Protein AF-A0A8S1TRR3-F1 (afdb_monomer)

Sequence (440 aa):
MAKKKQQIEVVEFTEAEKKALEKLDHSHLLIEIQVLQDRIEELQKKIYELNENIRKSNEQNLALTLKMESDIIKKESEYNALLQQYEDLKKQTTEEIESMIQRKDEKIRYLEKEKTELEIRHKDELQKINEELKKWSQFKEEKENLIKEIHDLKEEMIKKDYAHLDEQSKANKNFLKQTQNLTNVNNAKIEDVQRNANKLAEEKVAAKYDGILKENEKIKSELLEYQRTLQVYQKDKETFQQENVNYKLNLSIKEEQAQEYQMMNHQQTIKIKQLKERIEYLKSYIANEVTKQTKEIEIMKHQSNTKVQELEMQLRNLRHLLDQRTKELKTVKALAQMILDQRSDIEQFFLQAIDQVKNEIKKKNKNQKNSRLPDISQKSQSLEQNKVDINDLDLEEKEKLLRILFSKMNQGVPPINWKSQLSHSKSQVDASSFRDNQYQ

Mean predicted aligned error: 22.62 Å

Secondary structure (DSSP, 8-state):
--------------HHHHHHHHHS-HHHHHHHHHHHHHHHHHHHHHHHHHHHHHHHHHHHHHHHHHHHHHHHHHHHHHHHHHHHHHHHHHHHHHHHHHHHHHHHHHHHHHHHHHHHHHHHHHHHHHHHHHHHHHHHHHHHHHHHHHHHHHHHHHHHHHHHHHHHHHHHHHHHHHHHHHHHHHHHHHHHHHHHHHHH-------TTHHHHHHHHHHHHHHHHHHHHHHHHHHHHHHHHHHHHHHHHHHHHHHHHHHHHHHHHHHHHHHHHHHHHHHHHHHHHHHHHHHHHHHHHHHHHHHHHHHHHHHHHHHHHHHHHHHHHHHHHHHHHHHHHHHHHHHHHHHHHHHHHHHHHHHHHHHHHHHHHHHHTTS------------------GGGS-HHHHHHHHHHHHHHHHT-PPPP-GGGTGGGSSSSSSSSSS------

Structure (mmCIF, N/CA/C/O backbone):
data_AF-A0A8S1TRR3-F1
#
_entry.id   AF-A0A8S1TRR3-F1
#
loop_
_atom_site.group_PDB
_atom_site.id
_atom_site.type_symbol
_atom_site.label_atom_id
_atom_site.label_alt_id
_atom_site.label_comp_id
_atom_site.label_asym_id
_atom_site.label_entity_id
_atom_site.label_seq_id
_atom_site.pdbx_PDB_ins_code
_atom_site.Cartn_x
_atom_site.Cartn_y
_atom_site.Cartn_z
_atom_site.occupancy
_atom_site.B_iso_or_equiv
_atom_site.auth_seq_id
_atom_site.auth_comp_id
_atom_site.auth_asym_id
_atom_site.auth_atom_id
_atom_site.pdbx_PDB_model_num
ATOM 1 N N . MET A 1 1 ? 87.103 19.754 -49.262 1.00 36.28 1 MET A N 1
ATOM 2 C CA . MET A 1 1 ? 88.353 18.977 -49.401 1.00 36.28 1 MET A CA 1
ATOM 3 C C . MET A 1 1 ? 89.029 19.339 -50.718 1.00 36.28 1 MET A C 1
ATOM 5 O O . MET A 1 1 ? 88.340 19.606 -51.691 1.00 36.28 1 MET A O 1
ATOM 9 N N . ALA A 1 2 ? 90.357 19.426 -50.658 1.00 38.81 2 ALA A N 1
ATOM 10 C CA . ALA A 1 2 ? 91.372 19.727 -51.671 1.00 38.81 2 ALA A CA 1
ATOM 11 C C . ALA A 1 2 ? 90.993 19.668 -53.170 1.00 38.81 2 ALA A C 1
ATOM 13 O O . ALA A 1 2 ? 90.638 18.618 -53.700 1.00 38.81 2 ALA A O 1
ATOM 14 N N . LYS A 1 3 ? 91.242 20.777 -53.885 1.00 39.59 3 LYS A N 1
ATOM 15 C CA . LYS A 1 3 ? 91.459 20.779 -55.341 1.00 39.59 3 LYS A CA 1
ATOM 16 C C . LYS A 1 3 ? 92.816 20.126 -55.634 1.00 39.59 3 LYS A C 1
ATOM 18 O O . LYS A 1 3 ? 93.854 20.761 -55.467 1.00 39.59 3 LYS A O 1
ATOM 23 N N . LYS A 1 4 ? 92.815 18.864 -56.064 1.00 43.31 4 LYS A N 1
ATOM 24 C CA . LYS A 1 4 ? 93.994 18.192 -56.627 1.00 43.31 4 LYS A CA 1
ATOM 25 C C . LYS A 1 4 ? 94.125 18.649 -58.088 1.00 43.31 4 LYS A C 1
ATOM 27 O O . LYS A 1 4 ? 93.306 18.277 -58.920 1.00 43.31 4 LYS A O 1
ATOM 32 N N . LYS A 1 5 ? 95.111 19.501 -58.394 1.00 47.56 5 LYS A N 1
ATOM 33 C CA . LYS A 1 5 ? 95.550 19.757 -59.777 1.00 47.56 5 LYS A CA 1
ATOM 34 C C . LYS A 1 5 ? 96.176 18.461 -60.292 1.00 47.56 5 LYS A C 1
ATOM 36 O O . LYS A 1 5 ? 97.261 18.096 -59.850 1.00 47.56 5 LYS A O 1
ATOM 41 N N . GLN A 1 6 ? 95.478 17.757 -61.172 1.00 47.62 6 GLN A N 1
ATOM 42 C CA . GLN A 1 6 ? 96.054 16.665 -61.949 1.00 47.62 6 GLN A CA 1
ATOM 43 C C . GLN A 1 6 ? 96.845 17.301 -63.101 1.00 47.62 6 GLN A C 1
ATOM 45 O O . GLN A 1 6 ? 96.282 18.034 -63.912 1.00 47.62 6 GLN A O 1
ATOM 50 N N . GLN A 1 7 ? 98.166 17.105 -63.097 1.00 45.91 7 GLN A N 1
ATOM 51 C CA . GLN A 1 7 ? 99.032 17.366 -64.246 1.00 45.91 7 GLN A CA 1
ATOM 52 C C . GLN A 1 7 ? 98.560 16.481 -65.402 1.00 45.91 7 GLN A C 1
ATOM 54 O O . GLN A 1 7 ? 98.444 15.270 -65.236 1.00 45.91 7 GLN A O 1
ATOM 59 N N . ILE A 1 8 ? 98.262 17.092 -66.547 1.00 45.31 8 ILE A N 1
ATOM 60 C CA . ILE A 1 8 ? 98.038 16.372 -67.799 1.00 45.31 8 ILE A CA 1
ATOM 61 C C . ILE A 1 8 ? 99.419 16.211 -68.433 1.00 45.31 8 ILE A C 1
ATOM 63 O O . ILE A 1 8 ? 99.992 17.166 -68.954 1.00 45.31 8 ILE A O 1
ATOM 67 N N . GLU A 1 9 ? 99.976 15.015 -68.290 1.00 48.34 9 GLU A N 1
ATOM 68 C CA . GLU A 1 9 ? 101.155 14.545 -69.009 1.00 48.34 9 GLU A CA 1
ATOM 69 C C . GLU A 1 9 ? 100.734 14.335 -70.474 1.00 48.34 9 GLU A C 1
ATOM 71 O O . GLU A 1 9 ? 99.808 13.572 -70.755 1.00 48.34 9 GLU A O 1
ATOM 76 N N . VAL A 1 10 ? 101.330 15.079 -71.410 1.00 49.09 10 VAL A N 1
ATOM 77 C CA . VAL A 1 10 ? 101.031 14.942 -72.843 1.00 49.09 10 VAL A CA 1
ATOM 78 C C . VAL A 1 10 ? 101.758 13.700 -73.347 1.00 49.09 10 VAL A C 1
ATOM 80 O O . VAL A 1 10 ? 102.950 13.738 -73.633 1.00 49.09 10 VAL A O 1
ATOM 83 N N . VAL A 1 11 ? 101.035 12.585 -73.403 1.00 56.03 11 VAL A N 1
ATOM 84 C CA . VAL A 1 11 ? 101.491 11.341 -74.028 1.00 56.03 11 VAL A CA 1
ATOM 85 C C . VAL A 1 11 ? 101.510 11.556 -75.546 1.00 56.03 11 VAL A C 1
ATOM 87 O O . VAL A 1 11 ? 100.465 11.779 -76.158 1.00 56.03 11 VAL A O 1
ATOM 90 N N . GLU A 1 12 ? 102.694 11.535 -76.163 1.00 58.88 12 GLU A N 1
ATOM 91 C CA . GLU A 1 12 ? 102.831 11.561 -77.623 1.00 58.88 12 GLU A CA 1
ATOM 92 C C . GLU A 1 12 ? 102.468 10.189 -78.208 1.00 58.88 12 GLU A C 1
ATOM 94 O O . GLU A 1 12 ? 103.155 9.196 -77.977 1.00 58.88 12 GLU A O 1
ATOM 99 N N . PHE A 1 13 ? 101.374 10.141 -78.974 1.00 52.38 13 PHE A N 1
ATOM 100 C CA . PHE A 1 13 ? 100.889 8.928 -79.635 1.00 52.38 13 PHE A CA 1
ATOM 101 C C . PHE A 1 13 ? 101.879 8.408 -80.684 1.00 52.38 13 PHE A C 1
ATOM 103 O O . PHE A 1 13 ? 102.294 9.143 -81.591 1.00 52.38 13 PHE A O 1
ATOM 110 N N . THR A 1 14 ? 102.190 7.116 -80.608 1.00 65.69 14 THR A N 1
ATOM 111 C CA . THR A 1 14 ? 102.963 6.388 -81.620 1.00 65.69 14 THR A CA 1
ATOM 112 C C . THR A 1 14 ? 102.211 6.322 -82.955 1.00 65.69 14 THR A C 1
ATOM 114 O O . THR A 1 14 ? 100.989 6.450 -83.035 1.00 65.69 14 THR A O 1
ATOM 117 N N . GLU A 1 15 ? 102.934 6.126 -84.056 1.00 56.91 15 GLU A N 1
ATOM 118 C CA . GLU A 1 15 ? 102.383 6.181 -85.421 1.00 56.91 15 GLU A CA 1
ATOM 119 C C . GLU A 1 15 ? 101.301 5.110 -85.686 1.00 56.91 15 GLU A C 1
ATOM 121 O O . GLU A 1 15 ? 100.374 5.325 -86.469 1.00 56.91 15 GLU A O 1
ATOM 126 N N . ALA A 1 16 ? 101.350 3.988 -84.956 1.00 58.59 16 ALA A N 1
ATOM 127 C CA . ALA A 1 16 ? 100.303 2.966 -84.946 1.00 58.59 16 ALA A CA 1
ATOM 128 C C . ALA A 1 16 ? 99.030 3.423 -84.206 1.00 58.59 16 ALA A C 1
ATOM 130 O O . ALA A 1 16 ? 97.922 3.113 -84.645 1.00 58.59 16 ALA A O 1
ATOM 131 N N . GLU A 1 17 ? 99.172 4.201 -83.132 1.00 57.81 17 GLU A N 1
ATOM 132 C CA . GLU A 1 17 ? 98.055 4.769 -82.369 1.00 57.81 17 GLU A CA 1
ATOM 133 C C . GLU A 1 17 ? 97.373 5.904 -83.141 1.00 57.81 17 GLU A C 1
ATOM 135 O O . GLU A 1 17 ? 96.147 5.964 -83.165 1.00 57.81 17 GLU A O 1
ATOM 140 N N . LYS A 1 18 ? 98.131 6.729 -83.879 1.00 57.41 18 LYS A N 1
ATOM 141 C CA . LYS A 1 18 ? 97.569 7.740 -84.800 1.00 57.41 18 LYS A CA 1
ATOM 142 C C . LYS A 1 18 ? 96.747 7.108 -85.929 1.00 57.41 18 LYS A C 1
ATOM 144 O O . LYS A 1 18 ? 95.662 7.586 -86.247 1.00 57.41 18 LYS A O 1
ATOM 149 N N . LYS A 1 19 ? 97.213 5.984 -86.481 1.00 57.06 19 LYS A N 1
ATOM 150 C CA . LYS A 1 19 ? 96.515 5.238 -87.543 1.00 57.06 19 LYS A CA 1
ATOM 151 C C . LYS A 1 19 ? 95.306 4.441 -87.032 1.00 57.06 19 LYS A C 1
ATOM 153 O O . LYS A 1 19 ? 94.381 4.168 -87.794 1.00 57.06 19 LYS A O 1
ATOM 158 N N . ALA A 1 20 ? 95.304 4.058 -85.754 1.00 58.78 20 ALA A N 1
ATOM 159 C CA . ALA A 1 20 ? 94.132 3.507 -85.075 1.00 58.78 20 ALA A CA 1
ATOM 160 C C . ALA A 1 20 ? 93.099 4.602 -84.747 1.00 58.78 20 ALA A C 1
ATOM 162 O O . ALA A 1 20 ? 91.905 4.352 -84.883 1.00 58.78 20 ALA A O 1
ATOM 163 N N . LEU A 1 21 ? 93.550 5.819 -84.414 1.00 55.22 21 LEU A N 1
ATOM 164 C CA . LEU A 1 21 ? 92.701 7.002 -84.229 1.00 55.22 21 LEU A CA 1
ATOM 165 C C . LEU A 1 21 ? 91.982 7.418 -85.523 1.00 55.22 21 LEU A C 1
ATOM 167 O O . LEU A 1 21 ? 90.796 7.718 -85.478 1.00 55.22 21 LEU A O 1
ATOM 171 N N . GLU A 1 22 ? 92.657 7.385 -86.677 1.00 55.25 22 GLU A N 1
ATOM 172 C CA . GLU A 1 22 ? 92.035 7.669 -87.987 1.00 55.25 22 GLU A CA 1
ATOM 173 C C . GLU A 1 22 ? 91.001 6.614 -88.419 1.00 55.25 22 GLU A C 1
ATOM 175 O O . GLU A 1 22 ? 90.102 6.914 -89.201 1.00 55.25 22 GLU A O 1
ATOM 180 N N . LYS A 1 23 ? 91.112 5.375 -87.919 1.00 57.69 23 LYS A N 1
ATOM 181 C CA . LYS A 1 23 ? 90.130 4.297 -88.150 1.00 57.69 23 LYS A CA 1
ATOM 182 C C . LYS A 1 23 ? 88.985 4.293 -87.143 1.00 57.69 23 LYS A C 1
ATOM 184 O O . LYS A 1 23 ? 88.012 3.563 -87.330 1.00 57.69 23 LYS A O 1
ATOM 189 N N . LEU A 1 24 ? 89.122 5.052 -86.063 1.00 56.34 24 LEU A N 1
ATOM 190 C CA . LEU A 1 24 ? 88.087 5.224 -85.068 1.00 56.34 24 LEU A CA 1
ATOM 191 C C . LEU A 1 24 ? 87.096 6.243 -85.629 1.00 56.34 24 LEU A C 1
ATOM 193 O O . LEU A 1 24 ? 87.457 7.400 -85.853 1.00 56.34 24 LEU A O 1
ATOM 197 N N . ASP A 1 25 ? 85.860 5.817 -85.879 1.00 64.56 25 ASP A N 1
ATOM 198 C CA . ASP A 1 25 ? 84.800 6.701 -86.357 1.00 64.56 25 ASP A CA 1
ATOM 199 C C . ASP A 1 25 ? 84.399 7.667 -85.230 1.00 64.56 25 ASP A C 1
ATOM 201 O O . ASP A 1 25 ? 83.471 7.434 -84.452 1.00 64.56 25 ASP A O 1
ATOM 205 N N . HIS A 1 26 ? 85.174 8.745 -85.098 1.00 67.19 26 HIS A N 1
ATOM 206 C CA . HIS A 1 26 ? 84.998 9.779 -84.082 1.00 67.19 26 HIS A CA 1
ATOM 207 C C . HIS A 1 26 ? 83.600 10.401 -84.154 1.00 67.19 26 HIS A C 1
ATOM 209 O O . HIS A 1 26 ? 83.078 10.833 -83.130 1.00 67.19 26 HIS A O 1
ATOM 215 N N . SER A 1 27 ? 82.970 10.401 -85.336 1.00 71.38 27 SER A N 1
ATOM 216 C CA . SER A 1 27 ? 81.589 10.849 -85.510 1.00 71.38 27 SER A CA 1
ATOM 217 C C . SER A 1 27 ? 80.603 9.904 -84.828 1.00 71.38 27 SER A C 1
ATOM 219 O O . SER A 1 27 ? 79.663 10.369 -84.187 1.00 71.38 27 SER A O 1
ATOM 221 N N . HIS A 1 28 ? 80.809 8.589 -84.933 1.00 74.31 28 HIS A N 1
ATOM 222 C CA . HIS A 1 28 ? 79.933 7.599 -84.308 1.00 74.31 28 HIS A CA 1
ATOM 223 C C . HIS A 1 28 ? 80.015 7.654 -82.777 1.00 74.31 28 HIS A C 1
ATOM 225 O O . HIS A 1 28 ? 78.984 7.699 -82.107 1.00 74.31 28 HIS A O 1
ATOM 231 N N . LEU A 1 29 ? 81.230 7.767 -82.229 1.00 77.94 29 LEU A N 1
ATOM 232 C CA . LEU A 1 29 ? 81.446 7.940 -80.789 1.00 77.94 29 LEU A CA 1
ATOM 233 C C . LEU A 1 29 ? 80.882 9.268 -80.263 1.00 77.94 29 LEU A C 1
ATOM 235 O O . LEU A 1 29 ? 80.337 9.293 -79.163 1.00 77.94 29 LEU A O 1
ATOM 239 N N . LEU A 1 30 ? 80.961 10.365 -81.031 1.00 77.38 30 LEU A N 1
ATOM 240 C CA . LEU A 1 30 ? 80.333 11.636 -80.643 1.00 77.38 30 LEU A CA 1
ATOM 241 C C . LEU A 1 30 ? 78.807 11.513 -80.550 1.00 77.38 30 LEU A C 1
ATOM 243 O O . LEU A 1 30 ? 78.209 12.040 -79.616 1.00 77.38 30 LEU A O 1
ATOM 247 N N . ILE A 1 31 ? 78.187 10.814 -81.505 1.00 81.25 31 ILE A N 1
ATOM 248 C CA . ILE A 1 31 ? 76.740 10.567 -81.509 1.00 81.25 31 ILE A CA 1
ATOM 249 C C . ILE A 1 31 ? 76.350 9.698 -80.310 1.00 81.25 31 ILE A C 1
ATOM 251 O O . ILE A 1 31 ? 75.374 10.002 -79.632 1.00 81.25 31 ILE A O 1
ATOM 255 N N . GLU A 1 32 ? 77.117 8.651 -80.005 1.00 83.19 32 GLU A N 1
ATOM 256 C CA . GLU A 1 32 ? 76.853 7.781 -78.856 1.00 83.19 32 GLU A CA 1
ATOM 257 C C . GLU A 1 32 ? 77.010 8.528 -77.520 1.00 83.19 32 GLU A C 1
ATOM 259 O O . GLU A 1 32 ? 76.160 8.406 -76.638 1.00 83.19 32 GLU A O 1
ATOM 264 N N . ILE A 1 33 ? 78.035 9.379 -77.393 1.00 83.81 33 ILE A N 1
ATOM 265 C CA . ILE A 1 33 ? 78.209 10.270 -76.237 1.00 83.81 33 ILE A CA 1
ATOM 266 C C . ILE A 1 33 ? 77.028 11.239 -76.117 1.00 83.81 33 ILE A C 1
ATOM 268 O O . ILE A 1 33 ? 76.523 11.412 -75.010 1.00 83.81 33 ILE A O 1
ATOM 272 N N . GLN A 1 34 ? 76.556 11.827 -77.220 1.00 85.56 34 GLN A N 1
ATOM 273 C CA . GLN A 1 34 ? 75.399 12.725 -77.205 1.00 85.56 34 GLN A CA 1
ATOM 274 C C . GLN A 1 34 ? 74.124 11.990 -76.768 1.00 85.56 34 GLN A C 1
ATOM 276 O O . GLN A 1 34 ? 73.411 12.472 -75.897 1.00 85.56 34 GLN A O 1
ATOM 281 N N . VAL A 1 35 ? 73.872 10.785 -77.287 1.00 86.56 35 VAL A N 1
ATOM 282 C CA . VAL A 1 35 ? 72.719 9.958 -76.884 1.00 86.56 35 VAL A CA 1
ATOM 283 C C . VAL A 1 35 ? 72.787 9.594 -75.398 1.00 86.56 35 VAL A C 1
ATOM 285 O O . VAL A 1 35 ? 71.772 9.619 -74.700 1.00 86.56 35 VAL A O 1
ATOM 288 N N . LEU A 1 36 ? 73.977 9.272 -74.882 1.00 86.75 36 LEU A N 1
ATOM 289 C CA . LEU A 1 36 ? 74.175 9.008 -73.457 1.00 86.75 36 LEU A CA 1
ATOM 290 C C . LEU A 1 36 ? 73.998 10.273 -72.606 1.00 86.75 36 LEU A C 1
ATOM 292 O O . LEU A 1 36 ? 73.438 10.182 -71.515 1.00 86.75 36 LEU A O 1
ATOM 296 N N . GLN A 1 37 ? 74.428 11.441 -73.089 1.00 88.44 37 GLN A N 1
ATOM 297 C CA . GLN A 1 37 ? 74.215 12.729 -72.423 1.00 88.44 37 GLN A CA 1
ATOM 298 C C . GLN A 1 37 ? 72.728 13.088 -72.362 1.00 88.44 37 GLN A C 1
ATOM 300 O O . GLN A 1 37 ? 72.222 13.341 -71.269 1.00 88.44 37 GLN A O 1
ATOM 305 N N . ASP A 1 38 ? 72.009 12.985 -73.480 1.00 89.06 38 ASP A N 1
ATOM 306 C CA . ASP A 1 38 ? 70.561 13.206 -73.548 1.00 89.06 38 ASP A CA 1
ATOM 307 C C . ASP A 1 38 ? 69.821 12.249 -72.598 1.00 89.06 38 ASP A C 1
ATOM 309 O O . ASP A 1 38 ? 68.898 12.637 -71.875 1.00 89.06 38 ASP A O 1
ATOM 313 N N . ARG A 1 39 ? 70.268 10.986 -72.519 1.00 90.94 39 ARG A N 1
ATOM 314 C CA . ARG A 1 39 ? 69.707 9.999 -71.590 1.00 90.94 39 ARG A CA 1
ATOM 315 C C . ARG A 1 39 ? 70.004 10.327 -70.127 1.00 90.94 39 ARG A C 1
ATOM 317 O O . ARG A 1 39 ? 69.149 10.098 -69.269 1.00 90.94 39 ARG A O 1
ATOM 324 N N . ILE A 1 40 ? 71.196 10.832 -69.816 1.00 90.56 40 ILE A N 1
ATOM 325 C CA . ILE A 1 40 ? 71.551 11.282 -68.465 1.00 90.56 40 ILE A CA 1
ATOM 326 C C . ILE A 1 40 ? 70.679 12.474 -68.066 1.00 90.56 40 ILE A C 1
ATOM 328 O O . ILE A 1 40 ? 70.149 12.469 -66.955 1.00 90.56 40 ILE A O 1
ATOM 332 N N . GLU A 1 41 ? 70.471 13.447 -68.952 1.00 91.81 41 GLU A N 1
ATOM 333 C CA . GLU A 1 41 ? 69.586 14.590 -68.700 1.00 91.81 41 GLU A CA 1
ATOM 334 C C . GLU A 1 41 ? 68.134 14.147 -68.480 1.00 91.81 41 GLU A C 1
ATOM 336 O O . GLU A 1 41 ? 67.483 14.582 -67.526 1.00 91.81 41 GLU A O 1
ATOM 341 N N . GLU A 1 42 ? 67.634 13.213 -69.293 1.00 91.75 42 GLU A N 1
ATOM 342 C CA . GLU A 1 42 ? 66.294 12.643 -69.130 1.00 91.75 42 GLU A CA 1
ATOM 343 C C . GLU A 1 42 ? 66.141 11.932 -67.773 1.00 91.75 42 GLU A C 1
ATOM 345 O O . GLU A 1 42 ? 65.149 12.123 -67.061 1.00 91.75 42 GLU A O 1
ATOM 350 N N . LEU A 1 43 ? 67.141 11.140 -67.370 1.00 90.69 43 LEU A N 1
ATOM 351 C CA . LEU A 1 43 ? 67.152 10.464 -66.073 1.00 90.69 43 LEU A CA 1
ATOM 352 C C . LEU A 1 43 ? 67.259 11.453 -64.908 1.00 90.69 43 LEU A C 1
ATOM 354 O O . LEU A 1 43 ? 66.567 11.274 -63.907 1.00 90.69 43 LEU A O 1
ATOM 358 N N . GLN A 1 44 ? 68.066 12.508 -65.027 1.00 92.44 44 GLN A N 1
ATOM 359 C CA . GLN A 1 44 ? 68.165 13.567 -64.018 1.00 92.44 44 GLN A CA 1
ATOM 360 C C . GLN A 1 44 ? 66.835 14.303 -63.848 1.00 92.44 44 GLN A C 1
ATOM 362 O O . GLN A 1 44 ? 66.386 14.507 -62.718 1.00 92.44 44 GLN A O 1
ATOM 367 N N . LYS A 1 45 ? 66.161 14.630 -64.955 1.00 92.38 45 LYS A N 1
ATOM 368 C CA . LYS A 1 45 ? 64.827 15.235 -64.932 1.00 92.38 45 LYS A CA 1
ATOM 369 C C . LYS A 1 45 ? 63.808 14.309 -64.270 1.00 92.38 45 LYS A C 1
ATOM 371 O O . LYS A 1 45 ? 63.064 14.742 -63.394 1.00 92.38 45 LYS A O 1
ATOM 376 N N . LYS A 1 46 ? 63.829 13.017 -64.605 1.00 93.31 46 LYS A N 1
ATOM 377 C CA . LYS A 1 46 ? 62.942 12.017 -63.995 1.00 93.31 46 LYS A CA 1
ATOM 378 C C . LYS A 1 46 ? 63.202 11.835 -62.498 1.00 93.31 46 LYS A C 1
ATOM 380 O O . LYS A 1 46 ? 62.255 11.703 -61.729 1.00 93.31 46 LYS A O 1
ATOM 385 N N . ILE A 1 47 ? 64.464 11.852 -62.067 1.00 92.00 47 ILE A N 1
ATOM 386 C CA . ILE A 1 47 ? 64.837 11.817 -60.644 1.00 92.00 47 ILE A CA 1
ATOM 387 C C . ILE A 1 47 ? 64.313 13.064 -59.925 1.00 92.00 47 ILE A C 1
ATOM 389 O O . ILE A 1 47 ? 63.757 12.944 -58.835 1.00 92.00 47 ILE A O 1
ATOM 393 N N . TYR A 1 48 ? 64.446 14.247 -60.530 1.00 93.94 48 TYR A N 1
ATOM 394 C CA . TYR A 1 48 ? 63.909 15.486 -59.968 1.00 93.94 48 TYR A CA 1
ATOM 395 C C . TYR A 1 48 ? 62.381 15.428 -59.816 1.00 93.94 48 TYR A C 1
ATOM 397 O O . TYR A 1 48 ? 61.862 15.691 -58.732 1.00 93.94 48 TYR A O 1
ATOM 405 N N . GLU A 1 49 ? 61.664 15.008 -60.860 1.00 93.12 49 GLU A N 1
ATOM 406 C CA . GLU A 1 49 ? 60.205 14.853 -60.835 1.00 93.12 49 GLU A CA 1
ATOM 407 C C . GLU A 1 49 ? 59.747 13.828 -59.785 1.00 93.12 49 GLU A C 1
ATOM 409 O O . GLU A 1 49 ? 58.796 14.079 -59.043 1.00 93.12 49 GLU A O 1
ATOM 414 N N . LEU A 1 50 ? 60.439 12.688 -59.669 1.00 93.44 50 LEU A N 1
ATOM 415 C CA . LEU A 1 50 ? 60.157 11.684 -58.641 1.00 93.44 50 LEU A CA 1
ATOM 416 C C . LEU A 1 50 ? 60.395 12.229 -57.229 1.00 93.44 50 LEU A C 1
ATOM 418 O O . LEU A 1 50 ? 59.553 12.024 -56.357 1.00 93.44 50 LEU A O 1
ATOM 422 N N . ASN A 1 51 ? 61.494 12.951 -57.002 1.00 93.56 51 ASN A N 1
ATOM 423 C CA . ASN A 1 51 ? 61.792 13.552 -55.703 1.00 93.56 51 ASN A CA 1
ATOM 424 C C . ASN A 1 51 ? 60.761 14.620 -55.313 1.00 93.56 51 ASN A C 1
ATOM 426 O O . ASN A 1 51 ? 60.321 14.645 -54.165 1.00 93.56 51 ASN A O 1
ATOM 430 N N . GLU A 1 52 ? 60.317 15.454 -56.254 1.00 93.69 52 GLU A N 1
ATOM 431 C CA . GLU A 1 52 ? 59.244 16.426 -56.007 1.00 93.69 52 GLU A CA 1
ATOM 432 C C . GLU A 1 52 ? 57.900 15.745 -55.715 1.00 93.69 52 GLU A C 1
ATOM 434 O O . GLU A 1 52 ? 57.173 16.168 -54.814 1.00 93.69 52 GLU A O 1
ATOM 439 N N . ASN A 1 53 ? 57.579 14.649 -56.408 1.00 94.12 53 ASN A N 1
ATOM 440 C CA . ASN A 1 53 ? 56.381 13.862 -56.116 1.00 94.12 53 ASN A CA 1
ATOM 441 C C . ASN A 1 53 ? 56.444 13.216 -54.724 1.00 94.12 53 ASN A C 1
ATOM 443 O O . ASN A 1 53 ? 55.458 13.264 -53.987 1.00 94.12 53 ASN A O 1
ATOM 447 N N . ILE A 1 54 ? 57.599 12.668 -54.330 1.00 92.88 54 ILE A N 1
ATOM 448 C CA . ILE A 1 54 ? 57.821 12.134 -52.978 1.00 92.88 54 ILE A CA 1
ATOM 449 C C . ILE A 1 54 ? 57.665 13.246 -51.938 1.00 92.88 54 ILE A C 1
ATOM 451 O O . ILE A 1 54 ? 56.988 13.046 -50.931 1.00 92.88 54 ILE A O 1
ATOM 455 N N . ARG A 1 55 ? 58.231 14.434 -52.186 1.00 94.31 55 ARG A N 1
ATOM 456 C CA . ARG A 1 55 ? 58.122 15.581 -51.276 1.00 94.31 55 ARG A CA 1
ATOM 457 C C . ARG A 1 55 ? 56.666 15.986 -51.059 1.00 94.31 55 ARG A C 1
ATOM 459 O O . ARG A 1 55 ? 56.220 16.048 -49.917 1.00 94.31 55 ARG A O 1
ATOM 466 N N . LYS A 1 56 ? 55.904 16.164 -52.143 1.00 93.44 56 LYS A N 1
ATOM 467 C CA . LYS A 1 56 ? 54.471 16.493 -52.084 1.00 93.44 56 LYS A CA 1
ATOM 468 C C . LYS A 1 56 ? 53.658 15.404 -51.387 1.00 93.44 56 LYS A C 1
ATOM 470 O O . LYS A 1 56 ? 52.806 15.721 -50.563 1.00 93.44 56 LYS A O 1
ATOM 475 N N . SER A 1 57 ? 53.932 14.131 -51.678 1.00 93.75 57 SER A N 1
ATOM 476 C CA . SER A 1 57 ? 53.260 13.013 -51.010 1.00 93.75 57 SER A CA 1
ATOM 477 C C . SER A 1 57 ? 53.558 12.987 -49.509 1.00 93.75 57 SER A C 1
ATOM 479 O O . SER A 1 57 ? 52.654 12.733 -48.719 1.00 93.75 57 SER A O 1
ATOM 481 N N . ASN A 1 58 ? 54.797 13.265 -49.100 1.00 92.75 58 ASN A N 1
ATOM 482 C CA . ASN A 1 58 ? 55.182 13.317 -47.690 1.00 92.75 58 ASN A CA 1
ATOM 483 C C . ASN A 1 58 ? 54.541 14.506 -46.965 1.00 92.75 58 ASN A C 1
ATOM 485 O O . ASN A 1 58 ? 54.056 14.335 -45.851 1.00 92.75 58 ASN A O 1
ATOM 489 N N . GLU A 1 59 ? 54.486 15.682 -47.597 1.00 93.81 59 GLU A N 1
ATOM 490 C CA . GLU A 1 59 ? 53.787 16.858 -47.060 1.00 93.81 59 GLU A CA 1
ATOM 491 C C . GLU A 1 59 ? 52.287 16.572 -46.858 1.00 93.81 59 GLU A C 1
ATOM 493 O O . GLU A 1 59 ? 51.734 16.866 -45.797 1.00 93.81 59 GLU A O 1
ATOM 498 N N . GLN A 1 60 ? 51.635 15.930 -47.835 1.00 93.81 60 GLN A N 1
ATOM 499 C CA . GLN A 1 60 ? 50.229 15.519 -47.732 1.00 93.81 60 GLN A CA 1
ATOM 500 C C . GLN A 1 60 ? 50.002 14.481 -46.627 1.00 93.81 60 GLN A C 1
ATOM 502 O O . GLN A 1 60 ? 49.059 14.616 -45.846 1.00 93.81 60 GLN A O 1
ATOM 507 N N . ASN A 1 61 ? 50.873 13.473 -46.529 1.00 92.56 61 ASN A N 1
ATOM 508 C CA . ASN A 1 61 ? 50.799 12.458 -45.480 1.00 92.56 61 ASN A CA 1
ATOM 509 C C . ASN A 1 61 ? 50.987 13.074 -44.090 1.00 92.56 61 ASN A C 1
ATOM 511 O O . ASN A 1 61 ? 50.224 12.759 -43.183 1.00 92.56 61 ASN A O 1
ATOM 515 N N . LEU A 1 62 ? 51.942 13.994 -43.926 1.00 94.25 62 LEU A N 1
ATOM 516 C CA . LEU A 1 62 ? 52.159 14.699 -42.663 1.00 94.25 62 LEU A CA 1
ATOM 517 C C . LEU A 1 62 ? 50.927 15.521 -42.261 1.00 94.25 62 LEU A C 1
ATOM 519 O O . LEU A 1 62 ? 50.488 15.450 -41.115 1.00 94.25 62 LEU A O 1
ATOM 523 N N . ALA A 1 63 ? 50.336 16.260 -43.204 1.00 93.12 63 ALA A N 1
ATOM 524 C CA . ALA A 1 63 ? 49.120 17.028 -42.952 1.00 93.12 63 ALA A CA 1
ATOM 525 C C . ALA A 1 63 ? 47.938 16.130 -42.544 1.00 93.12 63 ALA A C 1
ATOM 527 O O . ALA A 1 63 ? 47.172 16.485 -41.645 1.00 93.12 63 ALA A O 1
ATOM 528 N N . LEU A 1 64 ? 47.800 14.958 -43.174 1.00 94.75 64 LEU A N 1
ATOM 529 C CA . LEU A 1 64 ? 46.779 13.978 -42.813 1.00 94.75 64 LEU A CA 1
ATOM 530 C C . LEU A 1 64 ? 47.006 13.427 -41.399 1.00 94.75 64 LEU A C 1
ATOM 532 O O . LEU A 1 64 ? 46.062 13.405 -40.611 1.00 94.75 64 LEU A O 1
ATOM 536 N N . THR A 1 65 ? 48.241 13.045 -41.063 1.00 93.06 65 THR A N 1
ATOM 537 C CA . THR A 1 65 ? 48.604 12.542 -39.730 1.00 93.06 65 THR A CA 1
ATOM 538 C C . THR A 1 65 ? 48.294 13.569 -38.645 1.00 93.06 65 THR A C 1
ATOM 540 O O . THR A 1 65 ? 47.599 13.240 -37.690 1.00 93.06 65 THR A O 1
ATOM 543 N N . LEU A 1 66 ? 48.694 14.832 -38.827 1.00 94.25 66 LEU A N 1
ATOM 544 C CA . LEU A 1 66 ? 48.417 15.902 -37.859 1.00 94.25 66 LEU A CA 1
ATOM 545 C C . LEU A 1 66 ? 46.914 16.127 -37.648 1.00 94.25 66 LEU A C 1
ATOM 547 O O . LEU A 1 66 ? 46.459 16.373 -36.530 1.00 94.25 66 LEU A O 1
ATOM 551 N N . LYS A 1 67 ? 46.117 16.028 -38.719 1.00 94.56 67 LYS A N 1
ATOM 552 C CA . LYS A 1 67 ? 44.659 16.130 -38.612 1.00 94.56 67 LYS A CA 1
ATOM 553 C C . LYS A 1 67 ? 44.072 14.947 -37.837 1.00 94.56 67 LYS A C 1
ATOM 555 O O . LYS A 1 67 ? 43.235 15.160 -36.967 1.00 94.56 67 LYS A O 1
ATOM 560 N N . MET A 1 68 ? 44.527 13.726 -38.124 1.00 94.12 68 MET A N 1
ATOM 561 C CA . MET A 1 68 ? 44.094 12.523 -37.406 1.00 94.12 68 MET A CA 1
ATOM 562 C C . MET A 1 68 ? 44.461 12.585 -35.920 1.00 94.12 68 MET A C 1
ATOM 564 O O . MET A 1 68 ? 43.621 12.268 -35.086 1.00 94.12 68 MET A O 1
ATOM 568 N N . GLU A 1 69 ? 45.667 13.040 -35.583 1.00 93.88 69 GLU A N 1
ATOM 569 C CA . GLU A 1 69 ? 46.099 13.249 -34.196 1.00 93.88 69 GLU A CA 1
ATOM 570 C C . GLU A 1 69 ? 45.226 14.290 -33.485 1.00 93.88 69 GLU A C 1
ATOM 572 O O . GLU A 1 69 ? 44.761 14.050 -32.373 1.00 93.88 69 GLU A O 1
ATOM 577 N N . SER A 1 70 ? 44.920 15.415 -34.142 1.00 95.00 70 SER A N 1
ATOM 578 C CA . SER A 1 70 ? 44.007 16.421 -33.587 1.00 95.00 70 SER A CA 1
ATOM 579 C C . SER A 1 70 ? 42.604 15.860 -33.334 1.00 95.00 70 SER A C 1
ATOM 581 O O . SER A 1 70 ? 42.007 16.143 -32.294 1.00 95.00 70 SER A O 1
ATOM 583 N N . ASP A 1 71 ? 42.079 15.050 -34.255 1.00 94.62 71 ASP A N 1
ATOM 584 C CA . ASP A 1 71 ? 40.767 14.419 -34.108 1.00 94.62 71 ASP A CA 1
ATOM 585 C C . ASP A 1 71 ? 40.766 13.345 -33.004 1.00 94.62 71 ASP A C 1
ATOM 587 O O . ASP A 1 71 ? 39.777 13.222 -32.279 1.00 94.62 71 ASP A O 1
ATOM 591 N N . ILE A 1 72 ? 41.870 12.607 -32.822 1.00 94.06 72 ILE A N 1
ATOM 592 C CA . ILE A 1 72 ? 42.054 11.664 -31.706 1.00 94.06 72 ILE A CA 1
ATOM 593 C C . ILE A 1 72 ? 42.028 12.413 -30.373 1.00 94.06 72 ILE A C 1
ATOM 595 O O . ILE A 1 72 ? 41.233 12.059 -29.509 1.00 94.06 72 ILE A O 1
ATOM 599 N N . ILE A 1 73 ? 42.807 13.489 -30.234 1.00 95.50 73 ILE A N 1
ATOM 600 C CA . ILE A 1 73 ? 42.868 14.286 -28.998 1.00 95.50 73 ILE A CA 1
ATOM 601 C C . ILE A 1 73 ? 41.488 14.855 -28.640 1.00 95.50 73 ILE A C 1
ATOM 603 O O . ILE A 1 73 ? 41.080 14.831 -27.478 1.00 95.50 73 ILE A O 1
ATOM 607 N N . LYS A 1 74 ? 40.732 15.345 -29.632 1.00 95.38 74 LYS A N 1
ATOM 608 C CA . LYS A 1 74 ? 39.360 15.830 -29.407 1.00 95.38 74 LYS A CA 1
ATOM 609 C C . LYS A 1 74 ? 38.446 14.718 -28.907 1.00 95.38 74 LYS A C 1
ATOM 611 O O . LYS A 1 74 ? 37.755 14.913 -27.911 1.00 95.38 74 LYS A O 1
ATOM 616 N N . LYS A 1 75 ? 38.475 13.547 -29.550 1.00 94.62 75 LYS A N 1
ATOM 617 C CA . LYS A 1 75 ? 37.671 12.394 -29.125 1.00 94.62 75 LYS A CA 1
ATOM 618 C C . LYS A 1 75 ? 38.059 11.888 -27.741 1.00 94.62 75 LYS A C 1
ATOM 620 O O . LYS A 1 75 ? 37.177 11.519 -26.976 1.00 94.62 75 LYS A O 1
ATOM 625 N N . GLU A 1 76 ? 39.344 11.887 -27.401 1.00 95.12 76 GLU A N 1
ATOM 626 C CA . GLU A 1 76 ? 39.815 11.543 -26.056 1.00 95.12 76 GLU A CA 1
ATOM 627 C C . GLU A 1 76 ? 39.313 12.548 -25.014 1.00 95.12 76 GLU A C 1
ATOM 629 O O . GLU A 1 76 ? 38.840 12.148 -23.951 1.00 95.12 76 GLU A O 1
ATOM 634 N N . SER A 1 77 ? 39.335 13.847 -25.325 1.00 95.25 77 SER A N 1
ATOM 635 C CA . SER A 1 77 ? 38.767 14.880 -24.452 1.00 95.25 77 SER A CA 1
ATOM 636 C C . SER A 1 77 ? 37.258 14.710 -24.260 1.00 95.25 77 SER A C 1
ATOM 638 O O . SER A 1 77 ? 36.770 14.836 -23.139 1.00 95.25 77 SER A O 1
ATOM 640 N N . GLU A 1 78 ? 36.512 14.427 -25.330 1.00 95.88 78 GLU A N 1
ATOM 641 C CA . GLU A 1 78 ? 35.067 14.175 -25.270 1.00 95.88 78 GLU A CA 1
ATOM 642 C C . GLU A 1 78 ? 34.754 12.907 -24.468 1.00 95.88 78 GLU A C 1
ATOM 644 O O . GLU A 1 78 ? 33.857 12.913 -23.625 1.00 95.88 78 GLU A O 1
ATOM 649 N N . TYR A 1 79 ? 35.528 11.839 -24.677 1.00 94.62 79 TYR A N 1
ATOM 650 C CA . TYR A 1 79 ? 35.409 10.592 -23.929 1.00 94.62 79 TYR A CA 1
ATOM 651 C C . TYR A 1 79 ? 35.647 10.808 -22.433 1.00 94.62 79 TYR A C 1
ATOM 653 O O . TYR A 1 79 ? 34.841 10.366 -21.618 1.00 94.62 79 TYR A O 1
ATOM 661 N N . ASN A 1 80 ? 36.705 11.533 -22.064 1.00 95.38 80 ASN A N 1
ATOM 662 C CA . ASN A 1 80 ? 37.012 11.827 -20.665 1.00 95.38 80 ASN A CA 1
ATOM 663 C C . ASN A 1 80 ? 35.931 12.698 -20.010 1.00 95.38 80 ASN A C 1
ATOM 665 O O . ASN A 1 80 ? 35.553 12.443 -18.867 1.00 95.38 80 ASN A O 1
ATOM 669 N N . ALA A 1 81 ? 35.384 13.680 -20.734 1.00 95.81 81 ALA A N 1
ATOM 670 C CA . ALA A 1 81 ? 34.272 14.492 -20.242 1.00 95.81 81 ALA A CA 1
ATOM 671 C C . ALA A 1 81 ? 33.005 13.650 -20.014 1.00 95.81 81 ALA A C 1
ATOM 673 O O . ALA A 1 81 ? 32.346 13.789 -18.984 1.00 95.81 81 ALA A O 1
ATOM 674 N N . LEU A 1 82 ? 32.683 12.745 -20.944 1.00 95.44 82 LEU A N 1
ATOM 675 C CA . LEU A 1 82 ? 31.536 11.848 -20.811 1.00 95.44 82 LEU A CA 1
ATOM 676 C C . LEU A 1 82 ? 31.731 10.838 -19.670 1.00 95.44 82 LEU A C 1
ATOM 678 O O . LEU A 1 82 ? 30.788 10.548 -18.936 1.00 95.44 82 LEU A O 1
ATOM 682 N N . LEU A 1 83 ? 32.955 10.337 -19.488 1.00 96.00 83 LEU A N 1
ATOM 683 C CA . LEU A 1 83 ? 33.309 9.436 -18.393 1.00 96.00 83 LEU A CA 1
ATOM 684 C C . LEU A 1 83 ? 33.142 10.121 -17.031 1.00 96.00 83 LEU A C 1
ATOM 686 O O . LEU A 1 83 ? 32.582 9.528 -16.113 1.00 96.00 83 LEU A O 1
ATOM 690 N N . GLN A 1 84 ? 33.565 11.382 -16.915 1.00 95.56 84 GLN A N 1
ATOM 691 C CA . GLN A 1 84 ? 33.377 12.164 -15.696 1.00 95.56 84 GLN A CA 1
ATOM 692 C C . GLN A 1 84 ? 31.889 12.403 -15.398 1.00 95.56 84 GLN A C 1
ATOM 694 O O . GLN A 1 84 ? 31.450 12.168 -14.277 1.00 95.56 84 GLN A O 1
ATOM 699 N N . GLN A 1 85 ? 31.093 12.777 -16.407 1.00 96.00 85 GLN A N 1
ATOM 700 C CA . GLN A 1 85 ? 29.641 12.929 -16.247 1.00 96.00 85 GLN A CA 1
ATOM 701 C C . GLN A 1 85 ? 28.962 11.627 -15.803 1.00 96.00 85 GLN A C 1
ATOM 703 O O . GLN A 1 85 ? 28.048 11.657 -14.979 1.00 96.00 85 GLN A O 1
ATOM 708 N N . TYR A 1 86 ? 29.403 10.484 -16.336 1.00 94.50 86 TYR A N 1
ATOM 709 C CA . TYR A 1 86 ? 28.892 9.177 -15.934 1.00 94.50 86 TYR A CA 1
ATOM 710 C C . TYR A 1 86 ? 29.192 8.874 -14.459 1.00 94.50 86 TYR A C 1
ATOM 712 O O . TYR A 1 86 ? 28.292 8.440 -13.739 1.00 94.50 86 TYR A O 1
ATOM 720 N N . GLU A 1 87 ? 30.418 9.126 -13.992 1.00 95.81 87 GLU A N 1
ATOM 721 C CA . GLU A 1 87 ? 30.791 8.912 -12.587 1.00 95.81 87 GLU A CA 1
ATOM 722 C C . GLU A 1 87 ? 30.057 9.872 -11.638 1.00 95.81 87 GLU A C 1
ATOM 724 O O . GLU A 1 87 ? 29.563 9.437 -10.596 1.00 95.81 87 GLU A O 1
ATOM 729 N N . ASP A 1 88 ? 29.898 11.144 -12.011 1.00 95.88 88 ASP A N 1
ATOM 730 C CA . ASP A 1 88 ? 29.146 12.120 -11.213 1.00 95.88 88 ASP A CA 1
ATOM 731 C C . ASP A 1 88 ? 27.666 11.723 -11.089 1.00 95.88 88 ASP A C 1
ATOM 733 O O . ASP A 1 88 ? 27.107 11.725 -9.989 1.00 95.88 88 ASP A O 1
ATOM 737 N N . LEU A 1 89 ? 27.035 11.314 -12.195 1.00 96.00 89 LEU A N 1
ATOM 738 C CA . LEU A 1 89 ? 25.643 10.858 -12.193 1.00 96.00 89 LEU A CA 1
ATOM 739 C C . LEU A 1 89 ? 25.477 9.567 -11.381 1.00 96.00 89 LEU A C 1
ATOM 741 O O . LEU A 1 89 ? 24.531 9.419 -10.605 1.00 96.00 89 LEU A O 1
ATOM 745 N N . LYS A 1 90 ? 26.419 8.631 -11.516 1.00 96.12 90 LYS A N 1
ATOM 746 C CA . LYS A 1 90 ? 26.448 7.405 -10.718 1.00 96.12 90 LYS A CA 1
ATOM 747 C C . LYS A 1 90 ? 26.552 7.726 -9.227 1.00 96.12 90 LYS A C 1
ATOM 749 O O . LYS A 1 90 ? 25.786 7.172 -8.447 1.00 96.12 90 LYS A O 1
ATOM 754 N N . LYS A 1 91 ? 27.417 8.664 -8.835 1.00 96.25 91 LYS A N 1
ATOM 755 C CA . LYS A 1 91 ? 27.557 9.099 -7.442 1.00 96.25 91 LYS A CA 1
ATOM 756 C C . LYS A 1 91 ? 26.273 9.741 -6.903 1.00 96.25 91 LYS A C 1
ATOM 758 O O . LYS A 1 91 ? 25.806 9.351 -5.834 1.00 96.25 91 LYS A O 1
ATOM 763 N N . GLN A 1 92 ? 25.657 10.649 -7.663 1.00 95.50 92 GLN A N 1
ATOM 764 C CA . GLN A 1 92 ? 24.385 11.276 -7.280 1.00 95.50 92 GLN A CA 1
ATOM 765 C C . GLN A 1 92 ? 23.279 10.237 -7.082 1.00 95.50 92 GLN A C 1
ATOM 767 O O . GLN A 1 92 ? 22.617 10.229 -6.048 1.00 95.50 92 GLN A O 1
ATOM 772 N N . THR A 1 93 ? 23.121 9.303 -8.024 1.00 93.06 93 THR A N 1
ATOM 773 C CA . THR A 1 93 ? 22.105 8.245 -7.897 1.00 93.06 93 THR A CA 1
ATOM 774 C C . THR A 1 93 ? 22.360 7.333 -6.694 1.00 93.06 93 THR A C 1
ATOM 776 O O . THR A 1 93 ? 21.407 6.950 -6.017 1.00 93.06 93 THR A O 1
ATOM 779 N N . THR A 1 94 ? 23.620 7.016 -6.368 1.00 93.94 94 THR A N 1
ATOM 780 C CA . THR A 1 94 ? 23.939 6.241 -5.157 1.00 93.94 94 THR A CA 1
ATOM 781 C C . THR A 1 94 ? 23.610 6.999 -3.871 1.00 93.94 94 THR A C 1
ATOM 783 O O . THR A 1 94 ? 22.991 6.420 -2.981 1.00 93.94 94 THR A O 1
ATOM 786 N N . GLU A 1 95 ? 23.929 8.294 -3.792 1.00 95.81 95 GLU A N 1
ATOM 787 C CA . GLU A 1 95 ? 23.614 9.137 -2.629 1.00 95.81 95 GLU A CA 1
ATOM 788 C C . GLU A 1 95 ? 22.094 9.302 -2.447 1.00 95.81 95 GLU A C 1
ATOM 790 O O . GLU A 1 95 ? 21.573 9.224 -1.331 1.00 95.81 95 GLU A O 1
ATOM 795 N N . GLU A 1 96 ? 21.346 9.460 -3.543 1.00 95.06 96 GLU A N 1
ATOM 796 C CA . GLU A 1 96 ? 19.883 9.512 -3.518 1.00 95.06 96 GLU A CA 1
ATOM 797 C C . GLU A 1 96 ? 19.274 8.202 -3.002 1.00 95.06 96 GLU A C 1
ATOM 799 O O . GLU A 1 96 ? 18.389 8.238 -2.138 1.00 95.06 96 GLU A O 1
ATOM 804 N N . ILE A 1 97 ? 19.767 7.052 -3.478 1.00 94.06 97 ILE A N 1
ATOM 805 C CA . ILE A 1 97 ? 19.331 5.726 -3.019 1.00 94.06 97 ILE A CA 1
ATOM 806 C C . ILE A 1 97 ? 19.630 5.550 -1.527 1.00 94.06 97 ILE A C 1
ATOM 808 O O . ILE A 1 97 ? 18.733 5.161 -0.779 1.00 94.06 97 ILE A O 1
ATOM 812 N N . GLU A 1 98 ? 20.841 5.876 -1.073 1.00 95.25 98 GLU A N 1
ATOM 813 C CA . GLU A 1 98 ? 21.216 5.790 0.343 1.00 95.25 98 GLU A CA 1
ATOM 814 C C . GLU A 1 98 ? 20.335 6.688 1.218 1.00 95.25 98 GLU A C 1
ATOM 816 O O . GLU A 1 98 ? 19.819 6.236 2.243 1.00 95.25 98 GLU A O 1
ATOM 821 N N . SER A 1 99 ? 20.060 7.923 0.785 1.00 95.50 99 SER A N 1
ATOM 822 C CA . SER A 1 99 ? 19.160 8.829 1.510 1.00 95.50 99 SER A CA 1
ATOM 823 C C . SER A 1 99 ? 17.722 8.293 1.584 1.00 95.50 99 SER A C 1
ATOM 825 O O . SER A 1 99 ? 17.040 8.449 2.601 1.00 95.50 99 SER A O 1
ATOM 827 N N . MET A 1 100 ? 17.243 7.627 0.525 1.00 94.31 100 MET A N 1
ATOM 828 C CA . MET A 1 100 ? 15.919 7.008 0.501 1.00 94.31 100 MET A CA 1
ATOM 829 C C . MET A 1 100 ? 15.856 5.807 1.448 1.00 94.31 100 MET A C 1
ATOM 831 O O . MET A 1 100 ? 14.854 5.647 2.149 1.00 94.31 100 MET A O 1
ATOM 835 N N . ILE A 1 101 ? 16.906 4.981 1.473 1.00 94.44 101 ILE A N 1
ATOM 836 C CA . ILE A 1 101 ? 17.022 3.834 2.380 1.00 94.44 101 ILE A CA 1
ATOM 837 C C . ILE A 1 101 ? 16.997 4.320 3.829 1.00 94.44 101 ILE A C 1
ATOM 839 O O . ILE A 1 101 ? 16.144 3.872 4.588 1.00 94.44 101 ILE A O 1
ATOM 843 N N . GLN A 1 102 ? 17.814 5.316 4.183 1.00 96.19 102 GLN A N 1
ATOM 844 C CA . GLN A 1 102 ? 17.848 5.876 5.540 1.00 96.19 102 GLN A CA 1
ATOM 845 C C . GLN A 1 102 ? 16.474 6.388 5.995 1.00 96.19 102 GLN A C 1
ATOM 847 O O . GLN A 1 102 ? 16.003 6.025 7.071 1.00 96.19 102 GLN A O 1
ATOM 852 N N . ARG A 1 103 ? 15.769 7.157 5.151 1.00 94.94 103 ARG A N 1
ATOM 853 C CA . ARG A 1 103 ? 14.413 7.647 5.469 1.00 94.94 103 ARG A CA 1
ATOM 854 C C . ARG A 1 103 ? 13.407 6.511 5.663 1.00 94.94 103 ARG A C 1
ATOM 856 O O . ARG A 1 103 ? 12.520 6.606 6.513 1.00 94.94 103 ARG A O 1
ATOM 863 N N . LYS A 1 104 ? 13.505 5.446 4.861 1.00 94.25 104 LYS A N 1
ATOM 864 C CA . LYS A 1 104 ? 12.634 4.269 4.993 1.00 94.25 104 LYS A CA 1
ATOM 865 C C . LYS A 1 104 ? 12.943 3.496 6.273 1.00 94.25 104 LYS A C 1
ATOM 867 O O . LYS A 1 104 ? 12.002 3.151 6.983 1.00 94.25 104 LYS A O 1
ATOM 872 N N . ASP A 1 105 ? 14.214 3.304 6.605 1.00 95.12 105 ASP A N 1
ATOM 873 C CA . ASP A 1 105 ? 14.644 2.621 7.827 1.00 95.12 105 ASP A CA 1
ATOM 874 C C . ASP A 1 105 ? 14.216 3.384 9.086 1.00 95.12 105 ASP A C 1
ATOM 876 O O . ASP A 1 105 ? 13.705 2.788 10.035 1.00 95.12 105 ASP A O 1
ATOM 880 N N . GLU A 1 106 ? 14.335 4.713 9.090 1.00 96.00 106 GLU A N 1
ATOM 881 C CA . GLU A 1 106 ? 13.815 5.562 10.168 1.00 96.00 106 GLU A CA 1
ATOM 882 C C . GLU A 1 106 ? 12.298 5.420 10.322 1.00 96.00 106 GLU A C 1
ATOM 884 O O . GLU A 1 106 ? 11.787 5.292 11.441 1.00 96.00 106 GLU A O 1
ATOM 889 N N . LYS A 1 107 ? 11.561 5.390 9.204 1.00 96.25 107 LYS A N 1
ATOM 890 C CA . LYS A 1 107 ? 10.108 5.211 9.239 1.00 96.25 107 LYS A CA 1
ATOM 891 C C . LYS A 1 107 ? 9.712 3.825 9.746 1.00 96.25 107 LYS A C 1
ATOM 893 O O . LYS A 1 107 ? 8.747 3.730 10.505 1.00 96.25 107 LYS A O 1
ATOM 898 N N . ILE A 1 108 ? 10.444 2.779 9.362 1.00 94.06 108 ILE A N 1
ATOM 899 C CA . ILE A 1 108 ? 10.249 1.413 9.865 1.00 94.06 108 ILE A CA 1
ATOM 900 C C . ILE A 1 108 ? 10.461 1.387 11.379 1.00 94.06 108 ILE A C 1
ATOM 902 O O . ILE A 1 108 ? 9.552 0.984 12.098 1.00 94.06 108 ILE A O 1
ATOM 906 N N . ARG A 1 109 ? 11.582 1.926 11.877 1.00 96.31 109 ARG A N 1
ATOM 907 C CA . ARG A 1 109 ? 11.867 1.990 13.321 1.00 96.31 109 ARG A CA 1
ATOM 908 C C . ARG A 1 109 ? 10.786 2.734 14.102 1.00 96.31 109 ARG A C 1
ATOM 910 O O . ARG A 1 109 ? 10.408 2.316 15.194 1.00 96.31 109 ARG A O 1
ATOM 917 N N . TYR A 1 110 ? 10.273 3.833 13.549 1.00 95.38 110 TYR A N 1
ATOM 918 C CA . TYR A 1 110 ? 9.171 4.575 14.158 1.00 95.38 110 TYR A CA 1
ATOM 919 C C . TYR A 1 110 ? 7.897 3.723 14.269 1.00 95.38 110 TYR A C 1
ATOM 921 O O . TYR A 1 110 ? 7.289 3.667 15.336 1.00 95.38 110 TYR A O 1
ATOM 929 N N . LEU A 1 111 ? 7.508 3.043 13.185 1.00 94.50 111 LEU A N 1
ATOM 930 C CA . LEU A 1 111 ? 6.311 2.196 13.160 1.00 94.50 111 LEU A CA 1
ATOM 931 C C . LEU A 1 111 ? 6.451 0.967 14.065 1.00 94.50 111 LEU A C 1
ATOM 933 O O . LEU A 1 111 ? 5.486 0.574 14.715 1.00 94.50 111 LEU A O 1
ATOM 937 N N . GLU A 1 112 ? 7.643 0.377 14.143 1.00 94.62 112 GLU A N 1
ATOM 938 C CA . GLU A 1 112 ? 7.937 -0.713 15.074 1.00 94.62 112 GLU A CA 1
ATOM 939 C C . GLU A 1 112 ? 7.770 -0.258 16.524 1.00 94.62 112 GLU A C 1
ATOM 941 O O . GLU A 1 112 ? 7.106 -0.939 17.304 1.00 94.62 112 GLU A O 1
ATOM 946 N N . LYS A 1 113 ? 8.283 0.928 16.873 1.00 96.12 113 LYS A N 1
ATOM 947 C CA . LYS A 1 113 ? 8.105 1.496 18.212 1.00 96.12 113 LYS A CA 1
ATOM 948 C C . LYS A 1 113 ? 6.626 1.721 18.537 1.00 96.12 113 LYS A C 1
ATOM 950 O O . LYS A 1 113 ? 6.149 1.245 19.565 1.00 96.12 113 LYS A O 1
ATOM 955 N N . GLU A 1 114 ? 5.881 2.367 17.641 1.00 96.19 114 GLU A N 1
ATOM 956 C CA . GLU A 1 114 ? 4.440 2.607 17.812 1.00 96.19 114 GLU A CA 1
ATOM 957 C C . GLU A 1 114 ? 3.651 1.296 17.975 1.00 96.19 114 GLU A C 1
ATOM 959 O O . GLU A 1 114 ? 2.785 1.187 18.849 1.00 96.19 114 GLU A O 1
ATOM 964 N N . LYS A 1 115 ? 3.992 0.270 17.185 1.00 95.00 115 LYS A N 1
ATOM 965 C CA . LYS A 1 115 ? 3.413 -1.072 17.300 1.00 95.00 115 LYS A CA 1
ATOM 966 C C . LYS A 1 115 ? 3.678 -1.674 18.681 1.00 95.00 115 LYS A C 1
ATOM 968 O O . LYS A 1 115 ? 2.732 -2.135 19.314 1.00 95.00 115 LYS A O 1
ATOM 973 N N . THR A 1 116 ? 4.919 -1.638 19.170 1.00 95.00 116 THR A N 1
ATOM 974 C CA . THR A 1 116 ? 5.255 -2.185 20.498 1.00 95.00 116 THR A CA 1
ATOM 975 C C . THR A 1 116 ? 4.529 -1.453 21.630 1.00 95.00 116 TH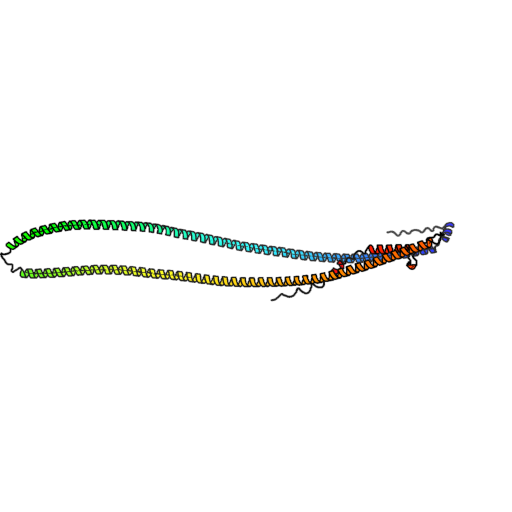R A C 1
ATOM 977 O O . THR A 1 116 ? 4.037 -2.089 22.559 1.00 95.00 116 THR A O 1
ATOM 980 N N . GLU A 1 117 ? 4.377 -0.129 21.540 1.00 95.06 117 GLU A N 1
ATOM 981 C CA 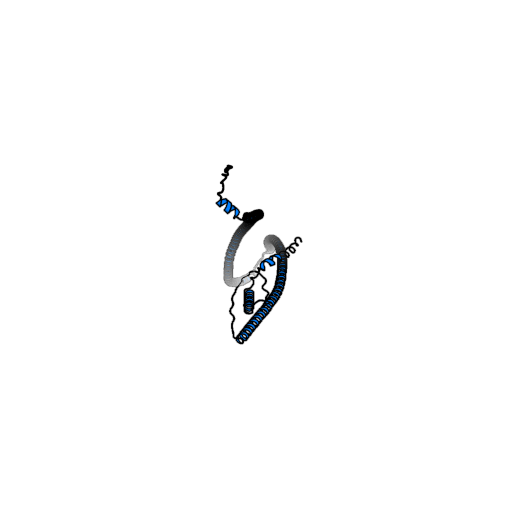. GLU A 1 117 ? 3.635 0.660 22.531 1.00 95.06 117 GLU A CA 1
ATOM 982 C C . GLU A 1 117 ? 2.133 0.324 22.526 1.00 95.06 117 GLU A C 1
ATOM 984 O O . GLU A 1 117 ? 1.500 0.257 23.582 1.00 95.06 117 GLU A O 1
ATOM 989 N N . LEU A 1 118 ? 1.542 0.093 21.349 1.00 95.19 118 LEU A N 1
ATOM 990 C CA . LEU A 1 118 ? 0.159 -0.381 21.231 1.00 95.19 118 LEU A CA 1
ATOM 991 C C . LEU A 1 118 ? -0.018 -1.802 21.774 1.00 95.19 118 LEU A C 1
ATOM 993 O O . LEU A 1 118 ? -0.991 -2.057 22.479 1.00 95.19 118 LEU A O 1
ATOM 997 N N . GLU A 1 119 ? 0.916 -2.709 21.493 1.00 94.81 119 GLU A N 1
ATOM 998 C CA . GLU A 1 119 ? 0.888 -4.078 22.017 1.00 94.81 119 GLU A CA 1
ATOM 999 C C . GLU A 1 119 ? 0.941 -4.102 23.548 1.00 94.81 119 GLU A C 1
ATOM 1001 O O . GLU A 1 119 ? 0.169 -4.831 24.172 1.00 94.81 119 GLU A O 1
ATOM 1006 N N . ILE A 1 120 ? 1.787 -3.265 24.160 1.00 96.12 120 ILE A N 1
ATOM 1007 C CA . ILE A 1 120 ? 1.849 -3.115 25.621 1.00 96.12 120 ILE A CA 1
ATOM 1008 C C . ILE A 1 120 ? 0.512 -2.589 26.162 1.00 96.12 120 ILE A C 1
ATOM 1010 O O . ILE A 1 120 ? -0.052 -3.195 27.070 1.00 96.12 120 ILE A O 1
ATOM 1014 N N . ARG A 1 121 ? -0.051 -1.528 25.564 1.00 95.06 121 ARG A N 1
ATOM 1015 C CA . ARG A 1 121 ? -1.347 -0.969 25.996 1.00 95.06 121 ARG A CA 1
ATOM 1016 C C . ARG A 1 121 ? -2.483 -1.985 25.923 1.00 95.06 121 ARG A C 1
ATOM 1018 O O . ARG A 1 121 ? -3.225 -2.136 26.889 1.00 95.06 121 ARG A O 1
ATOM 1025 N N . HIS A 1 122 ? -2.605 -2.710 24.812 1.00 93.75 122 HIS A N 1
ATOM 1026 C CA . HIS A 1 122 ? -3.636 -3.739 24.673 1.00 93.75 122 HIS A CA 1
ATOM 1027 C C . HIS A 1 122 ? -3.438 -4.887 25.667 1.00 93.75 122 HIS A C 1
ATOM 1029 O O . HIS A 1 122 ? -4.417 -5.430 26.175 1.00 93.75 122 HIS A O 1
ATOM 1035 N N . LYS A 1 123 ? -2.190 -5.256 25.976 1.00 95.62 123 LYS A N 1
ATOM 1036 C CA . LYS A 1 123 ? -1.898 -6.273 26.990 1.00 95.62 123 LYS A CA 1
ATOM 1037 C C . LYS A 1 123 ? -2.355 -5.826 28.382 1.00 95.62 123 LYS A C 1
ATOM 1039 O O . LYS A 1 123 ? -2.981 -6.619 29.084 1.00 95.62 123 LYS A O 1
ATOM 1044 N N . ASP A 1 124 ? -2.110 -4.570 28.746 1.00 95.06 124 ASP A N 1
ATOM 1045 C CA . ASP A 1 124 ? -2.555 -4.000 30.022 1.00 95.06 124 ASP A CA 1
ATOM 1046 C C . ASP A 1 124 ? -4.088 -3.910 30.109 1.00 95.06 124 ASP A C 1
ATOM 1048 O O . ASP A 1 124 ? -4.680 -4.217 31.145 1.00 95.06 124 ASP A O 1
ATOM 1052 N N . GLU A 1 125 ? -4.761 -3.525 29.021 1.00 95.62 125 GLU A N 1
ATOM 1053 C CA . GLU A 1 125 ? -6.229 -3.503 28.946 1.00 95.62 125 GLU A CA 1
ATOM 1054 C C . GLU A 1 125 ? -6.831 -4.906 29.072 1.00 95.62 125 GLU A C 1
ATOM 1056 O O . GLU A 1 125 ? -7.760 -5.111 29.854 1.00 95.62 125 GLU A O 1
ATOM 1061 N N . LEU A 1 126 ? -6.271 -5.891 28.365 1.00 94.50 126 LEU A N 1
ATOM 1062 C CA . LEU A 1 126 ? -6.682 -7.290 28.487 1.00 94.50 126 LEU A CA 1
ATOM 1063 C C . LEU A 1 126 ? -6.497 -7.808 29.912 1.00 94.50 126 LEU A C 1
ATOM 1065 O O . LEU A 1 126 ? -7.354 -8.541 30.405 1.00 94.50 126 LEU A O 1
ATOM 1069 N N . GLN A 1 127 ? -5.418 -7.414 30.592 1.00 95.88 127 GLN A N 1
ATOM 1070 C CA . GLN A 1 127 ? -5.206 -7.786 31.984 1.00 95.88 127 GLN A CA 1
ATOM 1071 C C . GLN A 1 127 ? -6.301 -7.207 32.891 1.00 95.88 127 GLN A C 1
ATOM 1073 O O . GLN A 1 127 ? -6.882 -7.954 33.677 1.00 95.88 127 GLN A O 1
ATOM 1078 N N . LYS A 1 128 ? -6.647 -5.921 32.741 1.00 95.38 128 LYS A N 1
ATOM 1079 C CA . LYS A 1 128 ? -7.731 -5.282 33.511 1.00 95.38 128 LYS A CA 1
ATOM 1080 C C . LYS A 1 128 ? -9.081 -5.957 33.277 1.00 95.38 128 LYS A C 1
ATOM 1082 O O . LYS A 1 128 ? -9.775 -6.280 34.237 1.00 95.38 128 LYS A O 1
ATOM 1087 N N . ILE A 1 129 ? -9.424 -6.236 32.018 1.00 94.81 129 ILE A N 1
ATOM 1088 C CA . ILE A 1 129 ? -10.666 -6.941 31.667 1.00 94.81 129 ILE A CA 1
ATOM 1089 C C . ILE A 1 129 ? -10.683 -8.337 32.298 1.00 94.81 129 ILE A C 1
ATOM 1091 O O . ILE A 1 129 ? -11.703 -8.766 32.831 1.00 94.81 129 ILE A O 1
ATOM 1095 N N . ASN A 1 130 ? -9.556 -9.051 32.279 1.00 94.31 130 ASN A N 1
ATOM 1096 C CA . ASN A 1 130 ? -9.466 -10.380 32.875 1.00 94.31 130 ASN A CA 1
ATOM 1097 C C . ASN A 1 130 ? -9.603 -10.340 34.411 1.00 94.31 130 ASN A C 1
ATOM 1099 O O . ASN A 1 130 ? -10.229 -11.218 35.006 1.00 94.31 130 ASN A O 1
ATOM 1103 N N . GLU A 1 131 ? -9.067 -9.305 35.064 1.00 95.31 131 GLU A N 1
ATOM 1104 C CA . GLU A 1 131 ? -9.257 -9.061 36.499 1.00 95.31 131 GLU A CA 1
ATOM 1105 C C . GLU A 1 131 ? -10.723 -8.744 36.842 1.00 95.31 131 GLU A C 1
ATOM 1107 O O . GLU A 1 131 ? -11.258 -9.287 37.811 1.00 95.31 131 GLU A O 1
ATOM 1112 N N . GLU A 1 132 ? -11.402 -7.918 36.043 1.00 95.31 132 GLU A N 1
ATOM 1113 C CA . GLU A 1 132 ? -12.838 -7.644 36.190 1.00 95.31 132 GLU A CA 1
ATOM 1114 C C . GLU A 1 132 ? -13.686 -8.898 35.974 1.00 95.31 132 GLU A C 1
ATOM 1116 O O . GLU A 1 132 ? -14.601 -9.172 36.752 1.00 95.31 132 GLU A O 1
ATOM 1121 N N . LEU A 1 133 ? -13.347 -9.712 34.974 1.00 95.19 133 LEU A N 1
ATOM 1122 C CA . LEU A 1 133 ? -14.034 -10.968 34.692 1.00 95.19 133 LEU A CA 1
ATOM 1123 C C . LEU A 1 133 ? -13.867 -11.971 35.841 1.00 95.19 133 LEU A C 1
ATOM 1125 O O . LEU A 1 133 ? -14.817 -12.669 36.200 1.00 95.19 133 LEU A O 1
ATOM 1129 N N . LYS A 1 134 ? -12.693 -11.994 36.484 1.00 94.94 134 LYS A N 1
ATOM 1130 C CA . LYS A 1 134 ? -12.455 -12.784 37.699 1.00 94.94 134 LYS A CA 1
ATOM 1131 C C . LYS A 1 134 ? -13.328 -12.310 38.863 1.00 94.94 134 LYS A C 1
ATOM 1133 O O . LYS A 1 134 ? -13.958 -13.145 39.509 1.00 94.94 134 LYS A O 1
ATOM 1138 N N . LYS A 1 135 ? -13.418 -10.994 39.099 1.00 94.00 135 LYS A N 1
ATOM 1139 C CA . LYS A 1 135 ? -14.318 -10.418 40.119 1.00 94.00 135 LYS A CA 1
ATOM 1140 C C . LYS A 1 135 ? -15.780 -10.756 39.828 1.00 94.00 135 LYS A C 1
ATOM 1142 O O . LYS A 1 135 ? -16.519 -11.132 40.730 1.00 94.00 135 LYS A O 1
ATOM 1147 N N . TRP A 1 136 ? -16.194 -10.679 38.564 1.00 93.75 136 TRP A N 1
ATOM 1148 C CA . TRP A 1 136 ? -17.551 -11.029 38.151 1.00 93.75 136 TRP A CA 1
ATOM 1149 C C . TRP A 1 136 ? -17.859 -12.514 38.369 1.00 93.75 136 TRP A C 1
ATOM 1151 O O . TRP A 1 136 ? -18.944 -12.860 38.832 1.00 93.75 136 TRP A O 1
ATOM 1161 N N . SER A 1 137 ? -16.896 -13.397 38.091 1.00 93.50 137 SER A N 1
ATOM 1162 C CA . SER A 1 137 ? -17.027 -14.828 38.377 1.00 93.50 137 SER A CA 1
ATOM 1163 C C . SER A 1 137 ? -17.201 -15.096 39.874 1.00 93.50 137 SER A C 1
ATOM 1165 O O . SER A 1 137 ? -18.064 -15.889 40.240 1.00 93.50 137 SER A O 1
ATOM 1167 N N . GLN A 1 138 ? -16.427 -14.419 40.729 1.00 93.88 138 GLN A N 1
ATOM 1168 C CA . GLN A 1 138 ? -16.556 -14.522 42.189 1.00 93.88 138 GLN A CA 1
ATOM 1169 C C . GLN A 1 138 ? -17.925 -14.029 42.663 1.00 93.88 138 GLN A C 1
ATOM 1171 O O . GLN A 1 138 ? -18.626 -14.741 43.373 1.00 93.88 138 GLN A O 1
ATOM 1176 N N . PHE A 1 139 ? -18.362 -12.864 42.181 1.00 94.69 139 PHE A N 1
ATOM 1177 C CA . PHE A 1 139 ? -19.689 -12.333 42.489 1.00 94.69 139 PHE A CA 1
ATOM 1178 C C . PHE A 1 139 ? -20.813 -13.290 42.068 1.00 94.69 139 PHE A C 1
ATOM 1180 O O . PHE A 1 139 ? -21.809 -13.445 42.773 1.00 94.69 139 PHE A O 1
ATOM 1187 N N . LYS A 1 140 ? -20.673 -13.950 40.912 1.00 94.31 140 LYS A N 1
ATOM 1188 C CA . LYS A 1 140 ? -21.647 -14.940 40.444 1.00 94.31 140 LYS A CA 1
ATOM 1189 C C . LYS A 1 140 ? -21.727 -16.144 41.389 1.00 94.31 140 LYS A C 1
ATOM 1191 O O . LYS A 1 140 ? -22.835 -16.578 41.692 1.00 94.31 140 LYS A O 1
ATOM 1196 N N . GLU A 1 141 ? -20.588 -16.651 41.855 1.00 95.50 141 GLU A N 1
ATOM 1197 C CA . GLU A 1 141 ? -20.514 -17.756 42.818 1.00 95.50 141 GLU A CA 1
ATOM 1198 C C . GLU A 1 141 ? -21.131 -17.370 44.172 1.00 95.50 141 GLU A C 1
ATOM 1200 O O . GLU A 1 141 ? -21.986 -18.086 44.692 1.00 95.50 141 GLU A O 1
ATOM 1205 N N . GLU A 1 142 ? -20.784 -16.195 44.701 1.00 95.19 142 GLU A N 1
ATOM 1206 C CA . GLU A 1 142 ? -21.363 -15.652 45.937 1.00 95.19 142 GLU A CA 1
ATOM 1207 C C . GLU A 1 142 ? -22.879 -15.475 45.828 1.00 95.19 142 GLU A C 1
ATOM 1209 O O . GLU A 1 142 ? -23.624 -15.885 46.717 1.00 95.19 142 GLU A O 1
ATOM 1214 N N . LYS A 1 143 ? -23.358 -14.920 44.710 1.00 94.00 143 LYS A N 1
ATOM 1215 C CA . LYS A 1 143 ? -24.790 -14.781 44.435 1.00 94.00 143 LYS A CA 1
ATOM 1216 C C . LYS A 1 143 ? -25.494 -16.137 44.445 1.00 94.00 143 LYS A C 1
ATOM 1218 O O . LYS A 1 143 ? -26.601 -16.242 44.966 1.00 94.00 143 LYS A O 1
ATOM 1223 N N . GLU A 1 144 ? -24.891 -17.162 43.853 1.00 94.94 144 GLU A N 1
ATOM 1224 C CA . GLU A 1 144 ? -25.475 -18.502 43.807 1.00 94.94 144 GLU A CA 1
ATOM 1225 C C . GLU A 1 144 ? -25.526 -19.150 45.198 1.00 94.94 144 GLU A C 1
ATOM 1227 O O . GLU A 1 144 ? -26.533 -19.768 45.547 1.00 94.94 144 GLU A O 1
ATOM 1232 N N . ASN A 1 145 ? -24.506 -18.925 46.030 1.00 94.56 145 ASN A N 1
ATOM 1233 C CA . ASN A 1 145 ? -24.497 -19.349 47.431 1.00 94.56 145 ASN A CA 1
ATOM 1234 C C . ASN A 1 145 ? -25.571 -18.628 48.261 1.00 94.56 145 ASN A C 1
ATOM 1236 O O . ASN A 1 145 ? -26.322 -19.287 48.976 1.00 94.56 145 ASN A O 1
ATOM 1240 N N . LEU A 1 146 ? -25.724 -17.310 48.103 1.00 94.38 146 LEU A N 1
ATOM 1241 C CA . LEU A 1 146 ? -26.775 -16.538 48.780 1.00 94.38 146 LEU A CA 1
ATOM 1242 C C . LEU A 1 146 ? -28.182 -16.979 48.359 1.00 94.38 146 LEU A C 1
ATOM 1244 O O . LEU A 1 146 ? -29.091 -17.034 49.183 1.00 94.38 146 LEU A O 1
ATOM 1248 N N . ILE A 1 147 ? -28.386 -17.316 47.081 1.00 94.19 147 ILE A N 1
ATOM 1249 C CA . ILE A 1 147 ? -29.671 -17.850 46.606 1.00 94.19 147 ILE A CA 1
ATOM 1250 C C . ILE A 1 147 ? -29.983 -19.194 47.275 1.00 94.19 147 ILE A C 1
ATOM 1252 O O . ILE A 1 147 ? -31.131 -19.408 47.669 1.00 94.19 147 ILE A O 1
ATOM 1256 N N . LYS A 1 148 ? -28.985 -20.076 47.428 1.00 95.00 148 LYS A N 1
ATOM 1257 C CA . LYS A 1 148 ? -29.144 -21.347 48.153 1.00 95.00 148 LYS A CA 1
ATOM 1258 C C . LYS A 1 148 ? -29.481 -21.109 49.624 1.00 95.00 148 LYS A C 1
ATOM 1260 O O . LYS A 1 148 ? -30.461 -21.661 50.103 1.00 95.00 148 LYS A O 1
ATOM 1265 N N . GLU A 1 149 ? -28.765 -20.214 50.298 1.00 95.88 149 GLU A N 1
ATOM 1266 C CA . GLU A 1 149 ? -29.028 -19.877 51.702 1.00 95.88 149 GLU A CA 1
ATOM 1267 C C . GLU A 1 149 ? -30.442 -19.304 51.908 1.00 95.88 149 GLU A C 1
ATOM 1269 O O . GLU A 1 149 ? -31.161 -19.715 52.816 1.00 95.88 149 GLU A O 1
ATOM 1274 N N . ILE A 1 150 ? -30.902 -18.416 51.019 1.00 93.62 150 ILE A N 1
ATOM 1275 C CA . ILE A 1 150 ? -32.281 -17.901 51.046 1.00 93.62 150 ILE A CA 1
ATOM 1276 C C . ILE A 1 150 ? -33.301 -19.031 50.853 1.00 93.62 150 ILE A C 1
ATOM 1278 O O . ILE A 1 150 ? -34.366 -19.002 51.472 1.00 93.62 150 ILE A O 1
ATOM 1282 N N . HIS A 1 151 ? -33.020 -19.993 49.973 1.00 94.06 151 HIS A N 1
ATOM 1283 C CA . HIS A 1 151 ? -33.894 -21.143 49.757 1.00 94.06 151 HIS A CA 1
ATOM 1284 C C . HIS A 1 151 ? -33.977 -22.018 51.015 1.00 94.06 151 HIS A C 1
ATOM 1286 O O . HIS A 1 151 ? -35.081 -22.314 51.474 1.00 94.06 151 HIS A O 1
ATOM 1292 N N . ASP A 1 152 ? -32.834 -22.338 51.620 1.00 94.69 152 ASP A N 1
ATOM 1293 C CA . ASP A 1 152 ? -32.748 -23.153 52.833 1.00 94.69 152 ASP A CA 1
ATOM 1294 C C . ASP A 1 152 ? -33.458 -22.479 54.020 1.00 94.69 152 ASP A C 1
ATOM 1296 O O . ASP A 1 152 ? -34.260 -23.112 54.710 1.00 94.69 152 ASP A O 1
ATOM 1300 N N . LEU A 1 153 ? -33.260 -21.168 54.208 1.00 94.50 153 LEU A N 1
ATOM 1301 C CA . LEU A 1 153 ? -33.950 -20.387 55.242 1.00 94.50 153 LEU A CA 1
ATOM 1302 C C . LEU A 1 153 ? -35.466 -20.338 55.021 1.00 94.50 153 LEU A C 1
ATOM 1304 O O . LEU A 1 153 ? -36.232 -20.417 55.982 1.00 94.50 153 LEU A O 1
ATOM 1308 N N . LYS A 1 154 ? -35.925 -20.228 53.768 1.00 94.31 154 LYS A N 1
ATOM 1309 C CA . LYS A 1 154 ? -37.360 -20.283 53.448 1.00 94.31 154 LYS A CA 1
ATOM 1310 C C . LYS A 1 154 ? -37.952 -21.653 53.758 1.00 94.31 154 LYS A C 1
ATOM 1312 O O . LYS A 1 154 ? -39.045 -21.714 54.318 1.00 94.31 154 LYS A O 1
ATOM 1317 N N . GLU A 1 155 ? -37.254 -22.739 53.433 1.00 94.38 155 GLU A N 1
ATOM 1318 C CA . GLU A 1 155 ? -37.694 -24.084 53.810 1.00 94.38 155 GLU A CA 1
ATOM 1319 C C . GLU A 1 155 ? -37.752 -24.266 55.331 1.00 94.38 155 GLU A C 1
ATOM 1321 O O . GLU A 1 155 ? -38.700 -24.865 55.845 1.00 94.38 155 GLU A O 1
ATOM 1326 N N . GLU A 1 156 ? -36.764 -23.750 56.065 1.00 94.56 156 GLU A N 1
ATOM 1327 C CA . GLU A 1 156 ? -36.747 -23.811 57.527 1.00 94.56 156 GLU A CA 1
ATOM 1328 C C . GLU A 1 156 ? -37.890 -22.992 58.144 1.00 94.56 156 GLU A C 1
ATOM 1330 O O . GLU A 1 156 ? -38.556 -23.460 59.070 1.00 94.56 156 GLU A O 1
ATOM 1335 N N . MET A 1 157 ? -38.169 -21.804 57.597 1.00 92.19 157 MET A N 1
ATOM 1336 C CA . MET A 1 157 ? -39.295 -20.962 58.003 1.00 92.19 157 MET A CA 1
ATOM 1337 C C . MET A 1 157 ? -40.627 -21.693 57.803 1.00 92.19 157 MET A C 1
ATOM 1339 O O . MET A 1 157 ? -41.407 -21.795 58.744 1.00 92.19 157 MET A O 1
ATOM 1343 N N . ILE A 1 158 ? -40.841 -22.304 56.631 1.00 93.44 158 ILE A N 1
ATOM 1344 C CA . ILE A 1 158 ? -42.044 -23.101 56.346 1.00 93.44 158 ILE A CA 1
ATOM 1345 C C . ILE A 1 158 ? -42.181 -24.258 57.348 1.00 93.44 158 ILE A C 1
ATOM 1347 O O . ILE A 1 158 ? -43.264 -24.484 57.886 1.00 93.44 158 ILE A O 1
ATOM 1351 N N . LYS A 1 159 ? -41.093 -24.984 57.644 1.00 93.44 159 LYS A N 1
ATOM 1352 C CA . LYS A 1 159 ? -41.100 -26.069 58.645 1.00 93.44 159 LYS A CA 1
ATOM 1353 C C . LYS A 1 159 ? -41.488 -25.560 60.038 1.00 93.44 159 LYS A C 1
ATOM 1355 O O . LYS A 1 159 ? -42.276 -26.220 60.717 1.00 93.44 159 LYS A O 1
ATOM 1360 N N . LYS A 1 160 ? -40.969 -24.401 60.460 1.00 92.31 160 LYS A N 1
ATOM 1361 C CA . LYS A 1 160 ? -41.321 -23.775 61.747 1.00 92.31 160 LYS A CA 1
ATOM 1362 C C . LYS A 1 160 ? -42.769 -23.300 61.785 1.00 92.31 160 LYS A C 1
ATOM 1364 O O . LYS A 1 160 ? -43.433 -23.547 62.787 1.00 92.31 160 LYS A O 1
ATOM 1369 N N . ASP A 1 161 ? -43.277 -22.707 60.709 1.00 92.19 161 ASP A N 1
ATOM 1370 C CA . ASP A 1 161 ? -44.678 -22.288 60.614 1.00 92.19 161 ASP A CA 1
ATOM 1371 C C . ASP A 1 161 ? -45.626 -23.491 60.730 1.00 92.19 161 ASP A C 1
ATOM 1373 O O . ASP A 1 161 ? -46.598 -23.441 61.486 1.00 92.19 161 ASP A O 1
ATOM 1377 N N . TYR A 1 162 ? -45.312 -24.612 60.065 1.00 92.44 162 TYR A N 1
ATOM 1378 C CA . TYR A 1 162 ? -46.068 -25.862 60.220 1.00 92.44 162 TYR A CA 1
ATOM 1379 C C . TYR A 1 162 ? -46.020 -26.405 61.656 1.00 92.44 162 TYR A C 1
ATOM 1381 O O . TYR A 1 162 ? -47.050 -26.839 62.176 1.00 92.44 162 TYR A O 1
ATOM 1389 N N . ALA A 1 163 ? -44.855 -26.369 62.311 1.00 91.88 163 ALA A N 1
ATOM 1390 C CA . ALA A 1 163 ? -44.709 -26.813 63.698 1.00 91.88 163 ALA A CA 1
ATOM 1391 C C . ALA A 1 163 ? -45.492 -25.922 64.680 1.00 91.88 163 ALA A C 1
ATOM 1393 O O . ALA A 1 163 ? -46.209 -26.435 65.539 1.00 91.88 163 ALA A O 1
ATOM 1394 N N . HIS A 1 164 ? -45.414 -24.599 64.515 1.00 90.94 164 HIS A N 1
ATOM 1395 C CA . HIS A 1 164 ? -46.157 -23.635 65.325 1.00 90.94 164 HIS A CA 1
ATOM 1396 C C . HIS A 1 164 ? -47.670 -23.780 65.123 1.00 90.94 164 HIS A C 1
ATOM 1398 O O . HIS A 1 164 ? -48.429 -23.722 66.088 1.00 90.94 164 HIS A O 1
ATOM 1404 N N . LEU A 1 165 ? -48.128 -24.018 63.889 1.00 93.19 165 LEU A N 1
ATOM 1405 C CA . LEU A 1 165 ? -49.542 -24.259 63.600 1.00 93.19 165 LEU A CA 1
ATOM 1406 C C . LEU A 1 165 ? -50.063 -25.526 64.301 1.00 93.19 165 LEU A C 1
ATOM 1408 O O . LEU A 1 165 ? -51.158 -25.509 64.870 1.00 93.19 165 LEU A O 1
ATOM 1412 N N . ASP A 1 166 ? -49.286 -26.613 64.298 1.00 91.62 166 ASP A N 1
ATOM 1413 C CA . ASP A 1 166 ? -49.626 -27.848 65.020 1.00 91.62 166 ASP A CA 1
ATOM 1414 C C . ASP A 1 166 ? -49.676 -27.622 66.543 1.00 91.62 166 ASP A C 1
ATOM 1416 O O . ASP A 1 166 ? -50.618 -28.050 67.218 1.00 91.62 166 ASP A O 1
ATOM 1420 N N . GLU A 1 167 ? -48.710 -26.885 67.096 1.00 91.44 167 GLU A N 1
ATOM 1421 C CA . GLU A 1 167 ? -48.677 -26.529 68.517 1.00 91.44 167 GLU A CA 1
ATOM 1422 C C . GLU A 1 167 ? -49.860 -25.633 68.918 1.00 91.44 167 GLU A C 1
ATOM 1424 O O . GLU A 1 167 ? -50.549 -25.918 69.902 1.00 91.44 167 GLU A O 1
ATOM 1429 N N . GLN A 1 168 ? -50.179 -24.619 68.110 1.00 87.31 168 GLN A N 1
ATOM 1430 C CA . GLN A 1 168 ? -51.336 -23.747 68.305 1.00 87.31 168 GLN A CA 1
ATOM 1431 C C . GLN A 1 168 ? -52.653 -24.532 68.230 1.00 87.31 168 GLN A C 1
ATOM 1433 O O . GLN A 1 168 ? -53.568 -24.288 69.019 1.00 87.31 168 GLN A O 1
ATOM 1438 N N . SER A 1 169 ? -52.749 -25.525 67.340 1.00 88.62 169 SER A N 1
ATOM 1439 C CA . SER A 1 169 ? -53.908 -26.420 67.247 1.00 88.62 169 SER A CA 1
ATOM 1440 C C . SER A 1 169 ? -54.080 -27.268 68.516 1.00 88.62 169 SER A C 1
ATOM 1442 O O . SER A 1 169 ? -55.183 -27.363 69.068 1.00 88.62 169 SER A O 1
ATOM 1444 N N . LYS A 1 170 ? -52.985 -27.824 69.057 1.00 92.25 170 LYS A N 1
ATOM 1445 C CA . LYS A 1 170 ? -52.988 -28.562 70.336 1.00 92.25 170 LYS A CA 1
ATOM 1446 C C . LYS A 1 170 ? -53.368 -27.661 71.512 1.00 92.25 170 LYS A C 1
ATOM 1448 O O . LYS A 1 170 ? -54.212 -28.049 72.323 1.00 92.25 170 LYS A O 1
ATOM 1453 N N . ALA A 1 171 ? -52.790 -26.463 71.587 1.00 87.69 171 ALA A N 1
ATOM 1454 C CA . ALA A 1 171 ? -53.091 -25.477 72.620 1.00 87.69 171 ALA A CA 1
ATOM 1455 C C . ALA A 1 171 ? -54.564 -25.049 72.576 1.00 87.69 171 ALA A C 1
ATOM 1457 O O . ALA A 1 171 ? -55.238 -25.100 73.603 1.00 87.69 171 ALA A O 1
ATOM 1458 N N . ASN A 1 172 ? -55.104 -24.743 71.392 1.00 86.81 172 ASN A N 1
ATOM 1459 C CA . ASN A 1 172 ? -56.520 -24.416 71.210 1.00 86.81 172 ASN A CA 1
ATOM 1460 C C . ASN A 1 172 ? -57.437 -25.568 71.627 1.00 86.81 172 ASN A C 1
ATOM 1462 O O . ASN A 1 172 ? -58.448 -25.342 72.290 1.00 86.81 172 ASN A O 1
ATOM 1466 N N . LYS A 1 173 ? -57.085 -26.816 71.299 1.00 88.62 173 LYS A N 1
ATOM 1467 C CA . LYS A 1 173 ? -57.855 -27.993 71.723 1.00 88.62 173 LYS A CA 1
ATOM 1468 C C . LYS A 1 173 ? -57.868 -28.150 73.247 1.00 88.62 173 LYS A C 1
ATOM 1470 O O . LYS A 1 173 ? -58.901 -28.504 73.814 1.00 88.62 173 LYS A O 1
ATOM 1475 N N . ASN A 1 174 ? -56.742 -27.890 73.911 1.00 88.81 174 ASN A N 1
ATOM 1476 C CA . ASN A 1 174 ? -56.645 -27.922 75.371 1.00 88.81 174 ASN A CA 1
ATOM 1477 C C . ASN A 1 174 ? -57.416 -26.765 76.017 1.00 88.81 174 ASN A C 1
ATOM 1479 O O . ASN A 1 174 ? -58.172 -26.995 76.960 1.00 88.81 174 ASN A O 1
ATOM 1483 N N . PHE A 1 175 ? -57.284 -25.555 75.470 1.00 88.12 175 PHE A N 1
ATOM 1484 C CA . PHE A 1 175 ? -58.019 -24.378 75.916 1.00 88.12 175 PHE A CA 1
ATOM 1485 C C . PHE A 1 175 ? -59.526 -24.600 75.798 1.00 88.12 175 PHE A C 1
ATOM 1487 O O . PHE A 1 175 ? -60.235 -24.430 76.780 1.00 88.12 175 PHE A O 1
ATOM 1494 N N . LEU A 1 176 ? -60.012 -25.100 74.657 1.00 87.25 176 LEU A N 1
ATOM 1495 C CA . LEU A 1 176 ? -61.431 -25.387 74.445 1.00 87.25 176 LEU A CA 1
ATOM 1496 C C . LEU A 1 176 ? -61.979 -26.380 75.480 1.00 87.25 176 LEU A C 1
ATOM 1498 O O . LEU A 1 176 ? -63.043 -26.147 76.051 1.00 87.25 176 LEU A O 1
ATOM 1502 N N . LYS A 1 177 ? -61.231 -27.451 75.781 1.00 85.12 177 LYS A N 1
ATOM 1503 C CA . LYS A 1 177 ? -61.588 -28.400 76.851 1.00 85.12 177 LYS A CA 1
ATOM 1504 C C . LYS A 1 177 ? -61.657 -27.717 78.217 1.00 85.12 177 LYS A C 1
ATOM 1506 O O . LYS A 1 177 ? -62.590 -27.958 78.979 1.00 85.12 177 LYS A O 1
ATOM 1511 N N . GLN A 1 178 ? -60.681 -26.869 78.538 1.00 84.06 178 GLN A N 1
ATOM 1512 C CA . GLN A 1 178 ? -60.644 -26.148 79.809 1.00 84.06 178 GLN A CA 1
ATOM 1513 C C . GLN A 1 178 ? -61.790 -25.136 79.923 1.00 84.06 178 GLN A C 1
ATOM 1515 O O . GLN A 1 178 ? -62.444 -25.079 80.963 1.00 84.06 178 GLN A O 1
ATOM 1520 N N . THR A 1 179 ? -62.076 -24.382 78.860 1.00 83.69 179 THR A N 1
ATOM 1521 C CA . THR A 1 179 ? -63.210 -23.457 78.791 1.00 83.69 179 THR A CA 1
ATOM 1522 C C . THR A 1 179 ? -64.522 -24.200 78.978 1.00 83.69 179 THR A C 1
ATOM 1524 O O . THR A 1 179 ? -65.329 -23.760 79.785 1.00 83.69 179 THR A O 1
ATOM 1527 N N . GLN A 1 180 ? -64.711 -25.344 78.314 1.00 80.75 180 GLN A N 1
ATOM 1528 C CA . GLN A 1 180 ? -65.916 -26.164 78.448 1.00 80.75 180 GLN A CA 1
ATOM 1529 C C . GLN A 1 180 ? -66.100 -26.700 79.878 1.00 80.75 180 GLN A C 1
ATOM 1531 O O . GLN A 1 180 ? -67.209 -26.715 80.407 1.00 80.75 180 GLN A O 1
ATOM 1536 N N . ASN A 1 181 ? -65.009 -27.081 80.547 1.00 81.50 181 ASN A N 1
ATOM 1537 C CA . ASN A 1 181 ? -65.053 -27.474 81.955 1.00 81.50 181 ASN A CA 1
ATOM 1538 C C . ASN A 1 181 ? -65.417 -26.291 82.867 1.00 81.50 181 ASN A C 1
ATOM 1540 O O . ASN A 1 181 ? -66.245 -26.439 83.765 1.00 81.50 181 ASN A O 1
ATOM 1544 N N . LEU A 1 182 ? -64.831 -25.113 82.633 1.00 78.50 182 LEU A N 1
ATOM 1545 C CA . LEU A 1 182 ? -65.118 -23.902 83.405 1.00 78.50 182 LEU A CA 1
ATOM 1546 C C . LEU A 1 182 ? -66.549 -23.399 83.194 1.00 78.50 182 LEU A C 1
ATOM 1548 O O . LEU A 1 182 ? -67.179 -23.000 84.169 1.00 78.50 182 LEU A O 1
ATOM 1552 N N . THR A 1 183 ? -67.093 -23.441 81.975 1.00 75.94 183 THR A N 1
ATOM 1553 C CA . THR A 1 183 ? -68.501 -23.095 81.724 1.00 75.94 183 THR A CA 1
ATOM 1554 C C . THR A 1 183 ? -69.449 -24.081 82.387 1.00 75.94 183 THR A C 1
ATOM 1556 O O . THR A 1 183 ? -70.430 -23.641 82.973 1.00 75.94 183 THR A O 1
ATOM 1559 N N . ASN A 1 184 ? -69.144 -25.380 82.401 1.00 75.31 184 ASN A N 1
ATOM 1560 C CA . ASN A 1 184 ? -69.952 -26.356 83.139 1.00 75.31 184 ASN A CA 1
ATOM 1561 C C . ASN A 1 184 ? -69.955 -26.073 84.654 1.00 75.31 184 ASN A C 1
ATOM 1563 O O . ASN A 1 184 ? -71.010 -26.092 85.285 1.00 75.31 184 ASN A O 1
ATOM 1567 N N . VAL A 1 185 ? -68.795 -25.746 85.237 1.00 76.94 185 VAL A N 1
ATOM 1568 C CA . VAL A 1 185 ? -68.675 -25.392 86.665 1.00 76.94 185 VAL A CA 1
ATOM 1569 C C . VAL A 1 185 ? -69.344 -24.050 86.980 1.00 76.94 185 VAL A C 1
ATOM 1571 O O . VAL A 1 185 ? -70.002 -23.916 88.010 1.00 76.94 185 VAL A O 1
ATOM 1574 N N . ASN A 1 186 ? -69.200 -23.050 86.110 1.00 75.44 186 ASN A N 1
ATOM 1575 C CA . ASN A 1 186 ? -69.831 -21.746 86.294 1.00 75.44 186 ASN A CA 1
ATOM 1576 C C . ASN A 1 186 ? -71.345 -21.810 86.106 1.00 75.44 186 ASN A C 1
ATOM 1578 O O . ASN A 1 186 ? -72.045 -21.178 86.882 1.00 75.44 186 ASN A O 1
ATOM 1582 N N . ASN A 1 187 ? -71.869 -22.595 85.164 1.00 69.88 187 ASN A N 1
ATOM 1583 C CA . ASN A 1 187 ? -73.313 -22.798 85.025 1.00 69.88 187 ASN A CA 1
ATOM 1584 C C . ASN A 1 187 ? -73.908 -23.454 86.282 1.00 69.88 187 ASN A C 1
ATOM 1586 O O . ASN A 1 187 ? -74.942 -22.999 86.760 1.00 69.88 187 ASN A O 1
ATOM 1590 N N . ALA A 1 188 ? -73.205 -24.417 86.891 1.00 63.09 188 ALA A N 1
ATOM 1591 C CA . ALA A 1 188 ? -73.602 -24.992 88.179 1.00 63.09 188 ALA A CA 1
ATOM 1592 C C . ALA A 1 188 ? -73.577 -23.958 89.323 1.00 63.09 188 ALA A C 1
ATOM 1594 O O . ALA A 1 188 ? -74.449 -23.960 90.188 1.00 63.09 188 ALA A O 1
ATOM 1595 N N . LYS A 1 189 ? -72.610 -23.029 89.315 1.00 67.62 189 LYS A N 1
ATOM 1596 C CA . LYS A 1 189 ? -72.558 -21.910 90.273 1.00 67.62 189 LYS A CA 1
ATOM 1597 C C . LYS A 1 189 ? -73.614 -20.833 89.996 1.00 67.62 189 LYS A C 1
ATOM 1599 O O . LYS A 1 189 ? -74.094 -20.217 90.938 1.00 67.62 189 LYS A O 1
ATOM 1604 N N . ILE A 1 190 ? -73.988 -20.592 88.739 1.00 58.19 190 ILE A N 1
ATOM 1605 C CA . ILE A 1 190 ? -75.022 -19.622 88.345 1.00 58.19 190 ILE A CA 1
ATOM 1606 C C . ILE A 1 190 ? -76.416 -20.131 88.735 1.00 58.19 190 ILE A C 1
ATOM 1608 O O . ILE A 1 190 ? -77.207 -19.339 89.242 1.00 58.19 190 ILE A O 1
ATOM 1612 N N . GLU A 1 191 ? -76.699 -21.431 88.600 1.00 56.50 191 GLU A N 1
ATOM 1613 C CA . GLU A 1 191 ? -77.917 -22.046 89.162 1.00 56.50 191 GLU A CA 1
ATOM 1614 C C . GLU A 1 191 ? -78.008 -21.876 90.690 1.00 56.50 191 GLU A C 1
ATOM 1616 O O . GLU A 1 191 ? -79.101 -21.695 91.230 1.00 56.50 191 GLU A O 1
ATOM 1621 N N . ASP A 1 192 ? -76.869 -21.883 91.388 1.00 54.47 192 ASP A N 1
ATOM 1622 C CA . ASP A 1 192 ? -76.795 -21.733 92.847 1.00 54.47 192 ASP A CA 1
ATOM 1623 C C . ASP A 1 192 ? -76.915 -20.258 93.292 1.00 54.47 192 ASP A C 1
ATOM 1625 O O . ASP A 1 192 ? -77.606 -19.928 94.258 1.00 54.47 192 ASP A O 1
ATOM 1629 N N . VAL A 1 193 ? -76.336 -19.329 92.522 1.00 57.97 193 VAL A N 1
ATOM 1630 C CA . VAL A 1 193 ? -76.449 -17.875 92.743 1.00 57.97 193 VAL A CA 1
ATOM 1631 C C . VAL A 1 193 ? -77.850 -17.351 92.392 1.00 57.97 193 VAL A C 1
ATOM 1633 O O . VAL A 1 193 ? -78.363 -16.479 93.094 1.00 57.97 193 VAL A O 1
ATOM 1636 N N . GLN A 1 194 ? -78.535 -17.917 91.392 1.00 48.97 194 GLN A N 1
ATOM 1637 C CA . GLN A 1 194 ? -79.929 -17.565 91.079 1.00 48.97 194 GLN A CA 1
ATOM 1638 C C . GLN A 1 194 ? -80.927 -17.971 92.179 1.00 48.97 194 GLN A C 1
ATOM 1640 O O . GLN A 1 194 ? -81.992 -17.362 92.273 1.00 48.97 194 GLN A O 1
ATOM 1645 N N . ARG A 1 195 ? -80.590 -18.927 93.061 1.00 47.41 195 ARG A N 1
ATOM 1646 C CA . ARG A 1 195 ? -81.420 -19.272 94.234 1.00 47.41 195 ARG A CA 1
ATOM 1647 C C . ARG A 1 195 ? -81.280 -18.290 95.398 1.00 47.41 195 ARG A C 1
ATOM 1649 O O . ARG A 1 195 ? -82.209 -18.177 96.191 1.00 47.41 195 ARG A O 1
ATOM 1656 N N . ASN A 1 196 ? -80.174 -17.549 95.478 1.00 44.72 196 ASN A N 1
ATOM 1657 C CA . ASN A 1 196 ? -79.866 -16.679 96.620 1.00 44.72 196 ASN A CA 1
ATOM 1658 C C . ASN A 1 196 ? -79.824 -15.176 96.298 1.00 44.72 196 ASN A C 1
ATOM 1660 O O . ASN A 1 196 ? -79.588 -14.368 97.191 1.00 44.72 196 ASN A O 1
ATOM 1664 N N . ALA A 1 197 ? -80.136 -14.767 95.068 1.00 41.62 197 ALA A N 1
ATOM 1665 C CA . ALA A 1 197 ? -80.173 -13.360 94.662 1.00 41.62 197 ALA A CA 1
ATOM 1666 C C . ALA A 1 197 ? -81.532 -12.663 94.907 1.00 41.62 197 ALA A C 1
ATOM 1668 O O . ALA A 1 197 ? -81.879 -11.732 94.190 1.00 41.62 197 ALA A O 1
ATOM 1669 N N . ASN A 1 198 ? -82.310 -13.094 95.908 1.00 39.09 198 ASN A N 1
ATOM 1670 C CA . ASN A 1 198 ? -83.525 -12.397 96.348 1.00 39.09 198 ASN A CA 1
ATOM 1671 C C . ASN A 1 198 ? -83.578 -12.269 97.877 1.00 39.09 198 ASN A C 1
ATOM 1673 O O . ASN A 1 198 ? -84.454 -12.831 98.535 1.00 39.09 198 ASN A O 1
ATOM 1677 N N . LYS A 1 199 ? -82.657 -11.486 98.456 1.00 36.12 199 LYS A N 1
ATOM 1678 C CA . LYS A 1 199 ? -82.928 -10.784 99.717 1.00 36.12 199 LYS A CA 1
ATOM 1679 C C . LYS A 1 199 ? -81.943 -9.646 99.974 1.00 36.12 199 LYS A C 1
ATOM 1681 O O . LYS A 1 199 ? -80.809 -9.915 100.331 1.00 36.12 199 LYS A O 1
ATOM 1686 N N . LEU A 1 200 ? -82.477 -8.426 99.834 1.00 41.59 200 LEU A N 1
ATOM 1687 C CA . LEU A 1 200 ? -82.172 -7.185 100.565 1.00 41.59 200 LEU A CA 1
ATOM 1688 C C . LEU A 1 200 ? -80.692 -6.758 100.683 1.00 41.59 200 LEU A C 1
ATOM 1690 O O . LEU A 1 200 ? -79.829 -7.518 101.075 1.00 41.59 200 LEU A O 1
ATOM 1694 N N . ALA A 1 201 ? -80.329 -5.497 100.533 1.00 35.50 201 ALA A N 1
ATOM 1695 C CA . ALA A 1 201 ? -81.088 -4.277 100.358 1.00 35.50 201 ALA A CA 1
ATOM 1696 C C . ALA A 1 201 ? -80.071 -3.162 100.103 1.00 35.50 2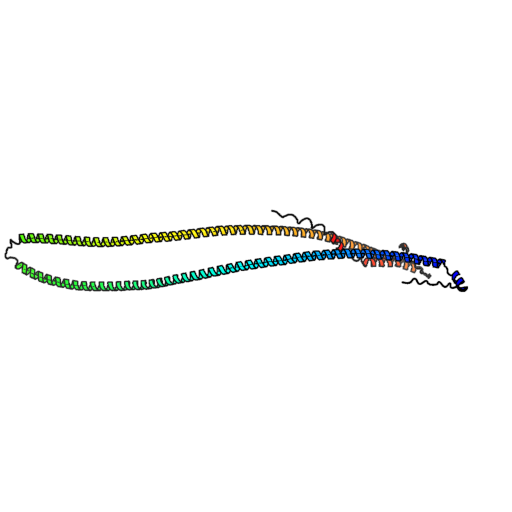01 ALA A C 1
ATOM 1698 O O . ALA A 1 201 ? -78.965 -3.209 100.624 1.00 35.50 201 ALA A O 1
ATOM 1699 N N . GLU A 1 202 ? -80.530 -2.162 99.356 1.00 31.89 202 GLU A N 1
ATOM 1700 C CA . GLU A 1 202 ? -80.148 -0.758 99.502 1.00 31.89 202 GLU A CA 1
ATOM 1701 C C . GLU A 1 202 ? -78.674 -0.379 99.376 1.00 31.89 202 GLU A C 1
ATOM 1703 O O . GLU A 1 202 ? -77.897 -0.499 100.307 1.00 31.89 202 GLU A O 1
ATOM 1708 N N . GLU A 1 203 ? -78.372 0.360 98.310 1.00 40.38 203 GLU A N 1
ATOM 1709 C CA . GLU A 1 203 ? -77.489 1.513 98.464 1.00 40.38 203 GLU A CA 1
ATOM 1710 C C . GLU A 1 203 ? -78.008 2.681 97.617 1.00 40.38 203 GLU A C 1
ATOM 1712 O O . GLU A 1 203 ? -77.600 2.919 96.483 1.00 40.38 203 GLU A O 1
ATOM 1717 N N . LYS A 1 204 ? -78.899 3.494 98.199 1.00 46.12 204 LYS A N 1
ATOM 1718 C CA . LYS A 1 204 ? -79.179 4.870 97.738 1.00 46.12 204 LYS A CA 1
ATOM 1719 C C . LYS A 1 204 ? -78.065 5.837 98.181 1.00 46.12 204 LYS A C 1
ATOM 1721 O O . LYS A 1 204 ? -78.311 6.910 98.717 1.00 46.12 204 LYS A O 1
ATOM 1726 N N . VAL A 1 205 ? -76.838 5.417 97.883 1.00 50.28 205 VAL A N 1
ATOM 1727 C CA . VAL A 1 205 ? -75.601 6.197 97.701 1.00 50.28 205 VAL A CA 1
ATOM 1728 C C . VAL A 1 205 ? -74.905 5.741 96.400 1.00 50.28 205 VAL A C 1
ATOM 1730 O O . VAL A 1 205 ? -74.173 6.525 95.791 1.00 50.28 205 VAL A O 1
ATOM 1733 N N . ALA A 1 206 ? -75.251 4.551 95.879 1.00 51.19 206 ALA A N 1
ATOM 1734 C CA . ALA A 1 206 ? -74.769 4.020 94.613 1.00 51.19 206 ALA A CA 1
ATOM 1735 C C . ALA A 1 206 ? -75.109 4.930 93.433 1.00 51.19 206 ALA A C 1
ATOM 1737 O O . ALA A 1 206 ? -74.233 5.168 92.639 1.00 51.19 206 ALA A O 1
ATOM 1738 N N . ALA A 1 207 ? -76.289 5.550 93.322 1.00 54.03 207 ALA A N 1
ATOM 1739 C CA . ALA A 1 207 ? -76.648 6.300 92.103 1.00 54.03 207 ALA A CA 1
ATOM 1740 C C . ALA A 1 207 ? -75.794 7.563 91.815 1.00 54.03 207 ALA A C 1
ATOM 1742 O O .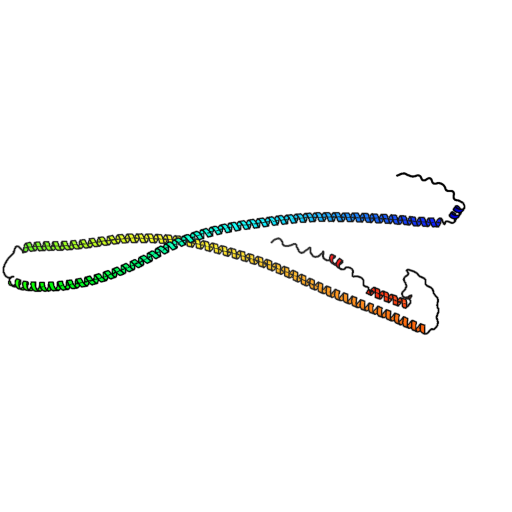 ALA A 1 207 ? -75.596 7.911 90.652 1.00 54.03 207 ALA A O 1
ATOM 1743 N N . LYS A 1 208 ? -75.267 8.258 92.841 1.00 54.88 208 LYS A N 1
ATOM 1744 C CA . LYS A 1 208 ? -74.400 9.444 92.648 1.00 54.88 208 LYS A CA 1
ATOM 1745 C C . LYS A 1 208 ? -72.934 9.049 92.443 1.00 54.88 208 LYS A C 1
ATOM 1747 O O . LYS A 1 208 ? -72.264 9.642 91.603 1.00 54.88 208 LYS A O 1
ATOM 1752 N N . TYR A 1 209 ? -72.462 8.024 93.158 1.00 56.41 209 TYR A N 1
ATOM 1753 C CA . TYR A 1 209 ? -71.154 7.413 92.903 1.00 56.41 209 TYR A CA 1
ATOM 1754 C C . TYR A 1 209 ? -71.118 6.676 91.556 1.00 56.41 209 TYR A C 1
ATOM 1756 O O . TYR A 1 209 ? -70.120 6.775 90.865 1.00 56.41 209 TYR A O 1
ATOM 1764 N N . ASP A 1 210 ? -72.208 6.038 91.132 1.00 66.00 210 ASP A N 1
ATOM 1765 C CA . ASP A 1 210 ? -72.402 5.359 89.841 1.00 66.00 210 ASP A CA 1
ATOM 1766 C C . ASP A 1 210 ? -72.484 6.367 88.689 1.00 66.00 210 ASP A C 1
ATOM 1768 O O . ASP A 1 210 ? -71.911 6.135 87.635 1.00 66.00 210 ASP A O 1
ATOM 1772 N N . GLY A 1 211 ? -73.102 7.537 88.895 1.00 71.00 211 GLY A N 1
ATOM 1773 C CA . GLY A 1 211 ? -73.048 8.646 87.934 1.00 71.00 211 GLY A CA 1
ATOM 1774 C C . GLY A 1 211 ? -71.628 9.191 87.728 1.00 71.00 211 GLY A C 1
ATOM 1775 O O . GLY A 1 211 ? -71.181 9.305 86.590 1.00 71.00 211 GLY A O 1
ATOM 1776 N N . ILE A 1 212 ? -70.894 9.456 88.818 1.00 70.19 212 ILE A N 1
ATOM 1777 C CA . ILE A 1 212 ? -69.492 9.918 88.766 1.00 70.19 212 ILE A CA 1
ATOM 1778 C C . ILE A 1 212 ? -68.559 8.815 88.240 1.00 70.19 212 ILE A C 1
ATOM 1780 O O . ILE A 1 212 ? -67.611 9.106 87.517 1.00 70.19 212 ILE A O 1
ATOM 1784 N N . LEU A 1 213 ? -68.815 7.545 88.562 1.00 75.44 213 LEU A N 1
ATOM 1785 C CA . LEU A 1 213 ? -68.075 6.401 88.027 1.00 75.44 213 LEU A CA 1
ATOM 1786 C C . LEU A 1 213 ? -68.324 6.241 86.529 1.00 75.44 213 LEU A C 1
ATOM 1788 O O . LEU A 1 213 ? -67.356 6.113 85.795 1.00 75.44 213 LEU A O 1
ATOM 1792 N N . LYS A 1 214 ? -69.571 6.343 86.058 1.00 81.88 214 LYS A N 1
ATOM 1793 C CA . LYS A 1 214 ? -69.908 6.321 84.625 1.00 81.88 214 LYS A CA 1
ATOM 1794 C C . LYS A 1 214 ? -69.295 7.492 83.869 1.00 81.88 214 LYS A C 1
ATOM 1796 O O . LYS A 1 214 ? -68.828 7.315 82.750 1.00 81.88 214 LYS A O 1
ATOM 1801 N N . GLU A 1 215 ? -69.273 8.680 84.467 1.00 80.62 215 GLU A N 1
ATOM 1802 C CA . GLU A 1 215 ? -68.607 9.844 83.883 1.00 80.62 215 GLU A CA 1
ATOM 1803 C C . GLU A 1 215 ? -67.085 9.648 83.835 1.00 80.62 215 GLU A C 1
ATOM 1805 O O . GLU A 1 215 ? -66.482 9.840 82.784 1.00 80.62 215 GLU A O 1
ATOM 1810 N N . ASN A 1 216 ? -66.468 9.150 84.908 1.00 82.19 216 ASN A N 1
ATOM 1811 C CA . ASN A 1 216 ? -65.048 8.790 84.922 1.00 82.19 216 ASN A CA 1
ATOM 1812 C C . ASN A 1 216 ? -64.714 7.644 83.950 1.00 82.19 216 ASN A C 1
ATOM 1814 O O . ASN A 1 216 ? -63.653 7.662 83.332 1.00 82.19 216 ASN A O 1
ATOM 1818 N N . GLU A 1 217 ? -65.597 6.660 83.768 1.00 85.81 217 GLU A N 1
ATOM 1819 C CA . GLU A 1 217 ? -65.454 5.583 82.781 1.00 85.81 217 GLU A CA 1
ATOM 1820 C C . GLU A 1 217 ? -65.591 6.103 81.352 1.00 85.81 217 GLU A C 1
ATOM 1822 O O . GLU A 1 217 ? -64.831 5.690 80.472 1.00 85.81 217 GLU A O 1
ATOM 1827 N N . LYS A 1 218 ? -66.508 7.046 81.118 1.00 88.75 218 LYS A N 1
ATOM 1828 C CA . LYS A 1 218 ? -66.660 7.727 79.833 1.00 88.75 218 LYS A CA 1
ATOM 1829 C C . LYS A 1 218 ? -65.423 8.564 79.513 1.00 88.75 218 LYS A C 1
ATOM 1831 O O . LYS A 1 218 ? -64.854 8.387 78.443 1.00 88.75 218 LYS A O 1
ATOM 1836 N N . ILE A 1 219 ? -64.944 9.376 80.456 1.00 86.50 219 ILE A N 1
ATOM 1837 C CA . ILE A 1 219 ? -63.708 10.163 80.318 1.00 86.50 219 ILE A CA 1
ATOM 1838 C C . ILE A 1 219 ? -62.508 9.240 80.084 1.00 86.50 219 ILE A C 1
ATOM 1840 O O . ILE A 1 219 ? -61.679 9.512 79.222 1.00 86.50 219 ILE A O 1
ATOM 1844 N N . LYS A 1 220 ? -62.416 8.113 80.798 1.00 89.00 220 LYS A N 1
ATOM 1845 C CA . LYS A 1 220 ? -61.360 7.113 80.591 1.00 89.00 220 LYS A CA 1
ATOM 1846 C C . LYS A 1 220 ? -61.436 6.480 79.200 1.00 89.00 220 LYS A C 1
ATOM 1848 O O . LYS A 1 220 ? -60.397 6.252 78.586 1.00 89.00 220 LYS A O 1
ATOM 1853 N N . SER A 1 221 ? -62.641 6.211 78.703 1.00 86.88 221 SER A N 1
ATOM 1854 C CA . SER A 1 221 ? -62.866 5.673 77.357 1.00 86.88 221 SER A CA 1
ATOM 1855 C C . SER A 1 221 ? -62.509 6.693 76.273 1.00 86.88 221 SER A C 1
ATOM 1857 O O . SER A 1 221 ? -61.823 6.350 75.315 1.00 86.88 221 SER A O 1
ATOM 1859 N N . GLU A 1 222 ? -62.890 7.960 76.451 1.00 91.44 222 GLU A N 1
ATOM 1860 C CA . GLU A 1 222 ? -62.508 9.065 75.563 1.00 91.44 222 GLU A CA 1
ATOM 1861 C C . GLU A 1 222 ? -60.989 9.291 75.571 1.00 91.44 222 GLU A C 1
ATOM 1863 O O . GLU A 1 222 ? -60.379 9.426 74.512 1.00 91.44 222 GLU A O 1
ATOM 1868 N N . LEU A 1 223 ? -60.347 9.244 76.743 1.00 91.38 223 LEU A N 1
ATOM 1869 C CA . LEU A 1 223 ? -58.892 9.331 76.877 1.00 91.38 223 LEU A CA 1
ATOM 1870 C C . LEU A 1 223 ? -58.184 8.180 76.144 1.00 91.38 223 LEU A C 1
ATOM 1872 O O . LEU A 1 223 ? -57.176 8.408 75.477 1.00 91.38 223 LEU A O 1
ATOM 1876 N N . LEU A 1 224 ? -58.722 6.961 76.234 1.00 94.06 224 LEU A N 1
ATOM 1877 C CA . LEU A 1 224 ? -58.222 5.786 75.515 1.00 94.06 224 LEU A CA 1
ATOM 1878 C C . LEU A 1 224 ? -58.326 5.947 73.992 1.00 94.06 224 LEU A C 1
ATOM 1880 O O . LEU A 1 224 ? -57.376 5.618 73.281 1.00 94.06 224 LEU A O 1
ATOM 1884 N N . GLU A 1 225 ? -59.437 6.481 73.483 1.00 91.94 225 GLU A N 1
ATOM 1885 C CA . GLU A 1 225 ? -59.596 6.765 72.050 1.00 91.94 225 GLU A CA 1
ATOM 1886 C C . GLU A 1 225 ? -58.662 7.887 71.574 1.00 91.94 225 GLU A C 1
ATOM 1888 O O . GLU A 1 225 ? -58.026 7.760 70.523 1.00 91.94 225 GLU A O 1
ATOM 1893 N N . TYR A 1 226 ? -58.479 8.952 72.364 1.00 93.50 226 TYR A N 1
ATOM 1894 C CA . TYR A 1 226 ? -57.487 9.986 72.052 1.00 93.50 226 TYR A CA 1
ATOM 1895 C C . TYR A 1 226 ? -56.063 9.431 72.046 1.00 93.50 226 TYR A C 1
ATOM 1897 O O . TYR A 1 226 ? -55.280 9.759 71.153 1.00 93.50 226 TYR A O 1
ATOM 1905 N N . GLN A 1 227 ? -55.726 8.553 72.991 1.00 93.69 227 GLN A N 1
ATOM 1906 C CA . GLN A 1 227 ? -54.426 7.892 73.040 1.00 93.69 227 GLN A CA 1
ATOM 1907 C C . GLN A 1 227 ? -54.204 6.989 71.818 1.00 93.69 227 GLN A C 1
ATOM 1909 O O . GLN A 1 227 ? -53.128 7.029 71.221 1.00 93.69 227 GLN A O 1
ATOM 1914 N N . ARG A 1 228 ? -55.221 6.227 71.395 1.00 93.94 228 ARG A N 1
ATOM 1915 C CA . ARG A 1 228 ? -55.170 5.413 70.170 1.00 93.94 228 ARG A CA 1
ATOM 1916 C C . ARG A 1 228 ? -54.990 6.286 68.926 1.00 93.94 228 ARG A C 1
ATOM 1918 O O . ARG A 1 228 ? -54.142 5.988 68.090 1.00 93.94 228 ARG A O 1
ATOM 1925 N N . THR A 1 229 ? -55.733 7.384 68.824 1.00 94.50 229 THR A N 1
ATOM 1926 C CA . THR A 1 229 ? -55.640 8.326 67.696 1.00 94.50 229 THR A CA 1
ATOM 1927 C C . THR A 1 229 ? -54.258 8.986 67.630 1.00 94.50 229 THR A C 1
ATOM 1929 O O . THR A 1 229 ? -53.663 9.075 66.558 1.00 94.50 229 THR A O 1
ATOM 1932 N N . LEU A 1 230 ? -53.696 9.383 68.778 1.00 94.25 230 LEU A N 1
ATOM 1933 C CA . LEU A 1 230 ? -52.332 9.912 68.866 1.00 94.25 230 LEU A CA 1
ATOM 1934 C C . LEU A 1 230 ? -51.281 8.887 68.426 1.00 94.25 230 LEU A C 1
ATOM 1936 O O . LEU A 1 230 ? -50.346 9.258 67.721 1.00 94.25 230 LEU A O 1
ATOM 1940 N N . GLN A 1 231 ? -51.439 7.613 68.796 1.00 94.44 231 GLN A N 1
ATOM 1941 C CA . GLN A 1 231 ? -50.544 6.542 68.344 1.00 94.44 231 GLN A CA 1
ATOM 1942 C C . GLN A 1 231 ? -50.605 6.338 66.825 1.00 94.44 231 GLN A C 1
ATOM 1944 O O . GLN A 1 231 ? -49.562 6.161 66.196 1.00 94.44 231 GLN A O 1
ATOM 1949 N N . VAL A 1 232 ? -51.798 6.401 66.223 1.00 95.75 232 VAL A N 1
ATOM 1950 C CA . VAL A 1 232 ? -51.953 6.332 64.759 1.00 95.75 232 VAL A CA 1
ATOM 1951 C C . VAL A 1 232 ? -51.243 7.508 64.091 1.00 95.75 232 VAL A C 1
ATOM 1953 O O . VAL A 1 232 ? -50.397 7.289 63.230 1.00 95.75 232 VAL A O 1
ATOM 1956 N N . TYR A 1 233 ? -51.478 8.740 64.550 1.00 95.62 233 TYR A N 1
ATOM 1957 C CA . TYR A 1 233 ? -50.799 9.911 63.987 1.00 95.62 233 TYR A CA 1
ATOM 1958 C C . TYR A 1 233 ? -49.280 9.896 64.181 1.00 95.62 233 TYR A C 1
ATOM 1960 O O . TYR A 1 233 ? -48.550 10.386 63.320 1.00 95.62 233 TYR A O 1
ATOM 1968 N N . GLN A 1 234 ? -48.776 9.339 65.286 1.00 94.44 234 GLN A N 1
ATOM 1969 C CA . GLN A 1 234 ? -47.338 9.134 65.473 1.00 94.44 234 GLN A CA 1
ATOM 1970 C C . GLN A 1 234 ? -46.775 8.160 64.436 1.00 94.44 234 GLN A C 1
ATOM 1972 O O . GLN A 1 234 ? -45.767 8.472 63.805 1.00 94.44 234 GLN A O 1
ATOM 1977 N N . LYS A 1 235 ? -47.459 7.035 64.204 1.00 95.25 235 LYS A N 1
ATOM 1978 C CA . LYS A 1 235 ? -47.059 6.051 63.197 1.00 95.25 235 LYS A CA 1
ATOM 1979 C C . LYS A 1 235 ? -47.082 6.641 61.784 1.00 95.25 235 LYS A C 1
ATOM 1981 O O . LYS A 1 235 ? -46.112 6.480 61.053 1.00 95.25 235 LYS A O 1
ATOM 1986 N N . ASP A 1 236 ? -48.131 7.381 61.433 1.00 95.50 236 ASP A N 1
ATOM 1987 C CA . ASP A 1 236 ? -48.251 8.027 60.120 1.00 95.50 236 ASP A CA 1
ATOM 1988 C C . ASP A 1 236 ? -47.170 9.102 59.914 1.00 95.50 236 ASP A C 1
ATOM 1990 O O . ASP A 1 236 ? -46.595 9.247 58.833 1.00 95.50 236 ASP A O 1
ATOM 1994 N N . LYS A 1 237 ? -46.834 9.853 60.969 1.00 96.50 237 LYS A N 1
ATOM 1995 C CA . LYS A 1 237 ? -45.722 10.809 60.933 1.00 96.50 237 LYS A CA 1
ATOM 1996 C C . LYS A 1 237 ? -44.395 10.103 60.653 1.00 96.50 237 LYS A C 1
ATOM 1998 O O . LYS A 1 237 ? -43.612 10.602 59.846 1.00 96.50 237 LYS A O 1
ATOM 2003 N N . GLU A 1 238 ? -44.133 8.974 61.308 1.00 95.00 238 GLU A N 1
ATOM 2004 C CA . GLU A 1 238 ? -42.920 8.181 61.087 1.00 95.00 238 GLU A CA 1
ATOM 2005 C C . GLU A 1 238 ? -42.862 7.623 59.660 1.00 95.00 238 GLU A C 1
ATOM 2007 O O . GLU A 1 238 ? -41.818 7.735 59.012 1.00 95.00 238 GLU A O 1
ATOM 2012 N N . THR A 1 239 ? -43.973 7.106 59.122 1.00 95.25 239 THR A N 1
ATOM 2013 C CA . THR A 1 239 ? -44.019 6.613 57.736 1.00 95.25 239 THR A CA 1
ATOM 2014 C C . THR A 1 239 ? -43.779 7.736 56.733 1.00 95.25 239 THR A C 1
ATOM 2016 O O . THR A 1 239 ? -42.929 7.590 55.858 1.00 95.25 239 THR A O 1
ATOM 2019 N N . PHE A 1 240 ? -44.423 8.898 56.893 1.00 95.69 240 PHE A N 1
ATOM 2020 C CA . PHE A 1 240 ? -44.184 10.039 56.003 1.00 95.69 240 PHE A CA 1
ATOM 2021 C C . PHE A 1 240 ? -42.752 10.572 56.097 1.00 95.69 240 PHE A C 1
ATOM 2023 O O . PHE A 1 240 ? -42.186 11.011 55.095 1.00 95.69 240 PHE A O 1
ATOM 2030 N N . GLN A 1 241 ? -42.132 10.533 57.280 1.00 94.69 241 GLN A N 1
ATOM 2031 C CA . GLN A 1 241 ? -40.724 10.900 57.430 1.00 94.69 241 GLN A CA 1
ATOM 2032 C C . GLN A 1 241 ? -39.804 9.931 56.680 1.00 94.69 241 GLN A C 1
ATOM 2034 O O . GLN A 1 241 ? -38.907 10.388 55.970 1.00 94.69 241 GLN A O 1
ATOM 2039 N N . GLN A 1 242 ? -40.044 8.621 56.784 1.00 94.25 242 GLN A N 1
ATOM 2040 C CA . GLN A 1 242 ? -39.285 7.607 56.045 1.00 94.25 242 GLN A CA 1
ATOM 2041 C C . GLN A 1 242 ? -39.464 7.757 54.530 1.00 94.25 242 GLN A C 1
ATOM 2043 O O . GLN A 1 242 ? -38.483 7.744 53.785 1.00 94.25 242 GLN A O 1
ATOM 2048 N N . GLU A 1 243 ? -40.694 7.970 54.064 1.00 94.94 243 GLU A N 1
ATOM 2049 C CA . GLU A 1 243 ? -40.982 8.216 52.651 1.00 94.94 243 GLU A CA 1
ATOM 2050 C C . GLU A 1 243 ? -40.277 9.472 52.136 1.00 94.94 243 GLU A C 1
ATOM 2052 O O . GLU A 1 243 ? -39.659 9.435 51.076 1.00 94.94 243 GLU A O 1
ATOM 2057 N N . ASN A 1 244 ? -40.288 10.570 52.894 1.00 94.94 244 ASN A N 1
ATOM 2058 C CA . ASN A 1 244 ? -39.609 11.808 52.509 1.00 94.94 244 ASN A CA 1
ATOM 2059 C C . ASN A 1 244 ? -38.085 11.613 52.384 1.00 94.94 244 ASN A C 1
ATOM 2061 O O . ASN A 1 244 ? -37.468 12.115 51.444 1.00 94.94 244 ASN A O 1
ATOM 2065 N N . VAL A 1 245 ? -37.472 10.832 53.281 1.00 95.88 245 VAL A N 1
ATOM 2066 C CA . VAL A 1 245 ? -36.053 10.450 53.162 1.00 95.88 245 VAL A CA 1
ATOM 2067 C C . VAL A 1 245 ? -35.812 9.626 51.894 1.00 95.88 245 VAL A C 1
ATOM 2069 O O . VAL A 1 245 ? -34.894 9.938 51.133 1.00 95.88 245 VAL A O 1
ATOM 2072 N N . ASN A 1 246 ? -36.663 8.636 51.613 1.00 94.69 246 ASN A N 1
ATOM 2073 C CA . ASN A 1 246 ? -36.560 7.820 50.402 1.00 94.69 246 ASN A CA 1
ATOM 2074 C C . ASN A 1 246 ? -36.741 8.647 49.120 1.00 94.69 246 ASN A C 1
ATOM 2076 O O . ASN A 1 246 ? -35.994 8.460 48.162 1.00 94.69 246 ASN A O 1
ATOM 2080 N N . TYR A 1 247 ? -37.685 9.591 49.089 1.00 95.38 247 TYR A N 1
ATOM 2081 C CA . TYR A 1 247 ? -37.881 10.477 47.941 1.00 95.38 247 TYR A CA 1
ATOM 2082 C C . TYR A 1 247 ? -36.670 11.372 47.692 1.00 95.38 247 TYR A C 1
ATOM 2084 O O . TYR A 1 247 ? -36.268 11.525 46.541 1.00 95.38 247 TYR A O 1
ATOM 2092 N N . LYS A 1 248 ? -36.047 11.914 48.745 1.00 95.44 248 LYS A N 1
ATOM 2093 C CA . LYS A 1 248 ? -34.815 12.706 48.611 1.00 95.44 248 LYS A CA 1
ATOM 2094 C C . LYS A 1 248 ? -33.664 11.883 48.042 1.00 95.44 248 LYS A C 1
ATOM 2096 O O . LYS A 1 248 ? -32.981 12.350 47.136 1.00 95.44 248 LYS A O 1
ATOM 2101 N N . LEU A 1 249 ? -33.482 10.656 48.532 1.00 94.75 249 LEU A N 1
ATOM 2102 C CA . LEU A 1 249 ? -32.460 9.751 48.009 1.00 94.75 249 LEU A CA 1
ATOM 2103 C C . LEU A 1 249 ? -32.719 9.411 46.534 1.00 94.75 249 LEU A C 1
ATOM 2105 O O . LEU A 1 249 ? -31.819 9.524 45.705 1.00 94.75 249 LEU A O 1
ATOM 2109 N N . ASN A 1 250 ? -33.958 9.055 46.191 1.00 94.50 250 ASN A N 1
ATOM 2110 C CA . ASN A 1 250 ? -34.342 8.747 44.815 1.00 94.50 250 ASN A CA 1
ATOM 2111 C C . ASN A 1 250 ? -34.148 9.941 43.874 1.00 94.50 250 ASN A C 1
ATOM 2113 O O . ASN A 1 250 ? -33.699 9.749 42.747 1.00 94.50 250 ASN A O 1
ATOM 2117 N N . LEU A 1 251 ? -34.463 11.160 44.323 1.00 95.88 251 LEU A N 1
ATOM 2118 C CA . LEU A 1 251 ? -34.242 12.373 43.540 1.00 95.88 251 LEU A CA 1
ATOM 2119 C C . LEU A 1 251 ? -32.746 12.581 43.258 1.00 95.88 251 LEU A C 1
ATOM 2121 O O . LEU A 1 251 ? -32.383 12.754 42.099 1.00 95.88 251 LEU A O 1
ATOM 2125 N N . SER A 1 252 ? -31.890 12.450 44.279 1.00 95.88 252 SER A N 1
ATOM 2126 C CA . SER A 1 252 ? -30.427 12.556 44.141 1.00 95.88 252 SER A CA 1
ATOM 2127 C C . SER A 1 252 ? -29.875 11.541 43.138 1.00 95.88 252 SER A C 1
ATOM 2129 O O . SER A 1 252 ? -29.142 11.903 42.224 1.00 95.88 252 SER A O 1
ATOM 2131 N N . ILE A 1 253 ? -30.293 10.274 43.243 1.00 95.00 253 ILE A N 1
ATOM 2132 C CA . ILE A 1 253 ? -29.871 9.216 42.312 1.00 95.00 253 ILE A CA 1
ATOM 2133 C C . ILE A 1 253 ? -30.316 9.544 40.881 1.00 95.00 253 ILE A C 1
ATOM 2135 O O . ILE A 1 253 ? -29.581 9.302 39.925 1.00 95.00 253 ILE A O 1
ATOM 2139 N N . LYS A 1 254 ? -31.527 10.082 40.699 1.00 94.31 254 LYS A N 1
ATOM 2140 C CA . LYS A 1 254 ? -32.041 10.440 39.369 1.00 94.31 254 LYS A CA 1
ATOM 2141 C C . LYS A 1 254 ? -31.303 11.628 38.760 1.00 94.31 254 LYS A C 1
ATOM 2143 O O . LYS A 1 254 ? -31.069 11.617 37.552 1.00 94.31 254 LYS A O 1
ATOM 2148 N N . GLU A 1 255 ? -30.924 12.611 39.569 1.00 95.50 255 GLU A N 1
ATOM 2149 C CA . GLU A 1 255 ? -30.103 13.743 39.138 1.00 95.50 255 GLU A CA 1
ATOM 2150 C C . GLU A 1 255 ? -28.700 13.290 38.712 1.00 95.50 255 GLU A C 1
ATOM 2152 O O . GLU A 1 255 ? -28.259 13.647 37.619 1.00 95.50 255 GLU A O 1
ATOM 2157 N N . GLU A 1 256 ? -28.041 12.439 39.503 1.00 94.81 256 GLU A N 1
ATOM 2158 C CA . GLU A 1 256 ? -26.736 11.853 39.159 1.00 94.81 256 GLU A CA 1
ATOM 2159 C C . GLU A 1 256 ? -26.810 11.027 37.866 1.00 94.81 256 GLU A C 1
ATOM 2161 O O . GLU A 1 256 ? -26.024 11.247 36.946 1.00 94.81 256 GLU A O 1
ATOM 2166 N N . GLN A 1 257 ? -27.818 10.155 37.728 1.00 94.31 257 GLN A N 1
ATOM 2167 C CA . GLN A 1 257 ? -28.051 9.392 36.495 1.00 94.31 257 GLN A CA 1
ATOM 2168 C C . GLN A 1 257 ? -28.208 10.309 35.277 1.00 94.31 257 GLN A C 1
ATOM 2170 O O . GLN A 1 257 ? -27.640 10.044 34.218 1.00 94.31 257 GLN A O 1
ATOM 2175 N N . ALA A 1 258 ? -28.977 11.394 35.401 1.00 94.56 258 ALA A N 1
ATOM 2176 C CA . ALA A 1 258 ? -29.167 12.343 34.309 1.00 94.56 258 ALA A CA 1
ATOM 2177 C C . ALA A 1 258 ? -27.849 13.023 33.903 1.00 94.56 258 ALA A C 1
ATOM 2179 O O . ALA A 1 258 ? -27.584 13.168 32.706 1.00 94.56 258 ALA A O 1
ATOM 2180 N N . GLN A 1 259 ? -27.010 13.395 34.874 1.00 94.56 259 GLN A N 1
ATOM 2181 C CA . GLN A 1 259 ? -25.685 13.966 34.616 1.00 94.56 259 GLN A CA 1
ATOM 2182 C C . GLN A 1 259 ? -24.758 12.958 33.928 1.00 94.56 259 GLN A C 1
ATOM 2184 O O . GLN A 1 259 ? -24.134 13.294 32.919 1.00 94.56 259 GLN A O 1
ATOM 2189 N N . GLU A 1 260 ? -24.720 11.708 34.393 1.00 91.50 260 GLU A N 1
ATOM 2190 C CA . GLU A 1 260 ? -23.945 10.640 33.752 1.00 91.50 260 GLU A CA 1
ATOM 2191 C C . GLU A 1 260 ? -24.381 10.419 32.297 1.00 91.50 260 GLU A C 1
ATOM 2193 O O . GLU A 1 260 ? -23.540 10.366 31.394 1.00 91.50 260 GLU A O 1
ATOM 2198 N N . TYR A 1 261 ? -25.692 10.367 32.032 1.00 95.38 261 TYR A N 1
ATOM 2199 C CA . TYR A 1 261 ? -26.214 10.237 30.669 1.00 95.38 261 TYR A CA 1
ATOM 2200 C C . TYR A 1 261 ? -25.809 11.417 29.781 1.00 95.38 261 TYR A C 1
ATOM 2202 O O . TYR A 1 261 ? -25.446 11.208 28.621 1.00 95.38 261 TYR A O 1
ATOM 2210 N N . GLN A 1 262 ? -25.831 12.646 30.303 1.00 93.38 262 GLN A N 1
ATOM 2211 C CA . GLN A 1 262 ? -25.377 13.828 29.568 1.00 93.38 262 GLN A CA 1
ATOM 2212 C C . GLN A 1 262 ? -23.880 13.756 29.247 1.00 93.38 262 GLN A C 1
ATOM 2214 O O . GLN A 1 262 ? -23.490 14.013 28.106 1.00 93.38 262 GLN A O 1
ATOM 2219 N N . MET A 1 263 ? -23.046 13.353 30.210 1.00 94.06 263 MET A N 1
ATOM 2220 C CA . MET A 1 263 ? -21.604 13.193 30.004 1.00 94.06 263 MET A CA 1
ATOM 2221 C C . MET A 1 263 ? -21.296 12.119 28.957 1.00 94.06 263 MET A C 1
ATOM 2223 O O . MET A 1 263 ? -20.526 12.368 28.025 1.00 94.06 263 MET A O 1
ATOM 2227 N N . MET A 1 264 ? -21.935 10.951 29.054 1.00 94.62 264 MET A N 1
ATOM 2228 C CA . MET A 1 264 ? -21.772 9.866 28.084 1.00 94.62 264 MET A CA 1
ATOM 2229 C C . MET A 1 264 ? -22.232 10.282 26.684 1.00 94.62 264 MET A C 1
ATOM 2231 O O . MET A 1 264 ? -21.537 10.022 25.701 1.00 94.62 264 MET A O 1
ATOM 2235 N N . ASN A 1 265 ? -23.366 10.978 26.576 1.00 95.19 265 ASN A N 1
ATOM 2236 C CA . ASN A 1 265 ? -23.865 11.493 25.303 1.00 95.19 265 ASN A CA 1
ATOM 2237 C C . ASN A 1 265 ? -22.899 12.523 24.691 1.00 95.19 265 ASN A C 1
ATOM 2239 O O . ASN A 1 265 ? -22.601 12.469 23.495 1.00 95.19 265 ASN A O 1
ATOM 2243 N N . HIS A 1 266 ? -22.336 13.413 25.511 1.00 95.19 266 HIS A N 1
ATOM 2244 C CA . HIS A 1 266 ? -21.342 14.387 25.068 1.00 95.19 266 HIS A CA 1
ATOM 2245 C C . HIS A 1 266 ? -20.072 13.706 24.532 1.00 95.19 266 HIS A C 1
ATOM 2247 O O . HIS A 1 266 ? -19.620 14.020 23.428 1.00 95.19 266 HIS A O 1
ATOM 2253 N N . GLN A 1 267 ? -19.539 12.713 25.252 1.00 94.38 267 GLN A N 1
ATOM 2254 C CA . GLN A 1 267 ? -18.382 11.927 24.805 1.00 94.38 267 GLN A CA 1
ATOM 2255 C C . GLN A 1 267 ? -18.663 11.178 23.496 1.00 94.38 267 GLN A C 1
ATOM 2257 O O . GLN A 1 267 ? -17.848 11.206 22.569 1.00 94.38 267 GLN A O 1
ATOM 2262 N N . GLN A 1 268 ? -19.834 10.545 23.383 1.00 95.69 268 GLN A N 1
ATOM 2263 C CA . GLN A 1 268 ? -20.261 9.883 22.150 1.00 95.69 268 GLN A CA 1
ATOM 2264 C C . GLN A 1 268 ? -20.379 10.878 20.992 1.00 95.69 268 GLN A C 1
ATOM 2266 O O . GLN A 1 268 ? -19.910 10.589 19.894 1.00 95.69 268 GLN A O 1
ATOM 2271 N N . THR A 1 269 ? -20.927 12.068 21.234 1.00 97.06 269 THR A N 1
ATOM 2272 C CA . THR A 1 269 ? -21.047 13.132 20.228 1.00 97.06 269 THR A CA 1
ATOM 2273 C C . THR A 1 269 ? -19.677 13.574 19.711 1.00 97.06 269 THR A C 1
ATOM 2275 O O . THR A 1 269 ? -19.493 13.702 18.498 1.00 97.06 269 THR A O 1
ATOM 2278 N N . ILE A 1 270 ? -18.687 13.732 20.597 1.00 96.94 270 ILE A N 1
ATOM 2279 C CA . ILE A 1 270 ? -17.301 14.036 20.208 1.00 96.94 270 ILE A CA 1
ATOM 2280 C C . ILE A 1 270 ? -16.719 12.902 19.359 1.00 96.94 270 ILE A C 1
ATOM 2282 O O . ILE A 1 270 ? -16.176 13.159 18.284 1.00 96.94 270 ILE A O 1
ATOM 2286 N N . LYS A 1 271 ? -16.871 11.645 19.793 1.00 96.56 271 LYS A N 1
ATOM 2287 C CA . LYS A 1 271 ? -16.361 10.480 19.056 1.00 96.56 271 LYS A CA 1
ATOM 2288 C C . LYS A 1 271 ? -17.003 10.360 17.672 1.00 96.56 271 LYS A C 1
ATOM 2290 O O . LYS A 1 271 ? -16.311 10.114 16.689 1.00 96.56 271 LYS A O 1
ATOM 2295 N N . ILE A 1 272 ? -18.310 10.599 17.569 1.00 96.56 272 ILE A N 1
ATOM 2296 C CA . ILE A 1 272 ? -19.036 10.636 16.294 1.00 96.56 272 ILE A CA 1
ATOM 2297 C C . ILE A 1 272 ? -18.495 11.754 15.401 1.00 96.56 272 ILE A C 1
ATOM 2299 O O . ILE A 1 272 ? -18.296 11.527 14.208 1.00 96.56 272 ILE A O 1
ATOM 2303 N N . LYS A 1 273 ? -18.232 12.946 15.949 1.00 97.25 273 LYS A N 1
ATOM 2304 C CA . LYS A 1 273 ? -17.650 14.059 15.190 1.00 97.25 273 LYS A CA 1
ATOM 2305 C C . LYS A 1 273 ? -16.269 13.693 14.633 1.00 97.25 273 LYS A C 1
ATOM 2307 O O . LYS A 1 273 ? -16.057 13.832 13.433 1.00 97.25 273 LYS A O 1
ATOM 2312 N N . GLN A 1 274 ? -15.387 13.137 15.463 1.00 96.12 274 GLN A N 1
ATOM 2313 C CA . GLN A 1 274 ? -14.053 12.684 15.045 1.00 96.12 274 GLN A CA 1
ATOM 2314 C C . GLN A 1 274 ? -14.122 11.596 13.964 1.00 96.12 274 GLN A C 1
ATOM 2316 O O . GLN A 1 274 ? -13.393 11.647 12.975 1.00 96.12 274 GLN A O 1
ATOM 2321 N N . LEU A 1 275 ? -15.027 10.622 14.115 1.00 96.69 275 LEU A N 1
ATOM 2322 C CA . LEU A 1 275 ? -15.237 9.581 13.107 1.00 96.69 275 LEU A CA 1
ATOM 2323 C C . LEU A 1 275 ? -15.751 10.166 11.788 1.00 96.69 275 LEU A C 1
ATOM 2325 O O . LEU A 1 275 ? -15.275 9.769 10.728 1.00 96.69 275 LEU A O 1
ATOM 2329 N N . LYS A 1 276 ? -16.674 11.135 11.834 1.00 96.69 276 LYS A N 1
ATOM 2330 C CA . LYS A 1 276 ? -17.161 11.836 10.637 1.00 96.69 276 LYS A CA 1
ATOM 2331 C C . LYS A 1 276 ? -16.040 12.597 9.931 1.00 96.69 276 LYS A C 1
ATOM 2333 O O . LYS A 1 276 ? -15.902 12.458 8.721 1.00 96.69 276 LYS A O 1
ATOM 2338 N N . GLU A 1 277 ? -15.214 13.334 10.670 1.00 97.06 277 GLU A N 1
ATOM 2339 C CA . GLU A 1 277 ? -14.051 14.046 10.119 1.00 97.06 277 GLU A CA 1
ATOM 2340 C C . GLU A 1 277 ? -13.048 13.075 9.483 1.00 97.06 277 GLU A C 1
ATOM 2342 O O . GLU A 1 277 ? -12.565 13.310 8.374 1.00 97.06 277 GLU A O 1
ATOM 2347 N N . ARG A 1 278 ? -12.784 11.933 10.132 1.00 97.25 278 ARG A N 1
ATOM 2348 C CA . ARG A 1 278 ? -11.896 10.901 9.584 1.00 97.25 278 ARG A CA 1
ATOM 2349 C C . ARG A 1 278 ? -12.461 10.264 8.317 1.00 97.25 278 ARG A C 1
ATOM 2351 O O . ARG A 1 278 ? -11.705 10.046 7.373 1.00 97.25 278 ARG A O 1
ATOM 2358 N N . ILE A 1 279 ? -13.761 9.975 8.288 1.00 96.19 279 ILE A N 1
ATOM 2359 C CA . ILE A 1 279 ? -14.449 9.462 7.097 1.00 96.19 279 ILE A CA 1
ATOM 2360 C C . ILE A 1 279 ? -14.336 10.469 5.952 1.00 96.19 279 ILE A C 1
ATOM 2362 O O . ILE A 1 279 ? -14.021 10.072 4.835 1.00 96.19 279 ILE A O 1
ATOM 2366 N N . GLU A 1 280 ? -14.548 11.757 6.216 1.00 97.00 280 GLU A N 1
ATOM 2367 C CA . GLU A 1 280 ? -14.493 12.787 5.178 1.00 97.00 280 GLU A CA 1
ATOM 2368 C C . GLU A 1 280 ? -13.075 12.974 4.627 1.00 97.00 280 GLU A C 1
ATOM 2370 O O . GLU A 1 280 ? -12.875 13.024 3.412 1.00 97.00 280 GLU A O 1
ATOM 2375 N N . TYR A 1 281 ? -12.070 12.953 5.506 1.00 97.19 281 TYR A N 1
ATOM 2376 C CA . TYR A 1 281 ? -10.668 12.926 5.098 1.00 97.19 281 TYR A CA 1
ATOM 2377 C C . TYR A 1 281 ? -10.360 11.718 4.204 1.00 97.19 281 TYR A C 1
ATOM 2379 O O . TYR A 1 281 ? -9.765 11.878 3.141 1.00 97.19 281 TYR A O 1
ATOM 2387 N N . LEU A 1 282 ? -10.780 10.513 4.606 1.00 96.88 282 LEU A N 1
ATOM 2388 C CA . LEU A 1 282 ? -10.532 9.294 3.832 1.00 96.88 282 LEU A CA 1
ATOM 2389 C C . LEU A 1 282 ? -11.253 9.314 2.481 1.00 96.88 282 LEU A C 1
ATOM 2391 O O . LEU A 1 282 ? -10.672 8.892 1.487 1.00 96.88 282 LEU A O 1
ATOM 2395 N N . LYS A 1 283 ? -12.480 9.841 2.415 1.00 95.69 283 LYS A N 1
ATOM 2396 C CA . LYS A 1 283 ? -13.206 10.028 1.151 1.00 95.69 283 LYS A CA 1
ATOM 2397 C C . LYS A 1 283 ? -12.466 10.969 0.210 1.00 95.69 283 LYS A C 1
ATOM 2399 O O . LYS A 1 283 ? -12.262 10.617 -0.948 1.00 95.69 283 LYS A O 1
ATOM 2404 N N . SER A 1 284 ? -12.044 12.132 0.708 1.00 96.81 284 SER A N 1
ATOM 2405 C CA . SER A 1 284 ? -11.279 13.107 -0.076 1.00 96.81 284 SER A CA 1
ATOM 2406 C C . SER A 1 284 ? -9.944 12.521 -0.544 1.00 96.81 284 SER A C 1
ATOM 2408 O O . SER A 1 284 ? -9.590 12.625 -1.716 1.00 96.81 284 SER A O 1
ATOM 2410 N N . TYR A 1 285 ? -9.241 11.811 0.342 1.00 97.56 285 TYR A N 1
ATOM 2411 C CA . TYR A 1 285 ? -7.993 11.127 0.016 1.00 97.56 285 TYR A CA 1
ATOM 2412 C C . TYR A 1 285 ? -8.179 10.080 -1.090 1.00 97.56 285 TYR A C 1
ATOM 2414 O O . TYR A 1 285 ? -7.463 10.119 -2.087 1.00 97.56 285 TYR A O 1
ATOM 2422 N N . ILE A 1 286 ? -9.168 9.190 -0.958 1.00 95.81 286 ILE A N 1
ATOM 2423 C CA . ILE A 1 286 ? -9.454 8.161 -1.967 1.00 95.81 286 ILE A CA 1
ATOM 2424 C C . ILE A 1 286 ? -9.867 8.806 -3.294 1.00 95.81 286 ILE A C 1
ATOM 2426 O O . ILE A 1 286 ? -9.378 8.391 -4.339 1.00 95.81 286 ILE A O 1
ATOM 2430 N N . ALA A 1 287 ? -10.717 9.836 -3.282 1.00 96.44 287 ALA A N 1
ATOM 2431 C CA . ALA A 1 287 ? -11.115 10.537 -4.503 1.00 96.44 287 ALA A CA 1
ATOM 2432 C C . ALA A 1 287 ? -9.907 11.167 -5.225 1.00 96.44 287 ALA A C 1
ATOM 2434 O O . ALA A 1 287 ? -9.759 11.031 -6.442 1.00 96.44 287 ALA A O 1
ATOM 2435 N N . ASN A 1 288 ? -9.004 11.802 -4.477 1.00 96.06 288 ASN A N 1
ATOM 2436 C CA . ASN A 1 288 ? -7.780 12.381 -5.029 1.00 96.06 288 ASN A CA 1
ATOM 2437 C C . ASN A 1 288 ? -6.834 11.304 -5.580 1.00 96.06 288 ASN A C 1
ATOM 2439 O O . ASN A 1 288 ? -6.295 11.462 -6.673 1.00 96.06 288 ASN A O 1
ATOM 2443 N N . GLU A 1 289 ? -6.667 10.185 -4.876 1.00 96.56 289 GLU A N 1
ATOM 2444 C CA . GLU A 1 289 ? -5.808 9.092 -5.338 1.00 96.56 289 GLU A CA 1
ATOM 2445 C C . GLU A 1 289 ? -6.376 8.421 -6.600 1.00 96.56 289 GLU A C 1
ATOM 2447 O O . GLU A 1 289 ? -5.650 8.210 -7.570 1.00 96.56 289 GLU A O 1
ATOM 2452 N N . VAL A 1 290 ? -7.692 8.185 -6.655 1.00 96.38 290 VAL A N 1
ATOM 2453 C CA . VAL A 1 290 ? -8.368 7.635 -7.843 1.00 96.38 290 VAL A CA 1
ATOM 2454 C C . VAL A 1 290 ? -8.230 8.574 -9.040 1.00 96.38 290 VAL A C 1
ATOM 2456 O O . VAL A 1 290 ? -7.925 8.122 -10.144 1.00 96.38 290 VAL A O 1
ATOM 2459 N N . THR A 1 291 ? -8.413 9.885 -8.855 1.00 96.38 291 THR A N 1
ATOM 2460 C CA . THR A 1 291 ? -8.244 10.853 -9.955 1.00 96.38 291 THR A CA 1
ATOM 2461 C C . THR A 1 291 ? -6.798 10.928 -10.440 1.00 96.38 291 THR A C 1
ATOM 2463 O O . THR A 1 291 ? -6.571 11.003 -11.648 1.00 96.38 291 THR A O 1
ATOM 2466 N N . LYS A 1 292 ? -5.813 10.850 -9.537 1.00 96.19 292 LYS A N 1
ATOM 2467 C CA . LYS A 1 292 ? -4.391 10.781 -9.896 1.00 96.19 292 LYS A CA 1
ATOM 2468 C C . LYS A 1 292 ? -4.075 9.522 -10.706 1.00 96.19 292 LYS A C 1
ATOM 2470 O O . LYS A 1 292 ? -3.503 9.637 -11.787 1.00 96.19 292 LYS A O 1
ATOM 2475 N N . GLN A 1 293 ? -4.507 8.353 -10.235 1.00 95.81 293 GLN A N 1
ATOM 2476 C CA . GLN A 1 293 ? -4.302 7.082 -10.936 1.00 95.81 293 GLN A CA 1
ATOM 2477 C C . GLN A 1 293 ? -4.999 7.062 -12.299 1.00 95.81 293 GLN A C 1
ATOM 2479 O O . GLN A 1 293 ? -4.428 6.595 -13.279 1.00 95.81 293 GLN A O 1
ATOM 2484 N N . THR A 1 294 ? -6.205 7.626 -12.398 1.00 95.12 294 THR A N 1
ATOM 2485 C CA . THR A 1 294 ? -6.931 7.724 -13.674 1.00 95.12 294 THR A CA 1
ATOM 2486 C C . THR A 1 294 ? -6.149 8.558 -14.692 1.00 95.12 294 THR A C 1
ATOM 2488 O O . THR A 1 294 ? -5.998 8.137 -15.837 1.00 95.12 294 THR A O 1
ATOM 2491 N N . LYS A 1 295 ? -5.587 9.700 -14.268 1.00 95.56 295 LYS A N 1
ATOM 2492 C CA . LYS A 1 295 ? -4.728 10.536 -15.124 1.00 95.56 295 LYS A CA 1
ATOM 2493 C C . LYS A 1 295 ? -3.451 9.809 -15.543 1.00 95.56 295 LYS A C 1
ATOM 2495 O O . LYS A 1 295 ? -3.057 9.890 -16.700 1.00 95.56 295 LYS A O 1
ATOM 2500 N N . GLU A 1 296 ? -2.811 9.090 -14.625 1.00 95.94 296 GLU A N 1
ATOM 2501 C CA . GLU A 1 296 ? -1.600 8.317 -14.919 1.00 95.94 296 GLU A CA 1
ATOM 2502 C C . GLU A 1 296 ? -1.872 7.205 -15.943 1.00 95.94 296 GLU A C 1
ATOM 2504 O O . GLU A 1 296 ? -1.130 7.065 -16.915 1.00 95.94 296 GLU A O 1
ATOM 2509 N N . ILE A 1 297 ? -2.986 6.481 -15.794 1.00 95.12 297 ILE A N 1
ATOM 2510 C CA . ILE A 1 297 ? -3.444 5.483 -16.770 1.00 95.12 297 ILE A CA 1
ATOM 2511 C C . ILE A 1 297 ? -3.685 6.130 -18.137 1.00 95.12 297 ILE A C 1
ATOM 2513 O O . ILE A 1 297 ? -3.297 5.565 -19.160 1.00 95.12 297 ILE A O 1
ATOM 2517 N N . GLU A 1 298 ? -4.311 7.305 -18.179 1.00 95.50 298 GLU A N 1
ATOM 2518 C CA . GLU A 1 298 ? -4.589 8.015 -19.428 1.00 95.50 298 GLU A CA 1
ATOM 2519 C C . GLU A 1 298 ? -3.302 8.461 -20.138 1.00 95.50 298 GLU A C 1
ATOM 2521 O O . GLU A 1 298 ? -3.158 8.237 -21.343 1.00 95.50 298 GLU A O 1
ATOM 2526 N N . ILE A 1 299 ? -2.323 8.981 -19.391 1.00 95.75 299 ILE A N 1
ATOM 2527 C CA . ILE A 1 299 ? -0.995 9.337 -19.912 1.00 95.75 299 ILE A CA 1
ATOM 2528 C C . ILE A 1 299 ? -0.274 8.094 -20.446 1.00 95.75 299 ILE A C 1
ATOM 2530 O O . ILE A 1 299 ? 0.199 8.102 -21.584 1.00 95.75 299 ILE A O 1
ATOM 2534 N N . MET A 1 300 ? -0.232 7.006 -19.671 1.00 94.94 300 MET A N 1
ATOM 2535 C CA . MET A 1 300 ? 0.402 5.747 -20.083 1.00 94.94 300 MET A CA 1
ATOM 2536 C C . MET A 1 30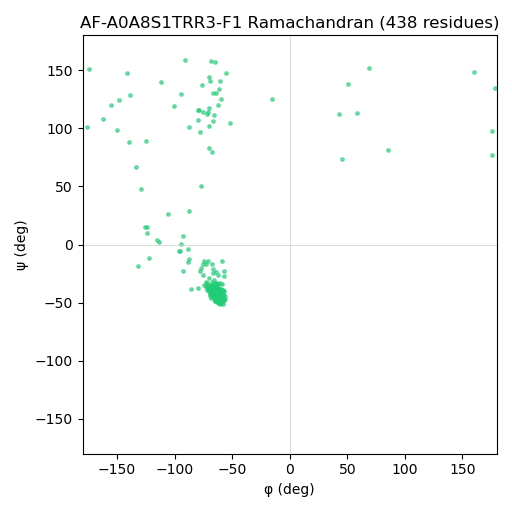0 ? -0.249 5.165 -21.340 1.00 94.94 300 MET A C 1
ATOM 2538 O O . MET A 1 300 ? 0.440 4.710 -22.256 1.00 94.94 300 MET A O 1
ATOM 2542 N N . LYS A 1 301 ? -1.581 5.219 -21.426 1.00 96.25 301 LYS A N 1
ATOM 2543 C CA . LYS A 1 301 ? -2.334 4.794 -22.608 1.00 96.25 301 LYS A CA 1
ATOM 2544 C C . LYS A 1 301 ? -2.001 5.659 -23.820 1.00 96.25 301 LYS A C 1
ATOM 2546 O O . LYS A 1 301 ? -1.809 5.120 -24.908 1.00 96.25 301 LYS A O 1
ATOM 2551 N N . HIS A 1 302 ? -1.914 6.978 -23.648 1.00 95.94 302 HIS A N 1
ATOM 2552 C CA . HIS A 1 302 ? -1.551 7.882 -24.734 1.00 95.94 302 HIS A CA 1
ATOM 2553 C C . HIS A 1 302 ? -0.127 7.611 -25.240 1.00 95.94 302 HIS A C 1
ATOM 2555 O O . HIS A 1 302 ? 0.060 7.419 -26.438 1.00 95.94 302 HIS A O 1
ATOM 2561 N N . GLN A 1 303 ? 0.852 7.481 -24.339 1.00 96.12 303 GLN A N 1
ATOM 2562 C CA . GLN A 1 303 ? 2.235 7.138 -24.689 1.00 96.12 303 GLN A CA 1
ATOM 2563 C C . GLN A 1 303 ? 2.331 5.791 -25.417 1.00 96.12 303 GLN A C 1
ATOM 2565 O O . GLN A 1 303 ? 3.005 5.685 -26.444 1.00 96.12 303 GLN A O 1
ATOM 2570 N N . SER A 1 304 ? 1.623 4.770 -24.923 1.00 94.38 304 SER A N 1
ATOM 2571 C CA . SER A 1 304 ? 1.571 3.453 -25.562 1.00 94.38 304 SER A CA 1
ATOM 2572 C C . SER A 1 304 ? 0.976 3.534 -26.971 1.00 94.38 304 SER A C 1
ATOM 2574 O O . SER A 1 304 ? 1.576 3.022 -27.915 1.00 94.38 304 SER A O 1
ATOM 2576 N N . ASN A 1 305 ? -0.140 4.251 -27.144 1.00 96.62 305 ASN A N 1
ATOM 2577 C CA . ASN A 1 305 ? -0.767 4.455 -28.451 1.00 96.62 305 ASN A CA 1
ATOM 2578 C C . ASN A 1 305 ? 0.164 5.173 -29.435 1.00 96.62 305 ASN A C 1
ATOM 2580 O O . ASN A 1 305 ? 0.295 4.731 -30.576 1.00 96.62 305 ASN A O 1
ATOM 2584 N N . THR A 1 306 ? 0.849 6.233 -29.003 1.00 95.88 306 THR A N 1
ATOM 2585 C CA . THR A 1 306 ? 1.829 6.943 -29.838 1.00 95.88 306 THR A CA 1
ATOM 2586 C C . THR A 1 306 ? 2.962 6.012 -30.263 1.00 95.88 306 THR A C 1
ATOM 2588 O O . THR A 1 306 ? 3.354 6.005 -31.431 1.00 95.88 306 THR A O 1
ATOM 2591 N N . LYS A 1 307 ? 3.452 5.153 -29.357 1.00 95.12 307 LYS A N 1
ATOM 2592 C CA . LYS A 1 307 ? 4.505 4.192 -29.701 1.00 95.12 307 LYS A CA 1
ATOM 2593 C C . LYS A 1 307 ? 4.029 3.128 -30.687 1.00 95.12 307 LYS A C 1
ATOM 2595 O O . LYS A 1 307 ? 4.768 2.780 -31.605 1.00 95.12 307 LYS A O 1
ATOM 2600 N N . VAL A 1 308 ? 2.802 2.633 -30.525 1.00 96.25 308 VAL A N 1
ATOM 2601 C CA . VAL A 1 308 ? 2.183 1.703 -31.479 1.00 96.25 308 VAL A CA 1
ATOM 2602 C C . VAL A 1 308 ? 2.085 2.351 -32.860 1.00 96.25 308 VAL A C 1
ATOM 2604 O O . VAL A 1 308 ? 2.515 1.743 -33.835 1.00 96.25 308 VAL A O 1
ATOM 2607 N N . GLN A 1 309 ? 1.625 3.601 -32.951 1.00 95.88 309 GLN A N 1
ATOM 2608 C CA . GLN A 1 309 ? 1.540 4.330 -34.222 1.00 95.88 309 GLN A CA 1
ATOM 2609 C C . GLN A 1 309 ? 2.909 4.512 -34.893 1.00 95.88 309 GLN A C 1
ATOM 2611 O O . GLN A 1 309 ? 3.036 4.330 -36.108 1.00 95.88 309 GLN A O 1
ATOM 2616 N N . GLU A 1 310 ? 3.944 4.836 -34.115 1.00 94.62 310 GLU A N 1
ATOM 2617 C CA . GLU A 1 310 ? 5.316 4.958 -34.614 1.00 94.62 310 GLU A CA 1
ATOM 2618 C C . GLU A 1 310 ? 5.828 3.618 -35.168 1.00 94.62 310 GLU A C 1
ATOM 2620 O O . GLU A 1 310 ? 6.334 3.557 -36.292 1.00 94.62 310 GLU A O 1
ATOM 2625 N N . LEU A 1 311 ? 5.645 2.528 -34.416 1.00 95.44 311 LEU A N 1
ATOM 2626 C CA . LEU A 1 311 ? 6.045 1.184 -34.838 1.00 95.44 311 LEU A CA 1
ATOM 2627 C C . LEU A 1 311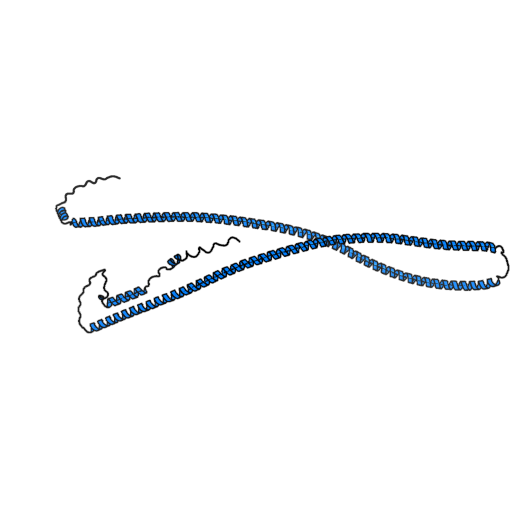 ? 5.279 0.730 -36.083 1.00 95.44 311 LEU A C 1
ATOM 2629 O O . LEU A 1 311 ? 5.877 0.173 -37.002 1.00 95.44 311 LEU A O 1
ATOM 2633 N N . GLU A 1 312 ? 3.978 1.001 -36.163 1.00 96.75 312 GLU A N 1
ATOM 2634 C CA . GLU A 1 312 ? 3.178 0.719 -37.354 1.00 96.75 312 GLU A CA 1
ATOM 2635 C C . GLU A 1 312 ? 3.687 1.479 -38.582 1.00 96.75 312 GLU A C 1
ATOM 2637 O O . GLU A 1 312 ? 3.742 0.918 -39.679 1.00 96.75 312 GLU A O 1
ATOM 2642 N N . MET A 1 313 ? 4.085 2.744 -38.416 1.00 94.69 313 MET A N 1
ATOM 2643 C CA . MET A 1 313 ? 4.668 3.537 -39.496 1.00 94.69 313 MET A CA 1
ATOM 2644 C C . MET A 1 313 ? 6.007 2.958 -39.958 1.00 94.69 313 MET A C 1
ATOM 2646 O O . MET A 1 313 ? 6.208 2.772 -41.159 1.00 94.69 313 MET A O 1
ATOM 2650 N N . GLN A 1 314 ? 6.895 2.602 -39.028 1.00 95.62 314 GLN A N 1
ATOM 2651 C CA . GLN A 1 314 ? 8.163 1.942 -39.353 1.00 95.62 314 GLN A CA 1
ATOM 2652 C C . GLN A 1 314 ? 7.931 0.616 -40.087 1.00 95.62 314 GLN A C 1
ATOM 2654 O O . GLN A 1 314 ? 8.585 0.334 -41.091 1.00 95.62 314 GLN A O 1
ATOM 2659 N N . LEU A 1 315 ? 6.949 -0.172 -39.646 1.00 95.62 315 LEU A N 1
ATOM 2660 C CA . LEU A 1 315 ? 6.584 -1.440 -40.268 1.00 95.62 315 LEU A CA 1
ATOM 2661 C C . LEU A 1 315 ? 6.064 -1.226 -41.701 1.00 95.62 315 LEU A C 1
ATOM 2663 O O . LEU A 1 315 ? 6.481 -1.937 -42.620 1.00 95.62 315 LEU A O 1
ATOM 2667 N N . ARG A 1 316 ? 5.215 -0.214 -41.929 1.00 96.81 316 ARG A N 1
ATOM 2668 C CA . ARG A 1 316 ? 4.776 0.181 -43.281 1.00 96.81 316 ARG A CA 1
ATOM 2669 C C . ARG A 1 316 ? 5.960 0.569 -44.171 1.00 96.81 316 ARG A C 1
ATOM 2671 O O . ARG A 1 316 ? 6.047 0.075 -45.295 1.00 96.81 316 ARG A O 1
ATOM 2678 N N . ASN A 1 317 ? 6.888 1.376 -43.662 1.00 95.06 317 ASN A N 1
ATOM 2679 C CA . ASN A 1 317 ? 8.072 1.813 -44.407 1.00 95.06 317 ASN A CA 1
ATOM 2680 C C . ASN A 1 317 ? 8.978 0.630 -44.778 1.00 95.06 317 ASN A C 1
ATOM 2682 O O . ASN A 1 317 ? 9.388 0.499 -45.931 1.00 95.06 317 ASN A O 1
ATOM 2686 N N . LEU A 1 318 ? 9.230 -0.279 -43.833 1.00 95.19 318 LEU A N 1
ATOM 2687 C CA . LEU A 1 318 ? 10.009 -1.494 -44.073 1.00 95.19 318 LEU A CA 1
ATOM 2688 C C . LEU A 1 318 ? 9.349 -2.410 -45.106 1.00 95.19 318 LEU A C 1
ATOM 2690 O O . LEU A 1 318 ? 10.030 -2.920 -45.996 1.00 95.19 318 LEU A O 1
ATOM 2694 N N . ARG A 1 319 ? 8.024 -2.591 -45.037 1.00 96.38 319 ARG A N 1
ATOM 2695 C CA . ARG A 1 319 ? 7.271 -3.351 -46.048 1.00 96.38 319 ARG A CA 1
ATOM 2696 C C . ARG A 1 319 ? 7.391 -2.721 -47.434 1.00 96.38 319 ARG A C 1
ATOM 2698 O O . ARG A 1 319 ? 7.597 -3.446 -48.404 1.00 96.38 319 ARG A O 1
ATOM 2705 N N . HIS A 1 320 ? 7.296 -1.395 -47.530 1.00 95.81 320 HIS A N 1
ATOM 2706 C CA . HIS A 1 320 ? 7.451 -0.688 -48.799 1.00 95.81 320 HIS A CA 1
ATOM 2707 C C . HIS A 1 320 ? 8.859 -0.861 -49.381 1.00 95.81 320 HIS A C 1
ATOM 2709 O O . HIS A 1 320 ? 9.005 -1.202 -50.555 1.00 95.81 320 HIS A O 1
ATOM 2715 N N . LEU A 1 321 ? 9.894 -0.706 -48.550 1.00 96.25 321 LEU A N 1
ATOM 2716 C CA . LEU A 1 321 ? 11.279 -0.917 -48.962 1.00 96.25 321 LEU A CA 1
ATOM 2717 C C . LEU A 1 321 ? 11.512 -2.358 -49.433 1.00 96.25 321 LEU A C 1
ATOM 2719 O O . LEU A 1 321 ? 12.181 -2.578 -50.440 1.00 96.25 321 LEU A O 1
ATOM 2723 N N . LEU A 1 322 ? 10.941 -3.344 -48.739 1.00 95.62 322 LEU A N 1
ATOM 2724 C CA . LEU A 1 322 ? 11.033 -4.748 -49.132 1.00 95.62 322 LEU A CA 1
ATOM 2725 C C . LEU A 1 322 ? 10.389 -4.996 -50.502 1.00 95.62 322 LEU A C 1
ATOM 2727 O O . LEU A 1 322 ? 10.979 -5.697 -51.326 1.00 95.62 322 LEU A O 1
ATOM 2731 N N . ASP A 1 323 ? 9.223 -4.409 -50.780 1.00 96.88 323 ASP A N 1
ATOM 2732 C CA . ASP A 1 323 ? 8.577 -4.511 -52.096 1.00 96.88 323 ASP A CA 1
ATOM 2733 C C . ASP A 1 323 ? 9.440 -3.881 -53.203 1.00 96.88 323 ASP A C 1
ATOM 2735 O O . ASP A 1 323 ? 9.670 -4.504 -54.242 1.00 96.88 323 ASP A O 1
ATOM 2739 N N . GLN A 1 324 ? 10.014 -2.697 -52.957 1.00 95.06 324 GLN A N 1
ATOM 2740 C CA . GLN A 1 324 ? 10.954 -2.063 -53.888 1.00 95.06 324 GLN A CA 1
ATOM 2741 C C . GLN A 1 324 ? 12.178 -2.952 -54.154 1.00 95.06 324 GLN A C 1
ATOM 2743 O O . GLN A 1 324 ? 12.495 -3.233 -55.310 1.00 95.06 324 GLN A O 1
ATOM 2748 N N . ARG A 1 325 ? 12.816 -3.483 -53.103 1.00 94.75 325 ARG A N 1
ATOM 2749 C CA . ARG A 1 325 ? 13.957 -4.404 -53.241 1.00 94.75 325 ARG A CA 1
ATOM 2750 C C . ARG A 1 325 ? 13.582 -5.691 -53.961 1.00 94.75 325 ARG A C 1
ATOM 2752 O O . ARG A 1 325 ? 14.379 -6.215 -54.731 1.00 94.75 325 ARG A O 1
ATOM 2759 N N . THR A 1 326 ? 12.368 -6.191 -53.762 1.00 95.69 326 THR A N 1
ATOM 2760 C CA . THR A 1 326 ? 11.873 -7.379 -54.467 1.00 95.69 326 THR A CA 1
ATOM 2761 C C . THR A 1 326 ? 11.682 -7.097 -55.958 1.00 95.69 326 THR A C 1
ATOM 2763 O O . THR A 1 326 ? 12.012 -7.947 -56.787 1.00 95.69 326 THR A O 1
ATOM 2766 N N . LYS A 1 327 ? 11.195 -5.904 -56.322 1.00 96.19 327 LYS A N 1
ATOM 2767 C CA . LYS A 1 327 ? 11.088 -5.457 -57.720 1.00 96.19 327 LYS A CA 1
ATOM 2768 C C . LYS A 1 327 ? 12.464 -5.308 -58.368 1.00 96.19 327 LYS A C 1
ATOM 2770 O O . LYS A 1 327 ? 12.672 -5.872 -59.438 1.00 96.19 327 LYS A O 1
ATOM 2775 N N . GLU A 1 328 ? 13.409 -4.650 -57.701 1.00 95.12 328 GLU A N 1
ATOM 2776 C CA . GLU A 1 328 ? 14.803 -4.548 -58.161 1.00 95.12 328 GLU A CA 1
ATOM 2777 C C . GLU A 1 328 ? 15.453 -5.928 -58.321 1.00 95.12 328 GLU A C 1
ATOM 2779 O O . GLU A 1 328 ? 16.126 -6.204 -59.308 1.00 95.12 328 GLU A O 1
ATOM 2784 N N . LEU A 1 329 ? 15.213 -6.851 -57.388 1.00 94.69 329 LEU A N 1
ATOM 2785 C CA . LEU A 1 329 ? 15.738 -8.209 -57.497 1.00 94.69 329 LEU A CA 1
ATOM 2786 C C . LEU A 1 329 ? 15.173 -8.931 -58.729 1.00 94.69 329 LEU A C 1
ATOM 2788 O O . LEU A 1 329 ? 15.900 -9.660 -59.401 1.00 94.69 329 LEU A O 1
ATOM 2792 N N . LYS A 1 330 ? 13.885 -8.741 -59.042 1.00 95.75 330 LYS A N 1
ATOM 2793 C CA . LYS A 1 330 ? 13.269 -9.310 -60.250 1.00 95.75 330 LYS A CA 1
ATOM 2794 C C . LYS A 1 330 ? 13.896 -8.739 -61.521 1.00 95.75 330 LYS A C 1
ATOM 2796 O O . LYS A 1 330 ? 14.183 -9.516 -62.427 1.00 95.75 330 LYS A O 1
ATOM 2801 N N . THR A 1 331 ? 14.147 -7.429 -61.586 1.00 95.38 331 THR A N 1
ATOM 2802 C CA . THR A 1 331 ? 14.791 -6.816 -62.759 1.00 95.38 331 THR A CA 1
ATOM 2803 C C . THR A 1 331 ? 16.236 -7.282 -62.912 1.00 95.38 331 THR A C 1
ATOM 2805 O O . THR A 1 331 ? 16.624 -7.674 -64.007 1.00 95.38 331 THR A O 1
ATOM 2808 N N . VAL A 1 332 ? 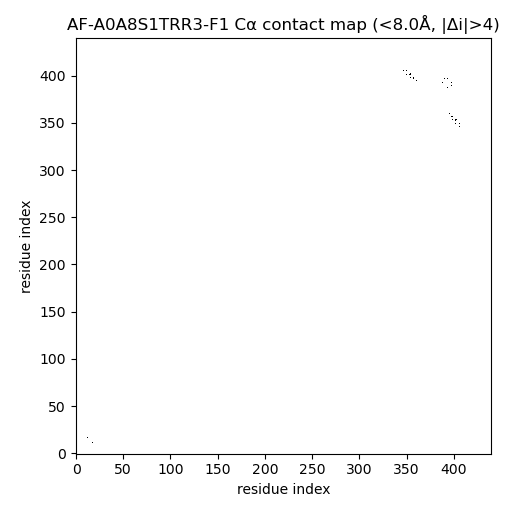17.008 -7.345 -61.822 1.00 94.56 332 VAL A N 1
ATOM 2809 C CA . VAL A 1 332 ? 18.380 -7.881 -61.837 1.00 94.56 332 VAL A CA 1
ATOM 2810 C C . VAL A 1 332 ? 18.397 -9.340 -62.291 1.00 94.56 332 VAL A C 1
ATOM 2812 O O . VAL A 1 332 ? 19.232 -9.706 -63.111 1.00 94.56 332 VAL A O 1
ATOM 2815 N N . LYS A 1 333 ? 17.458 -10.173 -61.819 1.00 94.06 333 LYS A N 1
ATOM 2816 C CA . LYS A 1 333 ? 17.328 -11.563 -62.285 1.00 94.06 333 LYS A CA 1
ATOM 2817 C C . LYS A 1 333 ? 17.000 -11.645 -63.775 1.00 94.06 333 LYS A C 1
ATOM 2819 O O . LYS A 1 333 ? 17.604 -12.456 -64.465 1.00 94.06 333 LYS A O 1
ATOM 2824 N N . ALA A 1 334 ? 16.084 -10.811 -64.268 1.00 93.75 334 ALA A N 1
ATOM 2825 C CA . ALA A 1 334 ? 15.740 -10.772 -65.688 1.00 93.75 334 ALA A CA 1
ATOM 2826 C C . ALA A 1 334 ? 16.940 -10.346 -66.549 1.00 93.75 334 ALA A C 1
ATOM 2828 O O . ALA A 1 334 ? 17.236 -10.997 -67.544 1.00 93.75 334 ALA A O 1
ATOM 2829 N N . LEU A 1 335 ? 17.680 -9.315 -66.132 1.00 94.44 335 LEU A N 1
ATOM 2830 C CA . LEU A 1 335 ? 18.899 -8.872 -66.816 1.00 94.44 335 LEU A CA 1
ATOM 2831 C C . LEU A 1 335 ? 19.991 -9.945 -66.796 1.00 94.44 335 LEU A C 1
ATOM 2833 O O . LEU A 1 335 ? 20.620 -10.198 -67.819 1.00 94.44 335 LEU A O 1
ATOM 2837 N N . ALA A 1 336 ? 20.204 -10.600 -65.653 1.00 93.50 336 ALA A N 1
ATOM 2838 C CA . ALA A 1 336 ? 21.150 -11.706 -65.550 1.00 93.50 336 ALA A CA 1
ATOM 2839 C C . ALA A 1 336 ? 20.767 -12.859 -66.489 1.00 93.50 336 ALA A C 1
ATOM 2841 O O . ALA A 1 336 ? 21.643 -13.407 -67.152 1.00 93.50 336 ALA A O 1
ATOM 2842 N N . GLN A 1 337 ? 19.472 -13.180 -66.595 1.00 93.06 337 GLN A N 1
ATOM 2843 C CA . GLN A 1 337 ? 18.979 -14.176 -67.544 1.00 93.06 337 GLN A CA 1
ATOM 2844 C C . GLN A 1 337 ? 19.241 -13.752 -68.993 1.00 93.06 337 GLN A C 1
ATOM 2846 O O . GLN A 1 337 ? 19.803 -14.535 -69.746 1.00 93.06 337 GLN A O 1
ATOM 2851 N N . MET A 1 338 ? 18.949 -12.500 -69.363 1.00 92.75 338 MET A N 1
ATOM 2852 C CA . MET A 1 338 ? 19.243 -11.986 -70.707 1.00 92.75 338 MET A CA 1
ATOM 2853 C C . MET A 1 338 ? 20.733 -12.079 -71.058 1.00 92.75 338 MET A C 1
ATOM 2855 O O . MET A 1 338 ? 21.074 -12.425 -72.184 1.00 92.75 338 MET A O 1
ATOM 2859 N N . ILE A 1 339 ? 21.631 -11.790 -70.109 1.00 90.25 339 ILE A N 1
ATOM 2860 C CA . ILE A 1 339 ? 23.082 -11.925 -70.317 1.00 90.25 339 ILE A CA 1
ATOM 2861 C C . ILE A 1 339 ? 23.468 -13.394 -70.536 1.00 90.25 339 ILE A C 1
ATOM 2863 O O . ILE A 1 339 ? 24.325 -13.679 -71.372 1.00 90.25 339 ILE A O 1
ATOM 2867 N N . LEU A 1 340 ? 22.858 -14.327 -69.797 1.00 91.19 340 LEU A N 1
ATOM 2868 C CA . LEU A 1 340 ? 23.086 -15.760 -69.992 1.00 91.19 340 LEU A CA 1
ATOM 2869 C C . LEU A 1 340 ? 22.591 -16.228 -71.362 1.00 91.19 340 LEU A C 1
ATOM 2871 O O . LEU A 1 340 ? 23.324 -16.944 -72.040 1.00 91.19 340 LEU A O 1
ATOM 2875 N N . ASP A 1 341 ? 21.409 -15.782 -71.785 1.00 91.06 341 ASP A N 1
ATOM 2876 C CA . ASP A 1 341 ? 20.838 -16.113 -73.093 1.00 91.06 341 ASP A CA 1
ATOM 2877 C C . ASP A 1 341 ? 21.736 -15.570 -74.221 1.00 91.06 341 ASP A C 1
ATOM 2879 O O . ASP A 1 341 ? 22.174 -16.327 -75.082 1.00 91.06 341 ASP A O 1
ATOM 2883 N N . GLN A 1 342 ? 22.143 -14.294 -74.146 1.00 92.56 342 GLN A N 1
ATOM 2884 C CA . GLN A 1 342 ? 23.084 -13.686 -75.098 1.00 92.56 342 GLN A CA 1
ATOM 2885 C C . GLN A 1 342 ? 24.433 -14.410 -75.137 1.00 92.56 342 GLN A C 1
ATOM 2887 O O . GLN A 1 342 ? 25.013 -14.605 -76.205 1.00 92.56 342 GLN A O 1
ATOM 2892 N N . ARG A 1 343 ? 24.960 -14.813 -73.976 1.00 89.56 343 ARG A N 1
ATOM 2893 C CA . ARG A 1 343 ? 26.186 -15.610 -73.912 1.00 89.56 343 ARG A CA 1
ATOM 2894 C C . ARG A 1 343 ? 25.989 -16.963 -74.593 1.00 89.56 343 ARG A C 1
ATOM 2896 O O . ARG A 1 343 ? 26.878 -17.383 -75.326 1.00 89.56 343 ARG A O 1
ATOM 2903 N N . SER A 1 344 ? 24.848 -17.615 -74.377 1.00 91.00 344 SER A N 1
ATOM 2904 C CA . SER A 1 344 ? 24.522 -18.890 -75.018 1.00 91.00 344 SER A CA 1
ATOM 2905 C C . SER A 1 344 ? 24.454 -18.752 -76.542 1.00 91.00 344 SER A C 1
ATOM 2907 O O . SER A 1 344 ? 25.050 -19.568 -77.245 1.00 91.00 344 SER A O 1
ATOM 2909 N N . ASP A 1 345 ? 23.847 -17.677 -77.051 1.00 90.50 345 ASP A N 1
ATOM 2910 C CA . ASP A 1 345 ? 23.805 -17.372 -78.487 1.00 90.50 345 ASP A CA 1
ATOM 2911 C C . ASP A 1 345 ? 25.215 -17.179 -79.070 1.00 90.50 345 ASP A C 1
ATOM 2913 O O . ASP A 1 345 ? 25.548 -17.722 -80.127 1.00 90.50 345 ASP A O 1
ATOM 2917 N N . ILE A 1 346 ? 26.085 -16.445 -78.365 1.00 89.31 346 ILE A N 1
ATOM 2918 C CA . ILE A 1 346 ? 27.483 -16.234 -78.770 1.00 89.31 346 ILE A CA 1
ATOM 2919 C C . ILE A 1 346 ? 28.263 -17.555 -78.759 1.00 89.31 346 ILE A C 1
ATOM 2921 O O . ILE A 1 346 ? 29.015 -17.844 -79.693 1.00 89.31 346 ILE A O 1
ATOM 2925 N N . GLU A 1 347 ? 28.095 -18.374 -77.720 1.00 87.56 347 GLU A N 1
ATOM 2926 C CA . GLU A 1 347 ? 28.710 -19.699 -77.634 1.00 87.56 347 GLU A CA 1
ATOM 2927 C C . GLU A 1 347 ? 28.266 -20.586 -78.803 1.00 87.56 347 GLU A C 1
ATOM 2929 O O . GLU A 1 347 ? 29.108 -21.219 -79.447 1.00 87.56 347 GLU A O 1
ATOM 2934 N N . GLN A 1 348 ? 26.973 -20.577 -79.138 1.00 89.25 348 GLN A N 1
ATOM 2935 C CA . GLN A 1 348 ? 26.436 -21.307 -80.281 1.00 89.25 348 GLN A CA 1
ATOM 2936 C C . GLN A 1 348 ? 27.016 -20.797 -81.606 1.00 89.25 348 GLN A C 1
ATOM 2938 O O . GLN A 1 348 ? 27.426 -21.609 -82.439 1.00 89.25 348 GLN A O 1
ATOM 2943 N N . PHE A 1 349 ? 27.115 -19.478 -81.792 1.00 90.44 349 PHE A N 1
ATOM 2944 C CA . PHE A 1 349 ? 27.743 -18.875 -82.968 1.00 90.44 349 PHE A CA 1
ATOM 2945 C C . PHE A 1 349 ? 29.208 -19.310 -83.119 1.00 90.44 349 PHE A C 1
ATOM 2947 O O . PHE A 1 349 ? 29.612 -19.748 -84.197 1.00 90.44 349 PHE A O 1
ATOM 2954 N N . PHE A 1 350 ? 30.005 -19.270 -82.044 1.00 84.56 350 PHE A N 1
ATOM 2955 C CA . PHE A 1 350 ? 31.396 -19.733 -82.081 1.00 84.56 350 PHE A CA 1
ATOM 2956 C C . PHE A 1 350 ? 31.504 -21.225 -82.401 1.00 84.56 350 PHE A C 1
ATOM 2958 O O . PHE A 1 350 ? 32.377 -21.617 -83.176 1.00 84.56 350 PHE A O 1
ATOM 2965 N N . LEU A 1 351 ? 30.625 -22.064 -81.846 1.00 87.12 351 LEU A N 1
ATOM 2966 C CA . LEU A 1 351 ? 30.595 -23.493 -82.163 1.00 87.12 351 LEU A CA 1
ATOM 2967 C C . LEU A 1 351 ? 30.263 -23.740 -83.639 1.00 87.12 351 LEU A C 1
ATOM 2969 O O . LEU A 1 351 ? 30.937 -24.548 -84.278 1.00 87.12 351 LEU A O 1
ATOM 2973 N N . GLN A 1 352 ? 29.283 -23.021 -84.193 1.00 89.88 352 GLN A N 1
ATOM 2974 C CA . GLN A 1 352 ? 28.939 -23.092 -85.615 1.00 89.88 352 GLN A CA 1
ATOM 2975 C C . GLN A 1 352 ? 30.093 -22.613 -86.501 1.00 89.88 352 GLN A C 1
ATOM 2977 O O . GLN A 1 352 ? 30.427 -23.289 -87.470 1.00 89.88 352 GLN A O 1
ATOM 2982 N N . ALA A 1 353 ? 30.745 -21.499 -86.155 1.00 88.06 353 ALA A N 1
ATOM 2983 C CA . ALA A 1 353 ? 31.903 -20.987 -86.885 1.00 88.06 353 ALA A CA 1
ATOM 2984 C C . ALA A 1 353 ? 33.073 -21.986 -86.864 1.00 88.06 353 ALA A C 1
ATOM 2986 O O . ALA A 1 353 ? 33.683 -22.258 -87.897 1.00 88.06 353 ALA A O 1
ATOM 2987 N N . ILE A 1 354 ? 33.353 -22.599 -85.708 1.00 85.12 354 ILE A N 1
ATOM 2988 C CA . ILE A 1 354 ? 34.366 -23.656 -85.587 1.00 85.12 354 ILE A CA 1
ATOM 2989 C C . ILE A 1 354 ? 33.987 -24.871 -86.444 1.00 85.12 354 ILE A C 1
ATOM 2991 O O . ILE A 1 354 ? 34.861 -25.443 -87.095 1.00 85.12 354 ILE A O 1
ATOM 2995 N N . ASP A 1 355 ? 32.718 -25.286 -86.464 1.00 86.75 355 ASP A N 1
ATOM 2996 C CA . ASP A 1 355 ? 32.283 -26.422 -87.283 1.00 86.75 355 ASP A CA 1
ATOM 2997 C C . ASP A 1 355 ? 32.362 -26.119 -88.788 1.00 86.75 355 ASP A C 1
ATOM 2999 O O . ASP A 1 355 ? 32.836 -26.953 -89.561 1.00 86.75 355 ASP A O 1
ATOM 3003 N N . GLN A 1 356 ? 31.999 -24.903 -89.208 1.00 86.31 356 GLN A N 1
ATOM 3004 C CA . GLN A 1 356 ? 32.172 -24.434 -90.585 1.00 86.31 356 GLN A CA 1
ATOM 3005 C C . GLN A 1 356 ? 33.643 -24.486 -91.011 1.00 86.31 356 GLN A C 1
ATOM 3007 O O . GLN A 1 356 ? 33.955 -25.136 -92.011 1.00 86.31 356 GLN A O 1
ATOM 3012 N N . VAL A 1 357 ? 34.556 -23.909 -90.220 1.00 85.31 357 VAL A N 1
ATOM 3013 C CA . VAL A 1 357 ? 36.003 -23.939 -90.500 1.00 85.31 357 VAL A CA 1
ATOM 3014 C C . VAL A 1 357 ? 36.519 -25.378 -90.558 1.00 85.31 357 VAL A C 1
ATOM 3016 O O . VAL A 1 357 ? 37.204 -25.751 -91.508 1.00 85.31 357 VAL A O 1
ATOM 3019 N N . LYS A 1 358 ? 36.127 -26.243 -89.614 1.00 82.62 358 LYS A N 1
ATOM 3020 C CA . LYS A 1 358 ? 36.489 -27.671 -89.649 1.00 82.62 358 LYS A CA 1
ATOM 3021 C C . LYS A 1 358 ? 35.985 -28.375 -90.903 1.00 82.62 358 LYS A C 1
ATOM 3023 O O . LYS A 1 358 ? 36.689 -29.216 -91.464 1.00 82.62 358 LYS A O 1
ATOM 3028 N N . ASN A 1 359 ? 34.765 -28.078 -91.340 1.00 83.94 359 ASN A N 1
ATOM 3029 C CA . ASN A 1 359 ? 34.190 -28.660 -92.547 1.00 83.94 359 ASN A CA 1
ATOM 3030 C C . ASN A 1 359 ? 34.904 -28.157 -93.810 1.00 83.94 359 ASN A C 1
ATOM 3032 O O . ASN A 1 359 ? 35.126 -28.946 -94.730 1.00 83.94 359 ASN A O 1
ATOM 3036 N N . GLU A 1 360 ? 35.332 -26.897 -93.846 1.00 81.81 360 GLU A N 1
ATOM 3037 C CA . GLU A 1 360 ? 36.169 -26.353 -94.918 1.00 81.81 360 GLU A CA 1
ATOM 3038 C C . GLU A 1 360 ? 37.577 -26.956 -94.935 1.00 81.81 360 GLU A C 1
ATOM 3040 O O . GLU A 1 360 ? 38.030 -27.362 -96.004 1.00 81.81 360 GLU A O 1
ATOM 3045 N N . ILE A 1 361 ? 38.229 -27.128 -93.778 1.00 77.38 361 ILE A N 1
ATOM 3046 C CA . ILE A 1 361 ? 39.506 -27.855 -93.654 1.00 77.38 361 ILE A CA 1
ATOM 3047 C C . ILE A 1 361 ? 39.342 -29.282 -94.190 1.00 77.38 361 ILE A C 1
ATOM 3049 O O . ILE A 1 361 ? 40.119 -29.731 -95.031 1.00 77.38 361 ILE A O 1
ATOM 3053 N N . LYS A 1 362 ? 38.281 -29.997 -93.786 1.00 78.25 362 LYS A N 1
ATOM 3054 C CA . LYS A 1 362 ? 37.973 -31.339 -94.313 1.00 78.25 362 LYS A CA 1
ATOM 3055 C C . LYS A 1 362 ? 37.758 -31.329 -95.832 1.00 78.25 362 LYS A C 1
ATOM 3057 O O . LYS A 1 362 ? 38.202 -32.264 -96.495 1.00 78.25 362 LYS A O 1
ATOM 3062 N N . LYS A 1 363 ? 37.087 -30.315 -96.396 1.00 77.75 363 LYS A N 1
ATOM 3063 C CA . LYS A 1 363 ? 36.882 -30.165 -97.850 1.00 77.75 363 LYS A CA 1
ATOM 3064 C C . LYS A 1 363 ? 38.190 -29.855 -98.586 1.00 77.75 363 LYS A C 1
ATOM 3066 O O . LYS A 1 363 ? 38.473 -30.534 -99.568 1.00 77.75 363 LYS A O 1
ATOM 3071 N N . LYS A 1 364 ? 39.018 -28.918 -98.103 1.00 72.75 364 LYS A N 1
ATOM 3072 C CA . LYS A 1 364 ? 40.358 -28.640 -98.658 1.00 72.75 364 LYS A CA 1
ATOM 3073 C C . LYS A 1 364 ? 41.250 -29.880 -98.605 1.00 72.75 364 LYS A C 1
ATOM 3075 O O . LYS A 1 364 ? 41.840 -30.228 -99.619 1.00 72.75 364 LYS A O 1
ATOM 3080 N N . ASN A 1 365 ? 41.254 -30.615 -97.493 1.00 67.88 365 ASN A N 1
ATOM 3081 C CA . ASN A 1 365 ? 42.024 -31.854 -97.349 1.00 67.88 365 ASN A CA 1
ATOM 3082 C C . ASN A 1 365 ? 41.506 -32.988 -98.252 1.00 67.88 365 ASN A C 1
ATOM 3084 O O . ASN A 1 365 ? 42.292 -33.810 -98.719 1.00 67.88 365 ASN A O 1
ATOM 3088 N N . LYS A 1 366 ? 40.196 -33.049 -98.535 1.00 65.50 366 LYS A N 1
ATOM 3089 C CA . LYS A 1 366 ? 39.631 -33.962 -99.549 1.00 65.50 366 LYS A CA 1
ATOM 3090 C C . LYS A 1 366 ? 40.014 -33.547 -100.974 1.00 65.50 366 LYS A C 1
ATOM 3092 O O . LYS A 1 366 ? 40.354 -34.415 -101.770 1.00 65.50 366 LYS A O 1
ATOM 3097 N N . ASN A 1 367 ? 40.018 -32.249 -101.277 1.00 58.47 367 ASN A N 1
ATOM 3098 C CA . ASN A 1 367 ? 40.402 -31.720 -102.588 1.00 58.47 367 ASN A CA 1
ATOM 3099 C C . ASN A 1 367 ? 41.914 -31.854 -102.848 1.00 58.47 367 ASN A C 1
ATOM 3101 O O . ASN A 1 367 ? 42.294 -32.251 -103.943 1.00 58.47 367 ASN A O 1
ATOM 3105 N N . GLN A 1 368 ? 42.770 -31.648 -101.838 1.00 53.03 368 GLN A N 1
ATOM 3106 C CA . GLN A 1 368 ? 44.213 -31.927 -101.915 1.00 53.03 368 GLN A CA 1
ATOM 3107 C C . GLN A 1 368 ? 44.515 -33.421 -102.100 1.00 53.03 368 GLN A C 1
ATOM 3109 O O . GLN A 1 368 ? 45.456 -33.775 -102.803 1.00 53.03 368 GLN A O 1
ATOM 3114 N N . LYS A 1 369 ? 43.700 -34.325 -101.536 1.00 49.34 369 LYS A N 1
ATOM 3115 C CA . LYS A 1 369 ? 43.849 -35.775 -101.759 1.00 49.34 369 LYS A CA 1
ATOM 3116 C C . LYS A 1 369 ? 43.464 -36.232 -103.178 1.00 49.34 369 LYS A C 1
ATOM 3118 O O . LYS A 1 369 ? 43.854 -37.333 -103.555 1.00 49.34 369 LYS A O 1
ATOM 3123 N N . ASN A 1 370 ? 42.783 -35.395 -103.971 1.00 44.53 370 ASN A N 1
ATOM 3124 C CA . ASN A 1 370 ? 42.473 -35.653 -105.386 1.00 44.53 370 ASN A CA 1
ATOM 3125 C C . ASN A 1 370 ? 43.497 -35.052 -106.370 1.00 44.53 370 ASN A C 1
ATOM 3127 O O . ASN A 1 370 ? 43.375 -35.254 -107.575 1.00 44.53 370 ASN A O 1
ATOM 3131 N N . SER A 1 371 ? 44.540 -34.382 -105.880 1.00 41.72 371 SER A N 1
ATOM 3132 C CA . SER A 1 371 ? 45.678 -33.912 -106.674 1.00 41.72 371 SER A CA 1
ATOM 3133 C C . SER A 1 371 ? 46.973 -34.451 -106.063 1.00 41.72 371 SER A C 1
ATOM 3135 O O . SER A 1 371 ? 47.582 -33.837 -105.189 1.00 41.72 371 SER A O 1
ATOM 3137 N N . ARG A 1 372 ? 47.380 -35.648 -106.502 1.00 36.31 372 ARG A N 1
ATOM 3138 C CA . ARG A 1 372 ? 48.703 -36.218 -106.212 1.00 36.31 372 ARG A CA 1
ATOM 3139 C C . ARG A 1 372 ? 49.784 -35.371 -106.892 1.00 36.31 372 ARG A C 1
ATOM 3141 O O . ARG A 1 372 ? 49.875 -35.425 -108.111 1.00 36.31 372 ARG A O 1
ATOM 3148 N N . LEU A 1 373 ? 50.599 -34.667 -106.105 1.00 37.41 373 LEU A N 1
ATOM 3149 C CA . LEU A 1 373 ? 52.079 -34.722 -106.037 1.00 37.41 373 LEU A CA 1
ATOM 3150 C C . LEU A 1 373 ? 52.643 -33.436 -105.385 1.00 37.41 373 LEU A C 1
ATOM 3152 O O . LEU A 1 373 ? 51.995 -32.394 -105.451 1.00 37.41 373 LEU A O 1
ATOM 3156 N N . PRO A 1 374 ? 53.781 -33.538 -104.669 1.00 46.12 374 PRO A N 1
ATOM 3157 C CA . PRO A 1 374 ? 54.181 -32.607 -103.619 1.00 46.12 374 PRO A CA 1
ATOM 3158 C C . PRO A 1 374 ? 55.042 -31.464 -104.154 1.00 46.12 374 PRO A C 1
ATOM 3160 O O . PRO A 1 374 ? 55.748 -31.644 -105.142 1.00 46.12 374 PRO A O 1
ATOM 3163 N N . ASP A 1 375 ? 55.090 -30.354 -103.417 1.00 34.97 375 ASP A N 1
ATOM 3164 C CA . ASP A 1 375 ? 56.289 -29.522 -103.430 1.00 34.97 375 ASP A CA 1
ATOM 3165 C C . ASP A 1 375 ? 56.643 -29.022 -102.026 1.00 34.97 375 ASP A C 1
ATOM 3167 O O . ASP A 1 375 ? 55.808 -28.519 -101.272 1.00 34.97 375 ASP A O 1
ATOM 3171 N N . ILE A 1 376 ? 57.906 -29.253 -101.679 1.00 38.69 376 ILE A N 1
ATOM 3172 C CA . ILE A 1 376 ? 58.585 -28.870 -100.444 1.00 38.69 376 ILE A CA 1
ATOM 3173 C C . ILE A 1 376 ? 59.399 -27.631 -100.794 1.00 38.69 376 ILE A C 1
ATOM 3175 O O . ILE A 1 376 ? 60.341 -27.717 -101.574 1.00 38.69 376 ILE A O 1
ATOM 3179 N N . SER A 1 377 ? 59.122 -26.504 -100.142 1.00 36.12 377 SER A N 1
ATOM 3180 C CA . SER A 1 377 ? 60.118 -25.443 -99.993 1.00 36.12 377 SER A CA 1
ATOM 3181 C C . SER A 1 377 ? 59.825 -24.586 -98.765 1.00 36.12 377 SER A C 1
ATOM 3183 O O . SER A 1 377 ? 58.768 -23.979 -98.619 1.00 36.12 377 SER A O 1
ATOM 3185 N N . GLN A 1 378 ? 60.806 -24.582 -97.872 1.00 38.53 378 GLN A N 1
ATOM 3186 C CA . GLN A 1 378 ? 60.887 -23.840 -96.624 1.00 38.53 378 GLN A CA 1
ATOM 3187 C C . GLN A 1 378 ? 61.067 -22.334 -96.874 1.00 38.53 378 GLN A C 1
ATOM 3189 O O . GLN A 1 378 ? 61.889 -21.956 -97.705 1.00 38.53 378 GLN A O 1
ATOM 3194 N N . LYS A 1 379 ? 60.463 -21.483 -96.038 1.00 33.81 379 LYS A N 1
ATOM 3195 C CA . LYS A 1 379 ? 61.205 -20.665 -95.054 1.00 33.81 379 LYS A CA 1
ATOM 3196 C C . LYS A 1 379 ? 60.282 -19.745 -94.260 1.00 33.81 379 LYS A C 1
ATOM 3198 O O . LYS A 1 379 ? 59.430 -19.045 -94.789 1.00 33.81 379 LYS A O 1
ATOM 3203 N N . SER A 1 380 ? 60.541 -19.764 -92.965 1.00 36.41 380 SER A N 1
ATOM 3204 C CA 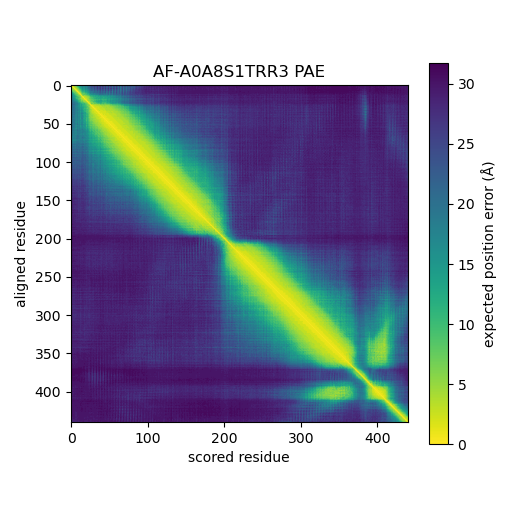. SER A 1 380 ? 60.100 -18.863 -91.917 1.00 36.41 380 SER A CA 1
ATOM 3205 C C . SER A 1 380 ? 60.741 -17.480 -92.050 1.00 36.41 380 SER A C 1
ATOM 3207 O O . SER A 1 380 ? 61.946 -17.378 -92.277 1.00 36.41 380 SER A O 1
ATOM 3209 N N . GLN A 1 381 ? 59.960 -16.430 -91.788 1.00 36.34 381 GLN A N 1
ATOM 3210 C CA . GLN A 1 381 ? 60.474 -15.172 -91.254 1.00 36.34 381 GLN A CA 1
ATOM 3211 C C . GLN A 1 381 ? 59.423 -14.500 -90.358 1.00 36.34 381 GLN A C 1
ATOM 3213 O O . GLN A 1 381 ? 58.275 -14.292 -90.730 1.00 36.34 381 GLN A O 1
ATOM 3218 N N . SER A 1 382 ? 59.868 -14.245 -89.134 1.00 36.88 382 SER A N 1
ATOM 3219 C CA . SER A 1 382 ? 59.297 -13.426 -88.067 1.00 36.88 382 SER A CA 1
ATOM 3220 C C . SER A 1 382 ? 59.011 -11.984 -88.490 1.00 36.88 382 SER A C 1
ATOM 3222 O O . SER A 1 382 ? 59.819 -11.445 -89.237 1.00 36.88 382 SER A O 1
ATOM 3224 N N . LEU A 1 383 ? 57.961 -11.372 -87.921 1.00 35.59 383 LEU A N 1
ATOM 3225 C CA . LEU A 1 383 ? 57.804 -9.944 -87.554 1.00 35.59 383 LEU A CA 1
ATOM 3226 C C . LEU A 1 383 ? 56.442 -9.823 -86.836 1.00 35.59 383 LEU A C 1
ATOM 3228 O O . LEU A 1 383 ? 55.396 -10.098 -87.410 1.00 35.59 383 LEU A O 1
ATOM 3232 N N . GLU A 1 384 ? 56.406 -9.756 -85.507 1.00 37.09 384 GLU A N 1
ATOM 3233 C CA . GLU A 1 384 ? 56.348 -8.502 -84.739 1.00 37.09 384 GLU A CA 1
ATOM 3234 C C . GLU A 1 384 ? 55.385 -7.446 -85.310 1.00 37.09 384 GLU A C 1
ATOM 3236 O O . GLU A 1 384 ? 55.603 -6.867 -86.367 1.00 37.09 384 GLU A O 1
ATOM 3241 N N . GLN A 1 385 ? 54.320 -7.212 -84.534 1.00 46.31 385 GLN A N 1
ATOM 3242 C CA . GLN A 1 385 ? 53.479 -6.013 -84.505 1.00 46.31 385 GLN A CA 1
ATOM 3243 C C . GLN A 1 385 ? 53.048 -5.445 -85.863 1.00 46.31 385 GLN A C 1
ATOM 3245 O O . GLN A 1 385 ? 53.433 -4.346 -86.239 1.00 46.31 385 GLN A O 1
ATOM 3250 N N . ASN A 1 386 ? 52.121 -6.127 -86.531 1.00 41.22 386 ASN A N 1
ATOM 3251 C CA . ASN A 1 386 ? 51.179 -5.469 -87.431 1.00 41.22 386 ASN A CA 1
ATOM 3252 C C . ASN A 1 386 ? 49.804 -6.122 -87.297 1.00 41.22 386 ASN A C 1
ATOM 3254 O O . ASN A 1 386 ? 49.703 -7.309 -86.985 1.00 41.22 386 ASN A O 1
ATOM 3258 N N . LYS A 1 387 ? 48.738 -5.330 -87.465 1.00 51.00 387 LYS A N 1
ATOM 3259 C CA . LYS A 1 387 ? 47.357 -5.824 -87.546 1.00 51.00 387 LYS A CA 1
ATOM 3260 C C . LYS A 1 387 ? 47.309 -6.928 -88.605 1.00 51.00 387 LYS A C 1
ATOM 3262 O O . LYS A 1 387 ? 47.378 -6.631 -89.790 1.00 51.00 387 LYS A O 1
ATOM 3267 N N . VAL A 1 388 ? 47.224 -8.182 -88.171 1.00 53.75 388 VAL A N 1
ATOM 3268 C CA . VAL A 1 388 ? 46.969 -9.308 -89.068 1.00 53.75 388 VAL A CA 1
ATOM 3269 C C . VAL A 1 388 ? 45.513 -9.189 -89.497 1.00 53.75 388 VAL A C 1
ATOM 3271 O O . VAL A 1 388 ? 44.614 -9.307 -88.658 1.00 53.75 388 VAL A O 1
ATOM 3274 N N . ASP A 1 389 ? 45.277 -8.901 -90.775 1.00 56.88 389 ASP A N 1
ATOM 3275 C CA . ASP A 1 389 ? 43.929 -8.906 -91.327 1.00 56.88 389 ASP A CA 1
ATOM 3276 C C . ASP A 1 389 ? 43.396 -10.342 -91.327 1.00 56.88 389 ASP A C 1
ATOM 3278 O O . ASP A 1 389 ? 44.048 -11.285 -91.773 1.00 56.88 389 ASP A O 1
ATOM 3282 N N . ILE A 1 390 ? 42.178 -10.521 -90.807 1.00 58.47 390 ILE A N 1
ATOM 3283 C CA . ILE A 1 390 ? 41.545 -11.837 -90.596 1.00 58.47 390 ILE A CA 1
ATOM 3284 C C . ILE A 1 390 ? 41.453 -12.646 -91.906 1.00 58.47 390 ILE A C 1
ATOM 3286 O O . ILE A 1 390 ? 41.380 -13.878 -91.886 1.00 58.47 390 ILE A O 1
ATOM 3290 N N . ASN A 1 391 ? 41.475 -11.964 -93.052 1.00 63.19 391 ASN A N 1
ATOM 3291 C CA . ASN A 1 391 ? 41.387 -12.576 -94.371 1.00 63.19 391 ASN A CA 1
ATOM 3292 C C . ASN A 1 391 ? 42.648 -13.366 -94.761 1.00 63.19 391 ASN A C 1
ATOM 3294 O O . ASN A 1 391 ? 42.490 -14.388 -95.432 1.00 63.19 391 ASN A O 1
ATOM 3298 N N . ASP A 1 392 ? 43.829 -12.988 -94.261 1.00 59.41 392 ASP A N 1
ATOM 3299 C CA . ASP A 1 392 ? 45.130 -13.553 -94.664 1.00 59.41 392 ASP A CA 1
ATOM 3300 C C . ASP A 1 392 ? 45.551 -14.798 -93.860 1.00 59.41 392 ASP A C 1
ATOM 3302 O O . ASP A 1 392 ? 46.567 -15.423 -94.157 1.00 59.41 392 ASP A O 1
ATOM 3306 N N . LEU A 1 393 ? 44.762 -15.191 -92.855 1.00 64.62 393 LEU A N 1
ATOM 3307 C CA . LEU A 1 393 ? 45.021 -16.377 -92.029 1.00 64.62 393 LEU A CA 1
ATOM 3308 C C . LEU A 1 393 ? 44.655 -17.675 -92.771 1.00 64.62 393 LEU A C 1
ATOM 3310 O O . LEU A 1 393 ? 43.568 -17.779 -93.366 1.00 64.62 393 LEU A O 1
ATOM 3314 N N . ASP A 1 394 ? 45.508 -18.701 -92.660 1.00 69.94 394 ASP A N 1
ATOM 3315 C CA . ASP A 1 394 ? 45.170 -20.047 -93.137 1.00 69.94 394 ASP A CA 1
ATOM 3316 C C . ASP A 1 394 ? 44.053 -20.664 -92.272 1.00 69.94 394 ASP A C 1
ATOM 3318 O O . ASP A 1 394 ? 43.800 -20.254 -91.134 1.00 69.94 394 ASP A O 1
ATOM 3322 N N . LEU A 1 395 ? 43.326 -21.645 -92.811 1.00 71.69 395 LEU A N 1
ATOM 3323 C CA . LEU A 1 395 ? 42.133 -22.193 -92.156 1.00 71.69 395 LEU A CA 1
ATOM 3324 C C . LEU A 1 395 ? 42.436 -22.804 -90.777 1.00 71.69 395 LEU A C 1
ATOM 3326 O O . LEU A 1 395 ? 41.608 -22.701 -89.871 1.00 71.69 395 LEU A O 1
ATOM 3330 N N . GLU A 1 396 ? 43.618 -23.393 -90.591 1.00 72.94 396 GLU A N 1
ATOM 3331 C CA . GLU A 1 396 ? 44.046 -23.938 -89.296 1.00 72.94 396 GLU A CA 1
ATOM 3332 C C . GLU A 1 396 ? 44.305 -22.834 -88.255 1.00 72.94 396 GLU A C 1
ATOM 3334 O O . GLU A 1 396 ? 43.957 -22.979 -87.078 1.00 72.94 396 GLU A O 1
ATOM 3339 N N . GLU A 1 397 ? 44.845 -21.690 -88.681 1.00 73.25 397 GLU A N 1
ATOM 3340 C CA . GLU A 1 397 ? 45.077 -20.532 -87.813 1.00 73.25 397 GLU A CA 1
ATOM 3341 C C . GLU A 1 397 ? 43.756 -19.858 -87.422 1.00 73.25 397 GLU A C 1
ATOM 3343 O O . GLU A 1 397 ? 43.577 -19.475 -86.261 1.00 73.25 397 GLU A O 1
ATOM 3348 N N . LYS A 1 398 ? 42.786 -19.812 -88.348 1.00 76.56 398 LYS A N 1
ATOM 3349 C CA . LYS A 1 398 ? 41.409 -19.367 -88.076 1.00 76.56 398 LYS A CA 1
ATOM 3350 C C . LYS A 1 398 ? 40.725 -20.255 -87.029 1.00 76.56 398 LYS A C 1
ATOM 3352 O O . LYS A 1 398 ? 40.115 -19.727 -86.098 1.00 76.56 398 LYS A O 1
ATOM 3357 N N . GLU A 1 399 ? 40.873 -21.583 -87.099 1.00 77.25 399 GLU A N 1
ATOM 3358 C CA . GLU A 1 399 ? 40.334 -22.494 -86.072 1.00 77.25 399 GLU A CA 1
ATOM 3359 C C . GLU A 1 399 ? 40.990 -22.260 -84.700 1.00 77.25 399 GLU A C 1
ATOM 3361 O O . GLU A 1 399 ? 40.303 -22.195 -83.674 1.00 77.25 399 GLU A O 1
ATOM 3366 N N . LYS A 1 400 ? 42.320 -22.112 -84.660 1.00 77.38 400 LYS A N 1
ATOM 3367 C CA . LYS A 1 400 ? 43.064 -21.876 -83.415 1.00 77.38 400 LYS A CA 1
ATOM 3368 C C . LYS A 1 400 ? 42.665 -20.550 -82.765 1.00 77.38 400 LYS A C 1
ATOM 3370 O O . LYS A 1 400 ? 42.459 -20.511 -81.552 1.00 77.38 400 LYS A O 1
ATOM 3375 N N . LEU A 1 401 ? 42.493 -19.492 -83.557 1.00 78.06 401 LEU A N 1
ATOM 3376 C CA . LEU A 1 401 ? 42.054 -18.181 -83.083 1.00 78.06 401 LEU A CA 1
ATOM 3377 C C . LEU A 1 401 ? 40.620 -18.226 -82.533 1.00 78.06 401 LEU A C 1
ATOM 3379 O O . LEU A 1 401 ? 40.383 -17.712 -81.441 1.00 78.06 401 LEU A O 1
ATOM 3383 N N . LEU A 1 402 ? 39.690 -18.922 -83.198 1.00 79.25 402 LEU A N 1
ATOM 3384 C CA . LEU A 1 402 ? 38.329 -19.129 -82.681 1.00 79.25 402 LEU A CA 1
ATOM 3385 C C . LEU A 1 402 ? 38.321 -19.906 -81.356 1.00 79.25 402 LEU A C 1
ATOM 3387 O O . LEU A 1 402 ? 37.598 -19.543 -80.431 1.00 79.25 402 LEU A O 1
ATOM 3391 N N . ARG A 1 403 ? 39.165 -20.936 -81.213 1.00 76.75 403 ARG A N 1
ATOM 3392 C CA . ARG A 1 403 ? 39.310 -21.685 -79.950 1.00 76.75 403 ARG A CA 1
ATOM 3393 C C . ARG A 1 403 ? 39.913 -20.841 -78.830 1.00 76.75 403 ARG A C 1
ATOM 3395 O O . ARG A 1 403 ? 39.477 -20.957 -77.685 1.00 76.75 403 ARG A O 1
ATOM 3402 N N . ILE A 1 404 ? 40.891 -19.991 -79.145 1.00 79.62 404 ILE A N 1
ATOM 3403 C CA . ILE A 1 404 ? 41.487 -19.055 -78.183 1.00 79.62 404 ILE A CA 1
ATOM 3404 C C . ILE A 1 404 ? 40.452 -18.012 -77.748 1.00 79.62 404 ILE A C 1
ATOM 3406 O O . ILE A 1 404 ? 40.333 -17.758 -76.552 1.00 79.62 404 ILE A O 1
ATOM 3410 N N . LEU A 1 405 ? 39.671 -17.452 -78.677 1.00 76.88 405 LEU A N 1
ATOM 3411 C CA . LEU A 1 405 ? 38.601 -16.502 -78.359 1.00 76.88 405 LEU A CA 1
ATOM 3412 C C . LEU A 1 405 ? 37.514 -17.144 -77.491 1.00 76.88 405 LEU A C 1
ATOM 3414 O O . LEU A 1 405 ? 37.144 -16.571 -76.469 1.00 76.88 405 LEU A O 1
ATOM 3418 N N . PHE A 1 406 ? 37.080 -18.362 -77.826 1.00 75.81 406 PHE A N 1
ATOM 3419 C CA . PHE A 1 406 ? 36.121 -19.120 -77.021 1.00 75.81 406 PHE A CA 1
ATOM 3420 C C . PHE A 1 406 ? 36.659 -19.418 -75.609 1.00 75.81 406 PHE A C 1
ATOM 3422 O O . PHE A 1 406 ? 35.956 -19.240 -74.616 1.00 75.81 406 PHE A O 1
ATOM 3429 N N . SER A 1 407 ? 37.935 -19.805 -75.490 1.00 76.69 407 SER A N 1
ATOM 3430 C CA . SER A 1 407 ? 38.595 -20.021 -74.194 1.00 76.69 407 SER A CA 1
ATOM 3431 C C . SER A 1 407 ? 38.692 -18.729 -73.376 1.00 76.69 407 SER A C 1
ATOM 3433 O O . SER A 1 407 ? 38.362 -18.718 -72.192 1.00 76.69 407 SER A O 1
ATOM 3435 N N . LYS A 1 408 ? 39.075 -17.616 -74.010 1.00 75.25 408 LYS A N 1
ATOM 3436 C CA . LYS A 1 408 ? 39.214 -16.309 -73.357 1.00 75.25 408 LYS A CA 1
ATOM 3437 C C . LYS A 1 408 ? 37.869 -15.738 -72.898 1.00 75.25 408 LYS A C 1
ATOM 3439 O O . LYS A 1 408 ? 37.807 -15.130 -71.836 1.00 75.25 408 LYS A O 1
ATOM 3444 N N . MET A 1 409 ? 36.792 -15.977 -73.646 1.00 73.12 409 MET A N 1
ATOM 3445 C CA . MET A 1 409 ? 35.426 -15.636 -73.235 1.00 73.12 409 MET A CA 1
ATOM 3446 C C . MET A 1 409 ? 34.983 -16.444 -72.005 1.00 73.12 409 MET A C 1
ATOM 3448 O O . MET A 1 409 ? 34.388 -15.894 -71.080 1.00 73.12 409 MET A O 1
ATOM 3452 N N . ASN A 1 410 ? 35.325 -17.735 -71.954 1.00 70.44 410 ASN A N 1
ATOM 3453 C CA . ASN A 1 410 ? 34.932 -18.623 -70.859 1.00 70.44 410 ASN A CA 1
ATOM 3454 C C . ASN A 1 410 ? 35.747 -18.452 -69.572 1.00 70.44 410 ASN A C 1
ATOM 3456 O O . ASN A 1 410 ? 35.258 -18.818 -68.506 1.00 70.44 410 ASN A O 1
ATOM 3460 N N . GLN A 1 411 ? 36.948 -17.873 -69.648 1.00 71.62 411 GLN A N 1
ATOM 3461 C CA . GLN A 1 411 ? 37.770 -17.568 -68.471 1.00 71.62 411 GLN A CA 1
ATOM 3462 C C . GLN A 1 411 ? 37.161 -16.473 -67.576 1.00 71.62 411 GLN A C 1
ATOM 3464 O O . GLN A 1 411 ? 37.515 -16.399 -66.403 1.00 71.62 411 GLN A O 1
ATOM 3469 N N . GLY A 1 412 ? 36.193 -15.698 -68.088 1.00 54.09 412 GLY A N 1
ATOM 3470 C CA . GLY A 1 412 ? 35.454 -14.691 -67.328 1.00 54.09 412 GLY A CA 1
ATOM 3471 C C . GLY A 1 412 ? 36.305 -13.482 -66.913 1.00 54.09 412 GLY A C 1
ATOM 3472 O O . GLY A 1 412 ? 37.516 -13.562 -66.731 1.00 54.09 412 GLY A O 1
ATOM 3473 N N . VAL A 1 413 ? 35.664 -12.325 -66.753 1.00 55.69 413 VAL A N 1
ATOM 3474 C CA . VAL A 1 413 ? 36.270 -11.155 -66.096 1.00 55.69 413 VAL A CA 1
ATOM 3475 C C . VAL A 1 413 ? 35.851 -11.200 -64.621 1.00 55.69 413 VAL A C 1
ATOM 3477 O O . VAL A 1 413 ? 34.655 -11.359 -64.360 1.00 55.69 413 VAL A O 1
ATOM 3480 N N . PRO A 1 414 ? 36.772 -11.092 -63.641 1.00 50.47 414 PRO A N 1
ATOM 3481 C CA . PRO A 1 414 ? 36.399 -11.090 -62.229 1.00 50.47 414 PRO A CA 1
ATOM 3482 C C . PRO A 1 414 ? 35.465 -9.906 -61.928 1.00 50.47 414 PRO A C 1
ATOM 3484 O O . PRO A 1 414 ? 35.668 -8.816 -62.471 1.00 50.47 414 PRO A O 1
ATOM 3487 N N . PRO A 1 415 ? 34.436 -10.086 -61.079 1.00 48.94 415 PRO A N 1
ATOM 3488 C CA . PRO A 1 415 ? 33.467 -9.034 -60.813 1.00 48.94 415 PRO A CA 1
ATOM 3489 C C . PRO A 1 415 ? 34.165 -7.831 -60.172 1.00 48.94 415 PRO A C 1
ATOM 3491 O O . PRO A 1 415 ? 34.745 -7.931 -59.089 1.00 48.94 415 PRO A O 1
ATOM 3494 N N . ILE A 1 416 ? 34.087 -6.678 -60.837 1.00 53.91 416 ILE A N 1
ATOM 3495 C CA . ILE A 1 416 ? 34.476 -5.394 -60.253 1.00 53.91 416 ILE A CA 1
ATOM 3496 C C . ILE A 1 416 ? 33.571 -5.157 -59.039 1.00 53.91 416 ILE A C 1
ATOM 3498 O O . ILE A 1 416 ? 32.363 -5.395 -59.075 1.00 53.91 416 ILE A O 1
ATOM 3502 N N . ASN A 1 417 ? 34.189 -4.756 -57.933 1.00 49.06 417 ASN A N 1
ATOM 3503 C CA . ASN A 1 417 ? 33.624 -4.734 -56.589 1.00 49.06 417 ASN A CA 1
ATOM 3504 C C . ASN A 1 417 ? 32.490 -3.690 -56.463 1.00 49.06 417 ASN A C 1
ATOM 3506 O O . ASN A 1 417 ? 32.690 -2.592 -55.956 1.00 49.06 417 ASN A O 1
ATOM 3510 N N . TRP A 1 418 ? 31.284 -4.026 -56.927 1.00 52.53 418 TRP A N 1
ATOM 3511 C CA . TRP A 1 418 ? 30.101 -3.148 -56.982 1.00 52.53 418 TRP A CA 1
ATOM 3512 C C . TRP A 1 418 ? 29.655 -2.583 -55.617 1.00 52.53 418 TRP A C 1
ATOM 3514 O O . TRP A 1 418 ? 28.903 -1.610 -55.555 1.00 52.53 418 TRP A O 1
ATOM 3524 N N . LYS A 1 419 ? 30.155 -3.138 -54.503 1.00 47.78 419 LYS A N 1
ATOM 3525 C CA . LYS A 1 419 ? 29.916 -2.623 -53.143 1.00 47.78 419 LYS A CA 1
ATOM 3526 C C . LYS A 1 419 ? 30.490 -1.220 -52.902 1.00 47.78 419 LYS A C 1
ATOM 3528 O O . LYS A 1 419 ? 29.981 -0.528 -52.024 1.00 47.78 419 LYS A O 1
ATOM 3533 N N . SER A 1 420 ? 31.498 -0.773 -53.655 1.00 50.94 420 SER A N 1
ATOM 3534 C CA . SER A 1 420 ? 32.097 0.560 -53.470 1.00 50.94 420 SER A CA 1
ATOM 3535 C C . SER A 1 420 ? 31.236 1.711 -54.007 1.00 50.94 420 SER A C 1
ATOM 3537 O O . SER A 1 420 ? 31.441 2.851 -53.601 1.00 50.94 420 SER A O 1
ATOM 3539 N N . GLN A 1 421 ? 30.248 1.435 -54.867 1.00 44.88 421 GLN A N 1
ATOM 3540 C CA . GLN A 1 421 ? 29.387 2.468 -55.462 1.00 44.88 421 GLN A CA 1
ATOM 3541 C C . GLN A 1 421 ? 28.095 2.728 -54.670 1.00 44.88 421 GLN A C 1
ATOM 3543 O O . GLN A 1 421 ? 27.557 3.830 -54.735 1.00 44.88 421 GLN A O 1
ATOM 3548 N N . LEU A 1 422 ? 27.619 1.778 -53.854 1.00 43.16 422 LEU A N 1
ATOM 3549 C CA . LEU A 1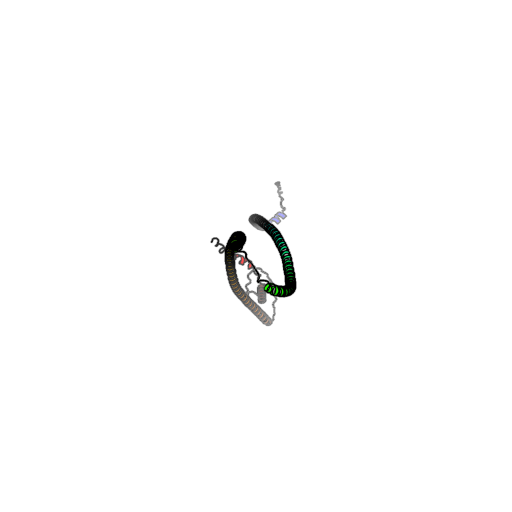 422 ? 26.411 1.976 -53.033 1.00 43.16 422 LEU A CA 1
ATOM 3550 C C . LEU A 1 422 ? 26.617 2.894 -51.813 1.00 43.16 422 LEU A C 1
ATOM 3552 O O . LEU A 1 422 ? 25.637 3.338 -51.215 1.00 43.16 422 LEU A O 1
ATOM 3556 N N . SER A 1 423 ? 27.862 3.192 -51.428 1.00 44.34 423 SER A N 1
ATOM 3557 C CA . SER A 1 423 ? 28.167 4.082 -50.298 1.00 44.34 423 SER A CA 1
ATOM 3558 C C . SER A 1 423 ? 27.893 5.561 -50.594 1.00 44.34 423 SER A C 1
ATOM 3560 O O . SER A 1 423 ? 27.752 6.339 -49.657 1.00 44.34 423 SER A O 1
ATOM 3562 N N . HIS A 1 424 ? 27.757 5.953 -51.866 1.00 41.94 424 HIS A N 1
ATOM 3563 C CA . HIS A 1 424 ? 27.546 7.354 -52.251 1.00 41.94 424 HIS A CA 1
ATOM 3564 C C . HIS A 1 424 ? 26.070 7.783 -52.293 1.00 41.94 424 HIS A C 1
ATOM 3566 O O . HIS A 1 424 ? 25.789 8.976 -52.268 1.00 41.94 424 HIS A O 1
ATOM 3572 N N . SER A 1 425 ? 25.111 6.850 -52.293 1.00 41.03 425 SER A N 1
ATOM 3573 C CA . SER A 1 425 ? 23.674 7.188 -52.352 1.00 41.03 425 SER A CA 1
ATOM 3574 C C . SER A 1 425 ? 22.983 7.222 -50.983 1.00 41.03 425 SER A C 1
ATOM 3576 O O . SER A 1 425 ? 21.812 7.577 -50.901 1.00 41.03 425 SER A O 1
ATOM 3578 N N . LYS A 1 426 ? 23.682 6.849 -49.901 1.00 42.75 426 LYS A N 1
ATOM 3579 C CA . LYS A 1 426 ? 23.097 6.739 -48.551 1.00 42.75 426 LYS A CA 1
ATOM 3580 C C . LYS A 1 426 ? 23.276 7.986 -47.677 1.00 42.75 426 LYS A C 1
ATOM 3582 O O . LYS A 1 426 ? 22.699 8.044 -46.601 1.00 42.75 426 LYS A O 1
ATOM 3587 N N . SER A 1 427 ? 24.019 8.991 -48.143 1.00 42.28 427 SER A N 1
ATOM 3588 C CA . SER A 1 427 ? 24.344 10.189 -47.351 1.00 42.28 427 SER A CA 1
ATOM 3589 C C . SER A 1 427 ? 23.381 11.369 -47.537 1.00 42.28 427 SER A C 1
ATOM 3591 O O . SER A 1 427 ? 23.668 12.447 -47.030 1.00 42.28 427 SER A O 1
ATOM 3593 N N . GLN A 1 428 ? 22.258 11.210 -48.254 1.00 44.25 428 GLN A N 1
ATOM 3594 C CA . GLN A 1 428 ? 21.418 12.356 -48.642 1.00 44.25 428 GLN A CA 1
ATOM 3595 C C . GLN A 1 428 ? 19.938 12.302 -48.217 1.00 44.25 428 GLN A C 1
ATOM 3597 O O . GLN A 1 428 ? 19.184 13.169 -48.645 1.00 44.25 428 GLN A O 1
ATOM 3602 N N . VAL A 1 429 ? 19.502 11.354 -47.370 1.00 45.44 429 VAL A N 1
ATOM 3603 C CA . VAL A 1 429 ? 18.068 11.250 -46.988 1.00 45.44 429 VAL A CA 1
ATOM 3604 C C . VAL A 1 429 ? 17.775 11.335 -45.477 1.00 45.44 429 VAL A C 1
ATOM 3606 O O . VAL A 1 429 ? 16.640 11.613 -45.113 1.00 45.44 429 VAL A O 1
ATOM 3609 N N . ASP A 1 430 ? 18.761 11.253 -44.578 1.00 42.84 430 ASP A N 1
ATOM 3610 C CA . ASP A 1 430 ? 18.477 11.140 -43.128 1.00 42.84 430 ASP A CA 1
ATOM 3611 C C . ASP A 1 430 ? 18.735 12.409 -42.283 1.00 42.84 430 ASP A C 1
ATOM 3613 O O . ASP A 1 430 ? 18.974 12.315 -41.082 1.00 42.84 430 ASP A O 1
ATOM 3617 N N . ALA A 1 431 ? 18.664 13.616 -42.860 1.00 41.03 431 ALA A N 1
ATOM 3618 C CA . ALA A 1 431 ? 18.962 14.858 -42.120 1.00 41.03 431 ALA A CA 1
ATOM 3619 C C . ALA A 1 431 ? 17.783 15.830 -41.895 1.00 41.03 431 ALA A C 1
ATOM 3621 O O . ALA A 1 431 ? 17.994 16.882 -41.297 1.00 41.03 431 ALA A O 1
ATOM 3622 N N . SER A 1 432 ? 16.550 15.524 -42.322 1.00 44.12 432 SER A N 1
ATOM 3623 C CA . SER A 1 432 ? 15.453 16.518 -42.317 1.00 44.12 432 SER A CA 1
ATOM 3624 C C . SER A 1 432 ? 14.154 16.130 -41.593 1.00 44.12 432 SER A C 1
ATOM 3626 O O . SER A 1 432 ? 13.167 16.837 -41.751 1.00 44.12 432 SER A O 1
ATOM 3628 N N . SER A 1 433 ? 14.118 15.086 -40.753 1.00 42.09 433 SER A N 1
ATOM 3629 C CA . SER A 1 433 ? 12.869 14.693 -40.054 1.00 42.09 433 SER A CA 1
ATOM 3630 C C . SER A 1 433 ? 12.942 14.627 -38.520 1.00 42.09 433 SER A C 1
ATOM 3632 O O . SER A 1 433 ? 12.043 14.073 -37.895 1.00 42.09 433 SER A O 1
ATOM 3634 N N . PHE A 1 434 ? 13.974 15.191 -37.887 1.00 39.91 434 PHE A N 1
ATOM 3635 C CA . PHE A 1 434 ? 14.138 15.135 -36.423 1.00 39.91 434 PHE A CA 1
ATOM 3636 C C . PHE A 1 434 ? 14.396 16.505 -35.785 1.00 39.91 434 PHE A C 1
ATOM 3638 O O . PHE A 1 434 ? 15.289 16.667 -34.961 1.00 39.91 434 PHE A O 1
ATOM 3645 N N . ARG A 1 435 ? 13.603 17.512 -36.152 1.00 46.75 435 ARG A N 1
ATOM 3646 C CA . ARG A 1 435 ? 13.378 18.703 -35.324 1.00 46.75 435 ARG A CA 1
ATOM 3647 C C . ARG A 1 435 ? 11.979 19.216 -35.614 1.00 46.75 435 ARG A C 1
ATOM 3649 O O . ARG A 1 435 ? 11.785 19.810 -36.659 1.00 46.75 435 ARG A O 1
ATOM 3656 N N . ASP A 1 436 ? 11.039 18.864 -34.744 1.00 45.44 436 ASP A N 1
ATOM 3657 C CA . ASP A 1 436 ? 9.946 19.730 -34.283 1.00 45.44 436 ASP A CA 1
ATOM 3658 C C . ASP A 1 436 ? 9.025 18.919 -33.365 1.00 45.44 436 ASP A C 1
ATOM 3660 O O . ASP A 1 436 ? 8.213 18.116 -33.814 1.00 45.44 436 ASP A O 1
ATOM 3664 N N . ASN A 1 437 ? 9.250 19.068 -32.057 1.00 38.19 437 ASN A N 1
ATOM 3665 C CA . ASN A 1 437 ? 8.221 19.133 -31.013 1.00 38.19 437 ASN A CA 1
ATOM 3666 C C . ASN A 1 437 ? 8.906 19.196 -29.644 1.00 38.19 437 ASN A C 1
ATOM 3668 O O . ASN A 1 437 ? 8.989 18.226 -28.893 1.00 38.19 437 ASN A O 1
ATOM 3672 N N . GLN A 1 438 ? 9.413 20.385 -29.333 1.00 42.22 438 GLN A N 1
ATOM 3673 C CA . GLN A 1 438 ? 9.392 20.885 -27.968 1.00 42.22 438 GLN A CA 1
ATOM 3674 C C . GLN A 1 438 ? 8.432 22.076 -27.936 1.00 42.22 438 GLN A C 1
ATOM 3676 O O . GLN A 1 438 ? 8.442 22.881 -28.863 1.00 42.22 438 GLN A O 1
ATOM 3681 N N . TYR A 1 439 ? 7.657 22.152 -26.851 1.00 44.84 439 TYR A N 1
ATOM 3682 C CA . TYR A 1 439 ? 6.635 23.148 -26.499 1.00 44.84 439 TYR A CA 1
ATOM 3683 C C . TYR A 1 439 ? 5.216 22.915 -27.047 1.00 44.84 439 TYR A C 1
ATOM 3685 O O . TYR A 1 439 ? 4.784 23.580 -27.984 1.00 44.84 439 TYR A O 1
ATOM 3693 N N . GLN A 1 440 ? 4.457 22.044 -26.369 1.00 41.56 440 GLN A N 1
ATOM 3694 C CA . GLN A 1 440 ? 3.289 22.441 -25.559 1.00 41.56 440 GLN A CA 1
ATOM 3695 C C . GLN A 1 440 ? 2.860 21.318 -24.614 1.00 41.56 440 GLN A C 1
ATOM 3697 O O . GLN A 1 440 ? 2.829 20.152 -25.065 1.00 41.56 440 GLN A O 1
#

Radius of gyration: 78.52 Å; Cα contacts (8 Å, |Δi|>4): 18; chains: 1; bounding box: 186×59×207 Å

Organism: Paramecium octaurelia (NCBI:txid43137)

Foldseek 3Di:
DDDDPDDDDPDDDDPVRVVVVVVPPVVVVVVVVVVVVVVVVVVVVVVVVVVVVVVVVVVVVVVVVVVVVVVVVVVVVVVVVVVVVVVVVVVVVVVVVVVVVVVVVVVVVVVVVVVVVVVVVVVVVVVVVVVVVVVVVVVVVVVVVVVVVVVVVVVVVVVVVVVVVVVVVVVVVVVVVVVVVVVVVVVVVVVVVVVVPPDDDDDPVCVVVVVVVVVVVVVVVVVVVVVVVVVVVVVVVVVVVVVVVVVVVVVVVVVVVVVVVVVVVVVVVVVVVVVVVVVVVVVVVVVVVVVVVVVVVVVVVVVVVVVVVVVVVVVVVVVVVVVVVVVVVVVVVVVVVVVVVVVVVVLVVLVVVLVVLVVVVVVVVVVVVVDDDDDDDDDDDDDDDDPDDPVPDDSVVVNVVSVVVSVVVVVDDPDDPCVVVVVVPPPPDPDPDPDDDDDD

pLDDT: mean 81.05, std 19.76, range [31.89, 97.56]

Solvent-accessible surface area (backbone atoms only — not comparable to full-atom values): 25068 Å² total; per-residue (Å²): 136,82,89,78,83,75,81,82,77,84,78,83,74,51,76,68,54,53,57,49,52,72,70,44,60,63,67,58,55,50,50,53,50,48,54,51,48,55,48,49,52,53,50,51,52,50,51,52,53,50,51,52,50,51,50,53,50,49,54,52,50,50,54,50,49,55,50,52,52,51,53,48,53,51,50,51,51,52,49,52,54,52,51,50,52,50,52,52,51,50,50,51,53,52,54,52,50,52,54,50,48,51,55,50,52,54,50,49,55,51,52,53,50,54,49,53,55,50,53,51,50,54,50,55,50,52,50,52,53,52,53,52,51,50,52,50,52,51,51,51,52,52,51,53,51,50,52,48,53,53,49,53,51,50,54,51,49,53,52,49,51,54,51,50,51,53,51,51,51,52,50,51,54,52,48,52,54,51,51,54,50,49,50,55,54,46,52,58,48,48,62,55,47,68,72,65,74,82,72,86,76,87,62,98,61,46,67,63,53,48,50,53,48,51,49,52,50,48,52,49,51,53,50,50,51,52,52,52,51,50,52,52,53,51,51,52,50,51,52,53,50,52,49,51,53,51,52,54,52,53,50,53,54,50,53,52,52,51,51,53,52,49,52,52,51,50,54,50,51,52,53,52,51,53,50,50,54,51,50,51,52,51,50,53,49,50,53,50,52,52,53,51,51,52,51,50,51,50,51,53,50,49,56,50,51,54,52,50,54,53,51,52,50,54,50,52,53,51,52,50,51,50,51,51,52,50,51,51,50,50,52,52,51,52,52,53,48,51,53,52,51,54,48,48,52,51,52,50,50,51,51,51,51,47,50,51,46,52,51,47,51,54,48,52,56,53,55,52,70,74,53,92,78,88,86,89,81,89,83,90,80,91,75,84,93,67,90,76,58,82,82,80,52,53,68,70,55,52,45,51,50,53,52,50,51,53,50,60,62,70,68,59,79,80,81,74,72,67,74,73,64,63,68,74,74,71,81,80,77,88,84,82,86,88,85,87,86,82,90,133

=== Feature glossary ===
The record interleaves many kinds of information about one protein. Here is each kind framed as the question it answers.

Q: What does the local fold look like, residue by residue?
A: The Foldseek 3Di string encodes local tertiary geometry as a 20-letter alphabet — one character per residue — derived from the relative positions of nearby Cα atoms. Unlike the amino-acid sequence, 3Di is a direct function of the 3D structure, so two proteins with the same fold have similar 3Di strings even at low sequence identity.

Q: Which residues are in helices, strands, or loops?
A: The SS8 string is DSSP's per-residue secondary-structure call. α-helix (H) means an i→i+4 H-bond ladder; β-strand (E) means the residue participates in a β-sheet; 3₁₀ (G) and π (I) are tighter and wider helices; T/S are turns/bends; '-' is loop.

Q: How big and how compact is the whole molecule?
A: Radius of gyration (Rg) is the root-mean-square distance of Cα atoms from their centroid — a single number for overall size and compactness. A globular domain of N residues has Rg ≈ 2.2·N^0.38 Å; an extended or disordered chain has a much larger Rg. The Cα contact count is the number of residue pairs whose Cα atoms are within 8 Å and are more than four positions apart in sequence — a standard proxy for tertiary packing density. The bounding box is the smallest axis-aligned box enclosing all Cα atoms.

Q: Where is each backbone atom in 3D?
A: Structure coordinates are given as an mmCIF _atom_site loop: one row per atom with element, residue name, chain id, sequence number, and x/y/z position in Å. Only the four main-chain atoms per residue are included here; side chains are omitted to keep the record compact.

Q: What is the amino-acid chain?
A: Primary structure: the covalent order of the twenty standard amino acids along the backbone. Two proteins with the same sequence will (almost always) fold to the same structure; two with 30% identity often share a fold but not the details.

Q: What if only a Cα trace is available?
A: Three-state secondary structure (P-SEA) collapses the eight DSSP classes into helix (a), strand (b), and coil (c). P-SEA assigns these from Cα geometry alone — distances and angles — without requiring backbone oxygens, so it works on any Cα trace.

Q: What family and function is it annotated with?
A: Database cross-references. InterPro integrates a dozen domain/family signature databases into unified entries with residue-range hits. GO terms attach function/process/location labels with evidence codes. CATH codes position the fold in a four-level structural taxonomy. Organism is the NCBI-taxonomy species name.

Q: How confident is the AlphaFold model at each residue?
A: pLDDT is the predicted lDDT-Cα score: AlphaFold's confidence that the local environment of each residue (all inter-atomic distances within 15 Å) is correctly placed. It is a per-residue number between 0 and 100, with higher meaning more reliable.

Q: How mobile is each atom in the crystal?
A: B-factor (Debye–Waller factor) reflects atomic displacement in the crystal lattice. It is an experimental observable (units Å²), not a prediction; low values mean the atom is pinned down, high values mean it moves or is heterogeneous across the crystal.

Q: Which residues are buried vs exposed?
A: SASA measures how much of the protein is reachable by solvent. It is computed by rolling a water-sized probe over the atomic surface and summing the exposed area (Å²). Per-residue SASA distinguishes core (buried, low SASA) from surface (exposed, high SASA) residues; total SASA is a whole-molecule size measure.

Q: What do the diagnostic plots show?
A: Plot images: a contact map (which residues are close in 3D, as an N×N binary image), a Ramachandran scatter (backbone torsion angles, revealing secondary-structure composition at a glance), and — for AlphaFold structures — a PAE heatmap (pairwise prediction confidence).

Q: What known structures does this most resemble?
A: The Foldseek neighbor list gives the closest experimentally determined structures in the PDB, ranked by structural alignment. TM-score near 1 means near-identical fold; near 0.3 means only rough topology match. This is how one finds what a novel AlphaFold prediction most resembles in the solved-structure universe.

Q: Are the domains correctly placed relative to each other?
A: Predicted aligned error is AlphaFold's pairwise confidence. Unlike pLDDT (per-residue), PAE is per-residue-pair and captures whether two parts of the structure are correctly placed relative to each other. Units are ångströms of expected positional error.

Q: What do the rendered images show?
A: Structure images are PyMOL renders from six orthogonal camera directions. Cartoon representation draws helices as coils and strands as arrows; sticks shows the backbone as bonds; surface shows the solvent-excluded envelope. Rainbow coloring maps sequence position to hue (blue→red, N→C); chain coloring assigns a distinct color per polypeptide.

Q: What are the backbone torsion angles?
A: φ (phi) and ψ (psi) are the two rotatable backbone dihedrals per residue: φ is the C(i-1)–N–Cα–C torsion, ψ is the N–Cα–C–N(i+1) torsion, both in degrees on (−180°, 180°]. α-helical residues cluster near (−60°, −45°); β-strand residues near (−120°, +130°). A Ramachandran plot is simply a scatter of (φ, ψ) for every residue.